Protein 5JCD (pdb70)

Secondary structure (DSSP, 8-state):
--EE--S-TT-EEEEEEEEE-SS-EEHHHHHHHH-SS-HHHHHHHTT--TT--TT-EE-TT-EEEEEEEEEE-SSEEEESS--EEEPPTT--HHHIIIIISTTSS-HHHHHHHTSS-SSS---TT-EEE---EE----BTTB--EEEEEEPPTT--HHHHHHHTT--HHHHHHHTT-S-GGGPPTT-EEEEEE--/--EE--S-TT-EEEEEEEEE-SS-EEHHHHHHHH-SS-HHHHHHHTT--TT--TT-EE-TT-EEEEEEEEEE-SSEEEESS--EEEPPTT--HHHIIIIISTTSS-HHHHHHHTT-S-TT---TT-EEE---EE----BTTB--EEEEEEPPTT--HHHHHHHHT--HHHHHHHTT-S-GGGPPTT-EEEEEE--/--EE--S-TT-EEEEEEEEEPSS-EEHHHHHHHH-SS-HHHHHHHTT--TT--TT-EE-TT-EEEEEEEEEE-SSEEEESS--EEEPPTT--HHHHHHHTSTTSS-TTHHHHTTSS-SSS---TT-EEE---EE----BTTB-EEEEEEEPP---HHHHHHTT--HHHHHHHTT--GGGPPTT-EEEEEEE-

Structure (mmCIF, N/CA/C/O backbone):
data_5JCD
#
_entry.id   5JCD
#
_cell.length_a   47.772
_cell.length_b   77.274
_cell.length_c   111.391
_cell.angle_alpha   90.00
_cell.angle_beta   99.02
_cell.angle_gamma   90.00
#
_symmetry.space_group_name_H-M   'P 1 21 1'
#
loop_
_entity.id
_entity.type
_entity.pdbx_description
1 polymer 'Chitin elicitor-binding protein'
2 non-polymer 2-acetamido-2-deoxy-beta-D-glucopyranose
3 water water
#
loop_
_atom_site.group_PDB
_atom_site.id
_atom_site.type_symbol
_atom_site.label_atom_id
_atom_site.label_alt_id
_atom_site.label_comp_id
_atom_site.label_asym_id
_atom_site.label_entity_id
_atom_site.label_seq_id
_atom_site.pdbx_PDB_ins_code
_atom_site.Cartn_x
_atom_site.Cartn_y
_atom_site.Cartn_z
_atom_site.occupancy
_atom_site.B_iso_or_equiv
_atom_site.auth_seq_id
_atom_site.auth_comp_id
_atom_site.auth_asym_id
_atom_site.auth_atom_id
_atom_site.pdbx_PDB_model_num
ATOM 1 N N . ALA A 1 1 ? 29.796 34.881 118.985 1.00 53.75 29 ALA A N 1
ATOM 2 C CA . ALA A 1 1 ? 28.376 34.613 119.251 1.00 65.08 29 ALA A CA 1
ATOM 3 C C . ALA A 1 1 ? 27.438 35.745 118.788 1.00 61.58 29 ALA A C 1
ATOM 4 O O . ALA A 1 1 ? 27.643 36.904 119.146 1.00 42.08 29 AL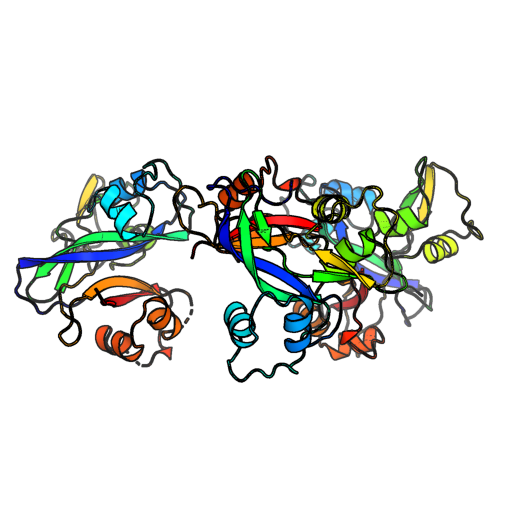A A O 1
ATOM 6 N N . ASN A 1 2 ? 26.451 35.405 117.949 1.00 65.44 30 ASN A N 1
ATOM 7 C CA . ASN A 1 2 ? 25.363 36.316 117.618 1.00 49.53 30 ASN A CA 1
ATOM 8 C C . ASN A 1 2 ? 25.848 37.724 117.159 1.00 40.82 30 ASN A C 1
ATOM 9 O O . ASN A 1 2 ? 26.820 37.817 116.401 1.00 38.24 30 ASN A O 1
ATOM 14 N N . PHE A 1 3 ? 25.209 38.809 117.606 1.00 40.44 31 PHE A N 1
ATOM 15 C CA . PHE A 1 3 ? 25.812 40.148 117.475 1.00 32.02 31 PHE A CA 1
ATOM 16 C C . PHE A 1 3 ? 26.283 40.587 118.832 1.00 38.85 31 PHE A C 1
ATOM 17 O O . PHE A 1 3 ? 25.640 40.351 119.841 1.00 38.79 31 PHE A O 1
ATOM 25 N N . THR A 1 4 ? 27.441 41.210 118.842 1.00 35.49 32 THR A N 1
ATOM 26 C CA . THR A 1 4 ? 28.034 41.708 120.057 1.00 36.82 32 THR A CA 1
ATOM 27 C C . THR A 1 4 ? 27.351 43.004 120.584 1.00 47.34 32 THR A C 1
ATOM 28 O O . THR A 1 4 ? 26.869 43.827 119.813 1.00 34.74 32 THR A O 1
ATOM 32 N N . CYS A 1 5 ? 27.320 43.174 121.903 1.00 44.07 33 CYS A N 1
ATOM 33 C CA . CYS A 1 5 ? 26.796 44.385 122.521 1.00 38.49 33 CYS A CA 1
ATOM 34 C C . CYS A 1 5 ? 27.534 44.622 123.829 1.00 41.32 33 CYS A C 1
ATOM 35 O O . CYS A 1 5 ? 27.602 43.725 124.670 1.00 45.44 33 CYS A O 1
ATOM 38 N N . ALA A 1 6 ? 28.054 45.835 124.010 1.00 38.67 34 ALA A N 1
ATOM 39 C CA . ALA A 1 6 ? 28.960 46.129 125.117 1.00 41.28 34 ALA A CA 1
ATOM 40 C C . ALA A 1 6 ? 28.417 47.111 126.171 1.00 46.45 34 ALA A C 1
ATOM 41 O O . ALA A 1 6 ? 29.139 47.474 127.100 1.00 40.79 34 ALA A O 1
ATOM 43 N N . VAL A 1 7 ? 27.158 47.519 126.033 1.00 34.11 35 VAL A N 1
ATOM 44 C CA . VAL A 1 7 ? 26.540 48.451 126.963 1.00 39.07 35 VAL A CA 1
ATOM 45 C C . VAL A 1 7 ? 26.011 47.734 128.188 1.00 46.30 35 VAL A C 1
ATOM 46 O O . VAL A 1 7 ? 26.084 46.507 128.269 1.00 41.93 35 VAL A O 1
ATOM 50 N N . ALA A 1 8 ? 25.457 48.489 129.134 1.00 44.63 36 ALA A N 1
ATOM 51 C CA . ALA A 1 8 ? 25.007 47.895 130.387 1.00 40.82 36 ALA A CA 1
ATOM 52 C C . ALA A 1 8 ? 23.956 46.825 130.158 1.00 44.44 36 ALA A C 1
ATOM 53 O O . ALA A 1 8 ? 22.987 47.018 129.408 1.00 42.78 36 ALA A O 1
ATOM 55 N N . SER A 1 9 ? 24.160 45.701 130.829 1.00 34.17 37 SER A N 1
ATOM 56 C CA . SER A 1 9 ? 23.233 44.590 130.776 1.00 39.17 37 SER A CA 1
ATOM 57 C C . SER A 1 9 ? 21.839 45.056 131.150 1.00 37.34 37 SER A C 1
ATOM 58 O O . SER A 1 9 ? 21.670 45.827 132.088 1.00 32.98 37 SER A O 1
ATOM 61 N N . GLY A 1 10 ? 20.845 44.590 130.403 1.00 39.43 38 GLY A N 1
ATOM 62 C CA . GLY A 1 10 ? 19.470 45.008 130.614 1.00 37.57 38 GLY A CA 1
ATOM 63 C C . GLY A 1 10 ? 19.080 46.154 129.704 1.00 41.27 38 GLY A C 1
ATOM 64 O O . GLY A 1 10 ? 17.916 46.529 129.648 1.00 49.58 38 GLY A O 1
ATOM 65 N N . THR A 1 11 ? 20.047 46.708 128.972 1.00 42.75 39 THR A N 1
ATOM 66 C CA . THR A 1 11 ? 19.751 47.784 128.024 1.00 41.83 39 THR A CA 1
ATOM 67 C C . THR A 1 11 ? 18.779 47.283 126.966 1.00 44.30 39 THR A C 1
ATOM 68 O O . THR A 1 11 ? 18.934 46.202 126.407 1.00 40.30 39 THR A O 1
ATOM 72 N N . THR A 1 12 ? 17.782 48.100 126.690 1.00 42.31 40 THR A N 1
ATOM 73 C CA . THR A 1 12 ? 16.815 47.787 125.683 1.00 42.31 40 THR A CA 1
ATOM 74 C C . THR A 1 12 ? 16.829 48.870 124.605 1.00 41.24 40 THR A C 1
ATOM 75 O O . THR A 1 12 ? 16.880 50.059 124.936 1.00 41.38 40 THR A O 1
ATOM 79 N N . CYS A 1 13 ? 16.770 48.447 123.335 1.00 29.83 41 CYS A N 1
ATOM 80 C CA . CYS A 1 13 ? 16.664 49.351 122.178 1.00 32.48 41 CYS A CA 1
ATOM 81 C C . CYS A 1 13 ? 15.866 48.684 121.045 1.00 37.35 41 CYS A C 1
ATOM 82 O O . CYS A 1 13 ? 15.444 47.538 121.163 1.00 38.82 41 CYS A O 1
ATOM 85 N N . LYS A 1 14 ? 15.636 49.426 119.968 1.00 33.35 42 LYS A N 1
ATOM 86 C CA . LYS A 1 14 ? 14.980 48.898 118.781 1.00 34.98 42 LYS A CA 1
ATOM 87 C C . LYS A 1 14 ? 15.986 48.381 117.711 1.00 35.38 42 LYS A C 1
ATOM 88 O O . LYS A 1 14 ? 16.902 49.097 117.322 1.00 27.04 42 LYS A O 1
ATOM 94 N N . SER A 1 15 ? 15.799 47.147 117.235 1.00 34.35 43 SER A N 1
ATOM 95 C CA . SER A 1 15 ? 16.632 46.566 116.172 1.00 23.43 43 SER A CA 1
ATOM 96 C C . SER A 1 15 ? 15.738 45.964 115.106 1.00 32.28 43 SER A C 1
ATOM 97 O O . SER A 1 15 ? 14.508 46.053 115.194 1.00 33.54 43 SER A O 1
ATOM 100 N N . ALA A 1 16 ? 16.354 45.336 114.107 1.00 32.23 44 ALA A N 1
ATOM 101 C CA . ALA A 1 16 ? 15.602 44.652 113.053 1.00 34.38 44 ALA A CA 1
ATOM 102 C C . ALA A 1 16 ? 16.378 43.512 112.393 1.00 30.28 44 ALA A C 1
ATOM 103 O O . ALA A 1 16 ? 17.605 43.490 112.438 1.00 34.36 44 ALA A O 1
ATOM 105 N N . ILE A 1 17 ? 15.655 42.585 111.768 1.00 27.54 45 ILE A N 1
ATOM 106 C CA . ILE A 1 17 ? 16.251 41.700 110.768 1.00 25.99 45 ILE A CA 1
ATOM 107 C C . ILE A 1 17 ? 15.629 42.023 109.425 1.00 24.74 45 ILE A C 1
ATOM 108 O O . ILE A 1 17 ? 14.455 42.370 109.348 1.00 35.88 45 ILE A O 1
ATOM 113 N N . LEU A 1 18 ? 16.403 41.895 108.356 1.00 24.35 46 LEU A N 1
ATOM 114 C CA . LEU A 1 18 ? 15.800 41.950 107.032 1.00 31.13 46 LEU A CA 1
ATOM 115 C C . LEU A 1 18 ? 15.391 40.508 106.715 1.00 35.21 46 LEU A C 1
ATOM 116 O O . LEU A 1 18 ? 16.232 39.649 106.427 1.00 34.59 46 LEU A O 1
ATOM 121 N N . TYR A 1 19 ? 14.100 40.225 106.819 1.00 36.84 47 TYR A N 1
ATOM 122 C CA . TYR A 1 19 ? 13.626 38.841 106.730 1.00 28.81 47 TYR A CA 1
ATOM 123 C C . TYR A 1 19 ? 13.317 38.437 105.306 1.00 30.78 47 TYR A C 1
ATOM 124 O O . TYR A 1 19 ? 12.610 39.149 104.597 1.00 33.59 47 TYR A O 1
ATOM 133 N N . THR A 1 20 ? 13.849 37.283 104.894 1.00 32.61 48 THR A N 1
ATOM 134 C CA . THR A 1 20 ? 13.522 36.714 103.592 1.00 26.14 48 THR A CA 1
ATOM 135 C C . THR A 1 20 ? 12.433 35.702 103.820 1.00 31.76 48 THR A C 1
ATOM 136 O O . THR A 1 20 ? 12.647 34.696 104.504 1.00 35.01 48 THR A O 1
ATOM 140 N N . SER A 1 21 ? 11.252 35.982 103.285 1.00 20.37 49 SER A N 1
ATOM 141 C CA . SER A 1 21 ? 10.092 35.116 103.537 1.00 23.96 49 SER A CA 1
ATOM 142 C C . SER A 1 21 ? 10.182 33.803 102.738 1.00 33.16 49 SER A C 1
ATOM 143 O O . SER A 1 21 ? 10.170 33.829 101.510 1.00 32.71 49 SER A O 1
ATOM 146 N N . PRO A 1 22 ? 10.256 32.653 103.434 1.00 32.35 50 PRO A N 1
ATOM 147 C CA . PRO A 1 22 ? 10.384 31.380 102.723 1.00 29.68 50 PRO A CA 1
ATOM 148 C C . PRO A 1 22 ? 9.189 31.144 101.799 1.00 40.50 50 PRO A C 1
ATOM 149 O O . PRO A 1 22 ? 9.359 30.591 100.711 1.00 51.09 50 PRO A O 1
ATOM 153 N N . ASN A 1 23 ? 8.011 31.613 102.193 1.00 35.90 51 ASN A N 1
ATOM 154 C CA . ASN A 1 23 ? 6.817 31.413 101.376 1.00 41.27 51 ASN A CA 1
ATOM 155 C C . ASN A 1 23 ? 6.056 32.694 101.162 1.00 42.04 51 ASN A C 1
ATOM 156 O O . ASN A 1 23 ? 6.397 33.723 101.738 1.00 48.06 51 ASN A O 1
ATOM 161 N N . ALA A 1 24 ? 5.022 32.614 100.327 1.00 39.70 52 ALA A N 1
ATOM 162 C CA . ALA A 1 24 ? 4.076 33.702 100.155 1.00 33.77 52 ALA A CA 1
ATOM 163 C C . ALA A 1 24 ? 3.320 33.790 101.451 1.00 41.12 52 ALA A C 1
ATOM 164 O O . ALA A 1 24 ? 2.916 32.771 102.017 1.00 45.73 52 ALA A O 1
ATOM 166 N N . THR A 1 25 ? 3.164 35.001 101.952 1.00 33.10 53 THR A N 1
ATOM 167 C CA . THR A 1 25 ? 2.471 35.184 103.217 1.00 34.61 53 THR A CA 1
ATOM 168 C C . THR A 1 25 ? 1.922 36.605 103.229 1.00 37.29 53 THR A C 1
ATOM 169 O O . THR A 1 25 ? 1.834 37.263 102.185 1.00 40.26 53 THR A O 1
ATOM 173 N N . THR A 1 26 ? 1.568 37.095 104.403 1.00 31.39 54 THR A N 1
ATOM 174 C CA . THR A 1 26 ? 1.064 38.455 104.501 1.00 28.23 54 THR A CA 1
ATOM 175 C C . THR A 1 26 ? 1.700 39.147 105.694 1.00 29.16 54 THR A C 1
ATOM 176 O O . THR A 1 26 ? 2.226 38.482 106.591 1.00 38.85 54 THR A O 1
ATOM 180 N N . TYR A 1 27 ? 1.594 40.473 105.743 1.00 42.15 55 TYR A N 1
ATOM 181 C CA . TYR A 1 27 ? 2.094 41.221 106.897 1.00 40.95 55 TYR A CA 1
ATOM 182 C C . TYR A 1 27 ? 1.450 40.741 108.191 1.00 42.78 55 TYR A C 1
ATOM 183 O O . TYR A 1 27 ? 2.144 40.595 109.196 1.00 45.66 55 TYR A O 1
ATOM 192 N N . GLY A 1 28 ? 0.150 40.443 108.155 1.00 45.73 56 GLY A N 1
ATOM 193 C CA . GLY A 1 28 ? -0.570 39.946 109.325 1.00 33.32 56 GLY A CA 1
ATOM 194 C C . GLY A 1 28 ? 0.021 38.672 109.896 1.00 40.26 56 GLY A C 1
ATOM 195 O O . GLY A 1 28 ? 0.152 38.529 111.113 1.00 46.80 56 GLY A O 1
ATOM 196 N N . ASN A 1 29 ? 0.374 37.731 109.020 1.00 42.81 57 ASN A N 1
ATOM 197 C CA . ASN A 1 29 ? 1.014 36.493 109.462 1.00 39.78 57 ASN A CA 1
ATOM 198 C C . ASN A 1 29 ? 2.399 36.682 110.073 1.00 41.74 57 ASN A C 1
ATOM 199 O O . ASN A 1 29 ? 2.782 35.991 111.026 1.00 45.61 57 ASN A O 1
ATOM 204 N N . LEU A 1 30 ? 3.158 37.598 109.489 1.00 35.59 58 LEU A N 1
ATOM 205 C CA . LEU A 1 30 ? 4.487 37.916 109.980 1.00 40.60 58 LEU A CA 1
ATOM 206 C C . LEU A 1 30 ? 4.355 38.504 111.378 1.00 38.20 58 LEU A C 1
ATOM 207 O O . LEU A 1 30 ? 5.072 38.111 112.297 1.00 46.71 58 LEU A O 1
ATOM 212 N N . VAL A 1 31 ? 3.406 39.421 111.537 1.00 36.75 59 VAL A N 1
ATOM 213 C CA . VAL A 1 31 ? 3.114 40.006 112.844 1.00 42.40 59 VAL A CA 1
ATOM 214 C C . VAL A 1 31 ? 2.842 38.906 113.852 1.00 52.41 59 VAL A C 1
ATOM 215 O O . VAL A 1 31 ? 3.292 38.979 114.994 1.00 52.48 59 VAL A O 1
ATOM 219 N N . ALA A 1 32 ? 2.099 37.894 113.409 1.00 53.17 60 ALA A N 1
ATOM 220 C CA . ALA A 1 32 ? 1.773 36.743 114.242 1.00 57.49 60 ALA A CA 1
ATOM 221 C C . ALA A 1 32 ? 2.956 35.804 114.527 1.00 58.12 60 ALA A C 1
ATOM 222 O O . ALA A 1 32 ? 3.204 35.456 115.681 1.00 67.70 60 ALA A O 1
ATOM 224 N N . ARG A 1 33 ? 3.690 35.401 113.494 1.00 46.22 61 ARG A N 1
ATOM 225 C CA . ARG A 1 33 ? 4.814 34.484 113.691 1.00 55.44 61 ARG A CA 1
ATOM 226 C C . ARG A 1 33 ? 5.871 35.136 114.581 1.00 53.86 61 ARG A C 1
ATOM 227 O O . ARG A 1 33 ? 6.487 34.495 115.429 1.00 59.07 61 ARG A O 1
ATOM 235 N N . PHE A 1 34 ? 6.062 36.429 114.391 1.00 44.23 62 PHE A N 1
ATOM 236 C CA . PHE A 1 34 ? 7.116 37.117 115.102 1.00 42.24 62 PHE A CA 1
ATOM 237 C C . PHE A 1 34 ? 6.646 37.680 116.433 1.00 45.83 62 PHE A C 1
ATOM 238 O O . PHE A 1 34 ? 7.268 37.411 117.465 1.00 44.48 62 PHE A O 1
ATOM 246 N N . ASN A 1 35 ? 5.518 38.391 116.407 1.00 42.15 63 ASN A N 1
ATOM 247 C CA . ASN A 1 35 ? 4.920 38.976 117.608 1.00 51.55 63 ASN A CA 1
ATOM 248 C C . ASN A 1 35 ? 5.911 39.876 118.355 1.00 47.27 63 ASN A C 1
ATOM 249 O O . ASN A 1 35 ? 5.941 39.908 119.581 1.00 57.65 63 ASN A O 1
ATOM 254 N N . THR A 1 36 ? 6.724 40.599 117.600 1.00 42.72 64 THR A N 1
ATOM 255 C CA . THR A 1 36 ? 7.772 41.428 118.181 1.00 46.05 64 THR A CA 1
ATOM 256 C C . THR A 1 36 ? 7.473 42.903 118.017 1.00 41.48 64 THR A C 1
ATOM 257 O O . THR A 1 36 ? 8.149 43.763 118.576 1.00 47.88 64 THR A O 1
ATOM 261 N N . THR A 1 37 ? 6.431 43.178 117.256 1.00 34.83 65 THR A N 1
ATOM 262 C CA . THR A 1 37 ? 6.083 44.526 116.868 1.00 42.60 65 THR A CA 1
ATOM 263 C C . THR A 1 37 ? 4.605 44.489 116.508 1.00 40.69 65 THR A C 1
ATOM 264 O O . THR A 1 37 ? 4.044 43.419 116.317 1.00 42.79 65 THR A O 1
ATOM 268 N N . THR A 1 38 ? 3.976 45.648 116.427 1.00 39.63 66 THR A N 1
ATOM 269 C CA . THR A 1 38 ? 2.591 45.721 116.008 1.00 45.61 66 THR A CA 1
ATOM 270 C C . THR A 1 38 ? 2.539 45.818 114.495 1.00 49.91 66 THR A C 1
ATOM 271 O O . THR A 1 38 ? 3.541 46.136 113.845 1.00 49.94 66 THR A O 1
ATOM 275 N N . LEU A 1 39 ? 1.359 45.560 113.939 1.00 54.99 67 LEU A N 1
ATOM 276 C CA . LEU A 1 39 ? 1.140 45.723 112.509 1.00 54.74 67 LEU A CA 1
ATOM 277 C C . LEU A 1 39 ? 1.520 47.097 111.955 1.00 54.58 67 LEU A C 1
ATOM 278 O O . LEU A 1 39 ? 2.251 47.160 110.975 1.00 62.59 67 LEU A O 1
ATOM 283 N N . PRO A 1 40 ? 1.042 48.203 112.570 1.00 56.76 68 PRO A N 1
ATOM 284 C CA . PRO A 1 40 ? 1.418 49.484 111.948 1.00 53.59 68 PRO A CA 1
ATOM 285 C C . PRO A 1 40 ? 2.926 49.768 111.966 1.00 52.57 68 PRO A C 1
ATOM 286 O O . PRO A 1 40 ? 3.446 50.405 111.053 1.00 48.51 68 PRO A O 1
ATOM 290 N N . ASP A 1 41 ? 3.630 49.296 112.985 1.00 53.69 69 ASP A N 1
ATOM 291 C CA . ASP A 1 41 ? 5.072 49.472 112.997 1.00 49.12 69 ASP A CA 1
ATOM 292 C C . ASP A 1 41 ? 5.739 48.613 111.913 1.00 41.13 69 ASP A C 1
ATOM 293 O O . ASP A 1 41 ? 6.706 49.042 111.297 1.00 29.70 69 ASP A O 1
ATOM 298 N N . LEU A 1 42 ? 5.214 47.413 111.674 1.00 36.51 70 LEU A N 1
ATOM 299 C CA . LEU A 1 42 ? 5.770 46.564 110.617 1.00 42.47 70 LEU A CA 1
ATOM 300 C C . LEU A 1 42 ? 5.612 47.252 109.262 1.00 45.69 70 LEU A C 1
ATOM 301 O O . LEU A 1 42 ? 6.552 47.302 108.477 1.00 52.51 70 LEU A O 1
ATOM 306 N N . LEU A 1 43 ? 4.427 47.806 109.013 1.00 49.44 71 LEU A N 1
ATOM 307 C CA . LEU A 1 43 ? 4.127 48.519 107.770 1.00 44.40 71 LEU A CA 1
ATOM 308 C C . LEU A 1 43 ? 5.023 49.731 107.551 1.00 42.75 71 LEU A C 1
ATOM 309 O O . LEU A 1 43 ? 5.537 49.958 106.444 1.00 39.90 71 LEU A O 1
ATOM 314 N N . GLY A 1 44 ? 5.211 50.513 108.608 1.00 41.11 72 GLY A N 1
ATOM 315 C CA . GLY A 1 44 ? 6.074 51.678 108.546 1.00 34.61 72 GLY A CA 1
ATOM 316 C C . GLY A 1 44 ? 7.536 51.326 108.300 1.00 40.87 72 GLY A C 1
ATOM 317 O O . GLY A 1 44 ? 8.252 52.036 107.594 1.00 40.90 72 GLY A O 1
ATOM 318 N N . ALA A 1 45 ? 8.001 50.260 108.943 1.00 42.38 73 ALA A N 1
ATOM 319 C CA . ALA A 1 45 ? 9.360 49.771 108.722 1.00 42.47 73 ALA A CA 1
ATOM 320 C C . ALA A 1 45 ? 9.591 49.361 107.265 1.00 35.42 73 ALA A C 1
ATOM 321 O O . ALA A 1 45 ? 10.717 49.329 106.792 1.00 38.69 73 ALA A O 1
ATOM 323 N N . ASN A 1 46 ? 8.520 49.018 106.564 1.00 39.64 74 ASN A N 1
ATOM 324 C CA . ASN A 1 46 ? 8.635 48.661 105.156 1.00 42.75 74 ASN A CA 1
ATOM 325 C C . ASN A 1 46 ? 8.046 49.696 104.205 1.00 51.93 74 ASN A C 1
ATOM 326 O O . ASN A 1 46 ? 7.769 49.406 103.044 1.00 44.79 74 ASN A O 1
ATOM 331 N N . GLY A 1 47 ? 7.878 50.914 104.716 1.00 54.03 75 GLY A N 1
ATOM 332 C CA . GLY A 1 47 ? 7.432 52.038 103.918 1.00 45.96 75 GLY A CA 1
ATOM 333 C C . GLY A 1 47 ? 6.056 51.944 103.293 1.00 39.20 75 GLY A C 1
ATOM 334 O O . GLY A 1 47 ? 5.871 52.391 102.170 1.00 45.02 75 GLY A O 1
ATOM 335 N N . LEU A 1 48 ? 5.109 51.333 103.999 1.00 28.59 76 LEU A N 1
ATOM 336 C CA . LEU A 1 48 ? 3.711 51.251 103.547 1.00 40.08 76 LEU A CA 1
ATOM 337 C C . LEU A 1 48 ? 2.764 52.177 104.374 1.00 62.49 76 LEU A C 1
ATOM 338 O O . LEU A 1 48 ? 2.942 52.340 105.579 1.00 52.84 76 LEU A O 1
ATOM 343 N N . PRO A 1 49 ? 1.725 52.743 103.730 1.00 66.92 77 PRO A N 1
ATOM 344 C CA . PRO A 1 49 ? 0.726 53.678 104.295 1.00 68.81 77 PRO A CA 1
ATOM 345 C C . PRO A 1 49 ? -0.140 53.108 105.424 1.00 72.45 77 PRO A C 1
ATOM 346 O O . PRO A 1 49 ? -0.217 51.889 105.577 1.00 73.56 77 PRO A O 1
ATOM 350 N N . ASP A 1 50 ? -0.758 53.991 106.210 1.00 72.19 78 ASP A N 1
ATOM 351 C CA . ASP A 1 50 ? -1.659 53.601 107.305 1.00 71.75 78 ASP A CA 1
ATOM 352 C C . ASP A 1 50 ? -2.813 52.689 106.900 1.00 77.48 78 ASP A C 1
ATOM 353 O O . ASP A 1 50 ? -3.147 51.745 107.621 1.00 87.55 78 ASP A O 1
ATOM 358 N N . GLY A 1 51 ? -3.402 52.935 105.737 1.00 70.84 79 GLY A N 1
ATOM 359 C CA . GLY A 1 51 ? -4.603 52.214 105.354 1.00 68.11 79 GLY A CA 1
ATOM 360 C C . GLY A 1 51 ? -4.365 50.825 104.801 1.00 72.46 79 GLY A C 1
ATOM 361 O O . GLY A 1 51 ? -5.302 50.165 104.345 1.00 74.32 79 GLY A O 1
ATOM 362 N N . THR A 1 52 ? -3.108 50.391 104.829 1.00 68.09 80 THR A N 1
ATOM 363 C CA . THR A 1 52 ? -2.722 49.078 104.327 1.00 61.97 80 THR A CA 1
ATOM 364 C C . THR A 1 52 ? -3.283 47.947 105.195 1.00 55.49 80 THR A C 1
ATOM 365 O O . THR A 1 52 ? -3.123 47.946 106.419 1.00 50.61 80 THR A O 1
ATOM 369 N N . LEU A 1 53 ? -3.951 46.991 104.557 1.00 53.90 81 LEU A N 1
ATOM 370 C CA . LEU A 1 53 ? -4.555 45.870 105.279 1.00 52.62 81 LEU A CA 1
ATOM 371 C C . LEU A 1 53 ? -3.520 44.853 105.703 1.00 48.38 81 LEU A C 1
ATOM 372 O O . LEU A 1 53 ? -2.451 44.762 105.109 1.00 51.79 81 LEU A O 1
ATOM 377 N N . SER A 1 54 ? -3.846 44.096 106.744 1.00 42.57 82 SER A N 1
ATOM 378 C CA . SER A 1 54 ? -2.936 43.112 107.290 1.00 41.49 82 SER A CA 1
ATOM 379 C C . SER A 1 54 ? -2.706 41.987 106.296 1.00 47.49 82 SER A C 1
ATOM 380 O O . SER A 1 54 ? -1.779 41.191 106.455 1.00 45.97 82 SER A O 1
ATOM 383 N N . SER A 1 55 ? -3.562 41.920 105.281 1.00 47.54 83 SER A N 1
ATOM 384 C CA . SER A 1 55 ? -3.492 40.860 104.277 1.00 48.20 83 SER A CA 1
ATOM 385 C C . SER A 1 55 ? -2.545 41.261 103.161 1.00 42.49 83 SER A C 1
ATOM 386 O O . SER A 1 55 ? -2.399 40.543 102.170 1.00 38.41 83 SER A O 1
ATOM 389 N N . ALA A 1 56 ? -1.906 42.416 103.320 1.00 41.33 84 ALA A N 1
ATOM 390 C CA . ALA A 1 56 ? -0.956 42.885 102.310 1.00 45.95 84 ALA A CA 1
ATOM 391 C C . ALA A 1 56 ? 0.103 41.801 102.049 1.00 44.57 84 ALA A C 1
ATOM 392 O O . ALA A 1 56 ? 0.735 41.292 102.979 1.00 44.25 84 ALA A O 1
ATOM 394 N N . PRO A 1 57 ? 0.301 41.465 100.773 1.00 35.56 85 PRO A N 1
ATOM 395 C CA . PRO A 1 57 ? 1.041 40.245 100.432 1.00 48.05 85 PRO A CA 1
ATOM 396 C C . PRO A 1 57 ? 2.558 40.410 100.520 1.00 49.70 85 PRO A C 1
ATOM 397 O O . PRO A 1 57 ? 3.110 41.454 100.189 1.00 43.64 85 PRO A O 1
ATOM 401 N N . VAL A 1 58 ? 3.219 39.365 100.994 1.00 50.97 86 VAL A N 1
ATOM 402 C CA . VAL A 1 58 ? 4.661 39.268 100.879 1.00 42.34 86 VAL A CA 1
ATOM 403 C C . VAL A 1 58 ? 4.939 38.043 100.038 1.00 37.63 86 VAL A C 1
ATOM 404 O O . VAL A 1 58 ? 4.575 36.923 100.406 1.00 39.79 86 VAL A O 1
ATOM 408 N N . ALA A 1 59 ? 5.592 38.253 98.907 1.00 36.88 87 ALA A N 1
ATOM 409 C CA . ALA A 1 59 ? 5.862 37.165 97.982 1.00 35.57 87 ALA A CA 1
ATOM 410 C C . ALA A 1 59 ? 6.932 36.257 98.556 1.00 42.32 87 ALA A C 1
ATOM 411 O O . ALA A 1 59 ? 7.752 36.678 99.378 1.00 42.02 87 ALA A O 1
ATOM 413 N N . ALA A 1 60 ? 6.907 35.007 98.123 1.00 40.12 88 ALA A N 1
ATOM 414 C CA . ALA A 1 60 ? 7.977 34.075 98.414 1.00 41.33 88 ALA A CA 1
ATOM 415 C C . ALA A 1 60 ? 9.319 34.664 97.984 1.00 33.81 88 ALA A C 1
ATOM 416 O O . ALA A 1 60 ? 9.412 35.263 96.915 1.00 24.10 88 ALA A O 1
ATOM 418 N N . ASN A 1 61 ? 10.326 34.489 98.844 1.00 27.83 89 ASN A N 1
ATOM 419 C CA . ASN A 1 61 ? 11.714 34.896 98.636 1.00 31.09 89 ASN A CA 1
ATOM 420 C C . ASN A 1 61 ? 11.978 36.395 98.756 1.00 42.65 89 ASN A C 1
ATOM 421 O O . ASN A 1 61 ? 13.134 36.809 98.744 1.00 43.54 89 ASN A O 1
ATOM 426 N N . SER A 1 62 ? 10.920 37.195 98.910 1.00 41.74 90 SER A N 1
ATOM 427 C CA . SER A 1 62 ? 11.064 38.649 99.022 1.00 36.67 90 SER A CA 1
ATOM 428 C C . SER A 1 62 ? 11.382 39.017 100.453 1.00 31.73 90 SER A C 1
ATOM 429 O O . SER A 1 62 ? 11.166 38.214 101.361 1.00 34.66 90 SER A O 1
ATOM 432 N N . THR A 1 63 ? 11.912 40.218 100.660 1.00 36.06 91 THR A N 1
ATOM 433 C CA . THR A 1 63 ? 12.379 40.603 101.993 1.00 38.21 91 THR A CA 1
ATOM 434 C C . THR A 1 63 ? 11.426 41.549 102.711 1.00 35.66 91 THR A C 1
ATOM 435 O O . THR A 1 63 ? 10.719 42.318 102.086 1.00 30.55 91 THR A O 1
ATOM 439 N N . VAL A 1 64 ? 11.415 41.458 104.035 1.00 32.87 92 VAL A N 1
ATOM 440 C CA . VAL A 1 64 ? 10.623 42.328 104.871 1.00 30.24 92 VAL A CA 1
ATOM 441 C C . VAL A 1 64 ? 11.443 42.709 106.068 1.00 28.66 92 VAL A C 1
ATOM 442 O O . VAL A 1 64 ? 12.008 41.856 106.745 1.00 30.31 92 VAL A O 1
ATOM 446 N N . LYS A 1 65 ? 11.465 43.998 106.361 1.00 24.65 93 LYS A N 1
ATOM 447 C CA . LYS A 1 65 ? 12.145 44.486 107.531 1.00 26.91 93 LYS A CA 1
ATOM 448 C C . LYS A 1 65 ? 11.298 44.204 108.757 1.00 28.94 93 LYS A C 1
ATOM 449 O O . LYS A 1 65 ? 10.181 44.676 108.860 1.00 36.73 93 LYS A O 1
ATOM 455 N N . ILE A 1 66 ? 11.841 43.474 109.710 1.00 29.69 94 ILE A N 1
ATOM 456 C CA . ILE A 1 66 ? 11.079 43.156 110.905 1.00 27.12 94 ILE A CA 1
ATOM 457 C C . ILE A 1 66 ? 11.770 43.727 112.138 1.00 29.43 94 ILE A C 1
ATOM 458 O O . ILE A 1 66 ? 12.856 43.303 112.477 1.00 38.47 94 ILE A O 1
ATOM 463 N N . PRO A 1 67 ? 11.151 44.745 112.764 1.00 28.63 95 PRO A N 1
ATOM 464 C CA . PRO A 1 67 ? 11.634 45.418 113.981 1.00 39.40 95 PRO A CA 1
ATOM 465 C C . PRO A 1 67 ? 11.319 44.634 115.235 1.00 40.75 95 PRO A C 1
ATOM 466 O O . PRO A 1 67 ? 10.341 43.888 115.261 1.00 38.10 95 PRO A O 1
ATOM 470 N N . PHE A 1 68 ? 12.166 44.756 116.246 1.00 33.04 96 PHE A N 1
ATOM 471 C CA . PHE A 1 68 ? 11.885 44.095 117.503 1.00 34.93 96 PHE A CA 1
ATOM 472 C C . PHE A 1 68 ? 12.656 44.737 118.637 1.00 33.11 96 PHE A C 1
ATOM 473 O O . PHE A 1 68 ? 13.552 45.534 118.411 1.00 31.36 96 PHE A O 1
ATOM 481 N N . ARG A 1 69 ? 12.312 44.362 119.861 1.00 34.25 97 ARG A N 1
ATOM 482 C CA . ARG A 1 69 ? 13.031 44.836 121.015 1.00 37.16 97 ARG A CA 1
ATOM 483 C C . ARG A 1 69 ? 14.267 44.010 121.258 1.00 37.91 97 ARG A C 1
ATOM 484 O O . ARG A 1 69 ? 14.201 42.805 121.387 1.00 40.26 97 ARG A O 1
ATOM 492 N N . CYS A 1 70 ? 15.411 44.676 121.266 1.00 39.56 98 CYS A N 1
ATOM 493 C CA . CYS A 1 70 ? 16.660 44.023 121.576 1.00 28.20 98 CYS A CA 1
ATOM 494 C C . CYS A 1 70 ? 17.015 44.181 123.052 1.00 35.71 98 CYS A C 1
ATOM 495 O O . CYS A 1 70 ? 16.836 45.240 123.642 1.00 35.24 98 CYS A O 1
ATOM 498 N N . ARG A 1 71 ? 17.497 43.107 123.654 1.00 38.37 99 ARG A N 1
ATOM 499 C CA . ARG A 1 71 ? 18.063 43.169 124.991 1.00 42.29 99 ARG A CA 1
ATOM 500 C C . ARG A 1 71 ? 19.515 42.740 124.986 1.00 38.27 99 ARG A C 1
ATOM 501 O O . ARG A 1 71 ? 19.869 41.730 124.367 1.00 42.61 99 ARG A O 1
ATOM 509 N N . CYS A 1 72 ? 20.354 43.520 125.664 1.00 36.89 100 CYS A N 1
ATOM 510 C CA . CYS A 1 72 ? 21.770 43.210 125.779 1.00 44.34 100 CYS A CA 1
ATOM 511 C C . CYS A 1 72 ? 22.008 42.475 127.091 1.00 45.81 100 CYS A C 1
ATOM 512 O O . CYS A 1 72 ? 21.430 42.831 128.112 1.00 41.93 100 CYS A O 1
ATOM 515 N N . ASN A 1 73 ? 22.790 41.404 127.059 1.00 47.74 101 ASN A N 1
ATOM 516 C CA . ASN A 1 73 ? 23.126 40.726 128.307 1.00 47.40 101 ASN A CA 1
ATOM 517 C C . ASN A 1 73 ? 24.532 40.938 128.851 1.00 48.20 101 ASN A C 1
ATOM 518 O O . ASN A 1 73 ? 24.943 40.227 129.757 1.00 52.29 101 ASN A O 1
ATOM 523 N N . GLY A 1 74 ? 25.278 41.875 128.286 1.00 50.94 102 GLY A N 1
ATOM 524 C CA . GLY A 1 74 ? 26.638 42.128 128.735 1.00 48.07 102 GLY A CA 1
ATOM 525 C C . GLY A 1 74 ? 27.665 41.648 127.730 1.00 50.65 102 GLY A C 1
ATOM 526 O O . GLY A 1 74 ? 28.790 42.155 127.684 1.00 45.88 102 GLY A O 1
ATOM 527 N N . ASP A 1 75 ? 27.257 40.680 126.910 1.00 39.86 103 ASP A N 1
ATOM 528 C CA . ASP A 1 75 ? 28.124 40.068 125.903 1.00 48.48 103 ASP A CA 1
ATOM 529 C C . ASP A 1 75 ? 27.490 40.228 124.537 1.00 42.90 103 ASP A C 1
ATOM 530 O O . ASP A 1 75 ? 28.158 40.496 123.539 1.00 34.37 103 ASP A O 1
ATOM 535 N N . VAL A 1 76 ? 26.177 40.085 124.513 1.00 34.13 104 VAL A N 1
ATOM 536 C CA . VAL A 1 76 ? 25.483 39.911 123.279 1.00 30.75 104 VAL A CA 1
ATOM 537 C C . VAL A 1 76 ? 24.136 40.631 123.333 1.00 41.71 104 VAL A C 1
ATOM 538 O O . VAL A 1 76 ? 23.631 40.979 124.415 1.00 38.44 104 VAL A O 1
ATOM 542 N N . GLY A 1 77 ? 23.601 40.934 122.159 1.00 40.82 105 GLY A N 1
ATOM 543 C CA . GLY A 1 77 ? 22.261 41.469 122.045 1.00 41.97 105 GLY A CA 1
ATOM 544 C C . GLY A 1 77 ? 21.352 40.411 121.439 1.00 40.55 105 GLY A C 1
ATOM 545 O O . GLY A 1 77 ? 21.694 39.817 120.433 1.00 37.12 105 GLY A O 1
ATOM 546 N N . GLN A 1 78 ? 20.193 40.178 122.038 1.00 27.70 106 GLN A N 1
ATOM 547 C CA . GLN A 1 78 ? 19.251 39.189 121.522 1.00 35.59 106 GLN A CA 1
ATOM 548 C C . GLN A 1 78 ? 17.858 39.775 121.507 1.00 33.93 106 GLN A C 1
ATOM 549 O O . GLN A 1 78 ? 17.539 40.614 122.340 1.00 34.31 106 GLN A O 1
ATOM 555 N N . SER A 1 79 ? 17.034 39.343 120.560 1.00 34.16 107 SER A N 1
ATOM 556 C CA . SER A 1 79 ? 15.635 39.751 120.544 1.00 30.20 107 SER A CA 1
ATOM 557 C C . SER A 1 79 ? 15.033 39.309 121.886 1.00 37.50 107 SER A C 1
ATOM 558 O O . SER A 1 79 ? 15.275 38.200 122.359 1.00 33.54 107 SER A O 1
ATOM 561 N N . ASP A 1 80 ? 14.294 40.200 122.524 1.00 45.58 108 ASP A N 1
ATOM 562 C CA . ASP A 1 80 ? 13.999 40.072 123.950 1.00 42.33 108 ASP A CA 1
ATOM 563 C C . ASP A 1 80 ? 12.887 39.064 124.288 1.00 43.31 108 ASP A C 1
ATOM 564 O O . ASP A 1 80 ? 11.711 39.423 124.384 1.00 44.96 108 ASP A O 1
ATOM 569 N N . ARG A 1 81 ? 13.282 37.811 124.489 1.00 49.98 109 ARG A N 1
ATOM 570 C CA . ARG A 1 81 ? 12.363 36.696 124.773 1.00 50.24 109 ARG A CA 1
ATOM 571 C C . ARG A 1 81 ? 11.291 36.494 123.705 1.00 45.60 109 ARG A C 1
ATOM 572 O O . ARG A 1 81 ? 10.332 35.772 123.924 1.00 59.34 109 ARG A O 1
ATOM 580 N N . LEU A 1 82 ? 11.483 37.129 122.551 1.00 43.25 110 LEU A N 1
ATOM 581 C CA . LEU A 1 82 ? 10.643 36.964 121.368 1.00 35.31 110 LEU A CA 1
ATOM 582 C C . LEU A 1 82 ? 11.574 36.902 120.180 1.00 38.31 110 LEU A C 1
ATOM 583 O O . LEU A 1 82 ? 12.708 37.387 120.266 1.00 37.54 110 LEU A O 1
ATOM 588 N N . PRO A 1 83 ? 11.130 36.288 119.072 1.00 36.17 111 PRO A N 1
ATOM 589 C CA . PRO A 1 83 ? 9.860 35.597 118.880 1.00 46.02 111 PRO A CA 1
ATOM 590 C C . PRO A 1 83 ? 9.847 34.204 119.516 1.00 39.66 111 PRO A C 1
ATOM 591 O O . PRO A 1 83 ? 10.896 33.671 119.871 1.00 39.58 111 PRO A O 1
ATOM 595 N N . ILE A 1 84 ? 8.654 33.636 119.655 1.00 44.58 112 ILE A N 1
ATOM 596 C CA . ILE A 1 84 ? 8.481 32.292 120.210 1.00 53.05 112 ILE A CA 1
ATOM 597 C C . ILE A 1 84 ? 8.167 31.300 119.102 1.00 53.56 112 ILE A C 1
ATOM 598 O O . ILE A 1 84 ? 7.286 31.548 118.276 1.00 53.45 112 ILE A O 1
ATOM 603 N N . TYR A 1 85 ? 8.890 30.183 119.070 1.00 52.10 113 TYR A N 1
ATOM 604 C CA . TYR A 1 85 ? 8.612 29.170 118.053 1.00 58.94 113 TYR A CA 1
ATOM 605 C C . TYR A 1 85 ? 8.136 27.848 118.656 1.00 66.32 113 TYR A C 1
ATOM 606 O O . TYR A 1 85 ? 8.789 27.269 119.536 1.00 67.24 113 TYR A O 1
ATOM 615 N N . VAL A 1 86 ? 6.997 27.371 118.164 1.00 65.72 114 VAL A N 1
ATOM 616 C CA . VAL A 1 86 ? 6.458 26.072 118.579 1.00 60.70 114 VAL A CA 1
ATOM 617 C C . VAL A 1 86 ? 6.927 24.919 117.678 1.00 52.60 114 VAL A C 1
ATOM 618 O O . VAL A 1 86 ? 6.627 24.871 116.486 1.00 54.64 114 VAL A O 1
ATOM 622 N N . VAL A 1 87 ? 7.675 23.996 118.267 1.00 52.07 115 VAL A N 1
ATOM 623 C CA . VAL A 1 87 ? 8.239 22.857 117.554 1.00 58.73 115 VAL A CA 1
ATOM 624 C C . VAL A 1 87 ? 7.171 22.003 116.873 1.00 70.57 115 VAL A C 1
ATOM 625 O O . VAL A 1 87 ? 6.127 21.714 117.456 1.00 69.72 115 VAL A O 1
ATOM 629 N N . GLN A 1 88 ? 7.421 21.651 115.619 1.00 72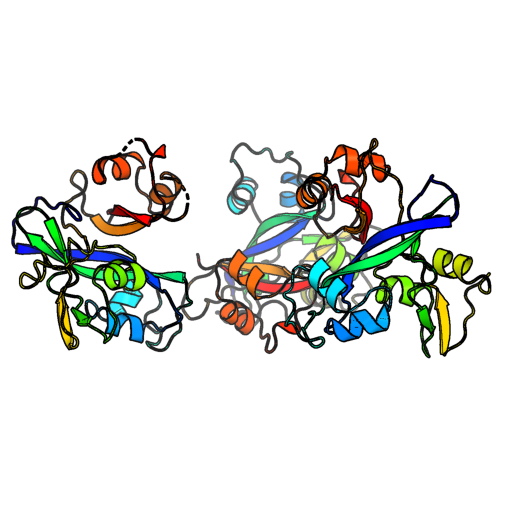.99 116 GLN A N 1
ATOM 630 C CA . GLN A 1 88 ? 6.486 20.850 114.849 1.00 77.85 116 GLN A CA 1
ATOM 631 C C . GLN A 1 88 ? 6.859 19.368 114.765 1.00 82.52 116 GLN A C 1
ATOM 632 O O . GLN A 1 88 ? 7.998 19.001 115.072 1.00 79.76 116 GLN A O 1
ATOM 638 N N . PRO A 1 89 ? 5.886 18.516 114.36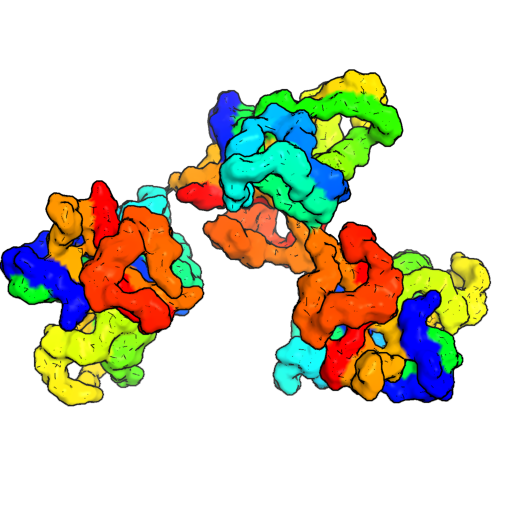1 1.00 82.02 117 PRO A N 1
ATOM 639 C CA . PRO A 1 89 ? 6.074 17.069 114.230 1.00 80.29 117 PRO A CA 1
ATOM 640 C C . PRO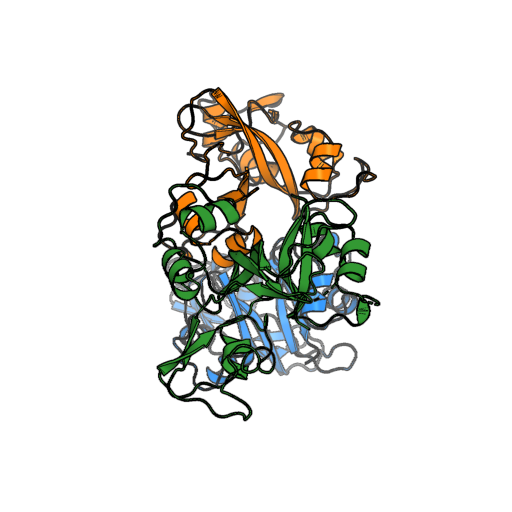 A 1 89 ? 7.449 16.636 113.746 1.00 75.91 117 PRO A C 1
ATOM 641 O O . PRO A 1 89 ? 8.091 15.846 114.444 1.00 83.81 117 PRO A O 1
ATOM 645 N N . GLN A 1 90 ? 7.897 17.152 112.608 1.00 61.64 118 GLN A N 1
ATOM 646 C CA . GLN A 1 90 ? 9.196 16.776 112.055 1.00 62.80 118 GLN A CA 1
ATOM 647 C C . GLN A 1 90 ? 10.168 17.953 111.936 1.00 70.31 118 GLN A C 1
ATOM 648 O O . GLN A 1 90 ? 10.795 18.144 110.901 1.00 67.05 118 GLN A O 1
ATOM 654 N N . ASP A 1 91 ? 10.270 18.746 112.998 1.00 70.17 119 ASP A N 1
ATOM 655 C CA . ASP A 1 91 ? 11.184 19.876 113.035 1.00 57.01 119 ASP A CA 1
ATOM 656 C C . ASP A 1 91 ? 12.490 19.456 113.664 1.00 65.44 119 ASP A C 1
ATOM 657 O O . ASP A 1 91 ? 12.522 18.550 114.496 1.00 73.01 119 ASP A O 1
ATOM 662 N N . GLY A 1 92 ? 13.570 20.101 113.233 1.00 68.06 120 GLY A N 1
ATOM 663 C CA . GLY A 1 92 ? 14.873 19.998 113.865 1.00 62.47 120 GLY A CA 1
ATOM 664 C C . GLY A 1 92 ? 15.388 21.409 114.067 1.00 66.44 120 GLY A C 1
ATOM 665 O O . GLY A 1 92 ? 15.100 22.292 113.256 1.00 63.93 120 GLY A O 1
ATOM 666 N N . LEU A 1 93 ? 16.168 21.610 115.124 1.00 60.89 121 LEU A N 1
ATOM 667 C CA . LEU A 1 93 ? 16.668 22.924 115.493 1.00 51.61 121 LEU A CA 1
ATOM 668 C C . LEU A 1 93 ? 17.358 23.571 114.301 1.00 57.78 121 LEU A C 1
ATOM 669 O O . LEU A 1 93 ? 17.151 24.744 114.014 1.00 57.94 121 LEU A O 1
ATOM 674 N N . ASP A 1 94 ? 18.160 22.781 113.601 1.00 54.82 122 ASP A N 1
ATOM 675 C CA . ASP A 1 94 ? 18.924 23.253 112.451 1.00 52.10 122 ASP A CA 1
ATOM 676 C C . ASP A 1 94 ? 18.020 23.634 111.287 1.00 52.99 122 ASP A C 1
ATOM 677 O O . ASP A 1 94 ? 18.305 24.582 110.568 1.00 55.34 122 ASP A O 1
ATOM 682 N N . ALA A 1 95 ? 16.957 22.869 111.070 1.00 48.67 123 ALA A N 1
ATOM 683 C CA . ALA A 1 95 ? 16.004 23.207 110.021 1.00 48.65 123 ALA A CA 1
ATOM 684 C C . ALA A 1 95 ? 15.181 24.452 110.396 1.00 51.67 123 ALA A C 1
ATOM 685 O O . ALA A 1 95 ? 14.832 25.256 109.542 1.00 52.88 123 ALA A O 1
ATOM 687 N N . ILE A 1 96 ? 14.867 24.606 111.674 1.00 45.08 124 ILE A N 1
ATOM 688 C CA . ILE A 1 96 ? 14.158 25.785 112.142 1.00 42.46 124 ILE A CA 1
ATOM 689 C C . ILE A 1 96 ? 15.033 27.028 111.968 1.00 43.76 124 ILE A C 1
ATOM 690 O O . ILE A 1 96 ? 14.613 28.016 111.382 1.00 44.17 124 ILE A O 1
ATOM 695 N N . ALA A 1 97 ? 16.262 26.935 112.454 1.00 36.33 125 ALA A N 1
ATOM 696 C CA . ALA A 1 97 ? 17.248 27.970 112.319 1.00 30.95 125 ALA A CA 1
ATOM 697 C C . ALA A 1 97 ? 17.432 28.401 110.857 1.00 50.12 125 ALA A C 1
ATOM 698 O O . ALA A 1 97 ? 17.367 29.596 110.534 1.00 52.28 125 ALA A O 1
ATOM 700 N N . ARG A 1 98 ? 17.626 27.428 109.971 1.00 48.64 126 ARG A N 1
ATOM 701 C CA . ARG A 1 98 ? 17.960 27.720 108.578 1.00 40.80 126 ARG A CA 1
ATOM 702 C C . ARG A 1 98 ? 16.778 27.980 107.652 1.00 41.49 126 ARG A C 1
ATOM 703 O O . ARG A 1 98 ? 16.854 28.829 106.773 1.00 46.87 126 ARG A O 1
ATOM 711 N N . ASN A 1 99 ? 15.715 27.204 107.817 1.00 43.96 127 ASN A N 1
ATOM 712 C CA . ASN A 1 99 ? 14.566 27.242 106.922 1.00 36.27 127 ASN A CA 1
ATOM 713 C C . ASN A 1 99 ? 13.443 28.148 107.397 1.00 33.83 127 ASN A C 1
ATOM 714 O O . ASN A 1 99 ? 12.557 28.498 106.616 1.00 45.33 127 ASN A O 1
ATOM 719 N N . VAL A 1 100 ? 13.431 28.473 108.687 1.00 29.54 128 VAL A N 1
ATOM 720 C CA . VAL A 1 100 ? 12.446 29.435 109.189 1.00 43.41 128 VAL A CA 1
ATOM 721 C C . VAL A 1 100 ? 13.042 30.834 109.471 1.00 42.35 128 VAL A C 1
ATOM 722 O O . VAL A 1 100 ? 12.446 31.856 109.133 1.00 39.60 128 VAL A O 1
ATOM 726 N N . PHE A 1 101 ? 14.230 30.868 110.064 1.00 37.83 129 PHE A N 1
ATOM 727 C CA . PHE A 1 101 ? 14.827 32.123 110.489 1.00 27.39 129 PHE A CA 1
ATOM 728 C C . PHE A 1 101 ? 16.106 32.507 109.737 1.00 38.64 129 PHE A C 1
ATOM 729 O O . PHE A 1 101 ? 17.015 33.157 110.299 1.00 33.70 129 PHE A O 1
ATOM 737 N N . ASN A 1 102 ? 16.177 32.084 108.472 1.00 33.53 130 ASN A N 1
ATOM 738 C CA . ASN A 1 102 ? 17.179 32.598 107.558 1.00 34.59 130 ASN A CA 1
ATOM 739 C C . ASN A 1 102 ? 18.601 32.305 108.028 1.00 29.60 130 ASN A C 1
ATOM 740 O O . ASN A 1 102 ? 19.544 32.947 107.582 1.00 30.18 130 ASN A O 1
ATOM 745 N N . ALA A 1 103 ? 18.754 31.339 108.924 1.00 37.52 131 ALA A N 1
ATOM 746 C CA . ALA A 1 103 ? 20.035 31.115 109.602 1.00 40.77 131 ALA A CA 1
ATOM 747 C C . ALA A 1 103 ? 20.578 32.376 110.299 1.00 43.09 131 ALA A C 1
ATOM 748 O O . ALA A 1 103 ? 21.792 32.515 110.465 1.00 41.34 131 ALA A O 1
ATOM 750 N N . PHE A 1 104 ? 19.689 33.273 110.733 1.00 32.58 132 PHE A N 1
ATOM 751 C CA . PHE A 1 104 ? 20.126 34.399 111.564 1.00 28.67 132 PHE A CA 1
ATOM 752 C C . PHE A 1 104 ? 20.646 33.904 112.899 1.00 34.27 132 PHE A C 1
ATOM 753 O O . PHE A 1 104 ? 21.392 34.603 113.575 1.00 36.12 132 PHE A O 1
ATOM 761 N N . VAL A 1 105 ? 20.215 32.710 113.296 1.00 36.21 133 VAL A N 1
ATOM 762 C CA . VAL A 1 105 ? 20.790 32.037 114.455 1.00 34.80 133 VAL A CA 1
ATOM 763 C C . VAL A 1 105 ? 21.260 30.637 114.068 1.00 48.63 133 VAL A C 1
ATOM 764 O O . VAL A 1 105 ? 20.759 30.058 113.100 1.00 54.28 133 VAL A O 1
ATOM 768 N N . THR A 1 106 ? 22.194 30.074 114.831 1.00 51.29 134 THR A N 1
ATOM 769 C CA . THR A 1 106 ? 22.540 28.655 114.661 1.00 48.73 134 THR A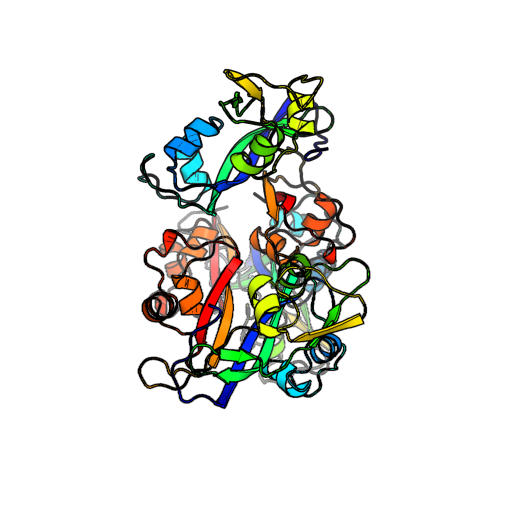 CA 1
ATOM 770 C C . THR A 1 106 ? 21.750 27.808 115.631 1.00 42.61 134 THR A C 1
ATOM 771 O O . THR A 1 106 ? 21.181 28.325 116.599 1.00 42.94 134 THR A O 1
ATOM 775 N N . TYR A 1 107 ? 21.723 26.501 115.391 1.00 43.29 135 TYR A N 1
ATOM 776 C CA . TYR A 1 107 ? 20.968 25.602 116.276 1.00 38.85 135 TYR A CA 1
ATOM 777 C C . TYR A 1 107 ? 21.596 25.573 117.659 1.00 33.96 135 TYR A C 1
ATOM 778 O O . TYR A 1 107 ? 20.900 25.391 118.666 1.00 48.34 135 TYR A O 1
ATOM 787 N N . GLN A 1 108 ? 22.910 25.792 117.703 1.00 36.93 136 GLN A N 1
ATOM 788 C CA . GLN A 1 108 ? 23.636 25.937 118.962 1.00 44.39 136 GLN A CA 1
ATOM 789 C C . GLN A 1 108 ? 23.102 27.118 119.772 1.00 61.50 136 GLN A C 1
ATOM 790 O O . GLN A 1 108 ? 22.861 26.995 120.975 1.00 76.72 136 GLN A O 1
ATOM 796 N N . GLU A 1 109 ? 22.907 28.261 119.112 1.00 54.95 137 GLU A N 1
ATOM 797 C CA . GLU A 1 109 ? 22.361 29.436 119.789 1.00 51.45 137 GLU A CA 1
ATOM 798 C C . GLU A 1 109 ? 20.947 29.187 120.239 1.00 38.52 137 GLU A C 1
ATOM 799 O O . GLU A 1 109 ? 20.553 29.630 121.306 1.00 49.99 137 GLU A O 1
ATOM 805 N N . ILE A 1 110 ? 20.161 28.508 119.412 1.00 33.73 138 ILE A N 1
ATOM 806 C CA . ILE A 1 110 ? 18.823 28.151 119.862 1.00 46.11 138 ILE A CA 1
ATOM 807 C C . ILE A 1 110 ? 18.925 27.184 121.039 1.00 54.93 138 ILE A C 1
ATOM 808 O O . ILE A 1 110 ? 18.086 27.189 121.935 1.00 53.83 138 ILE A O 1
ATOM 813 N N . ALA A 1 111 ? 19.975 26.369 121.039 1.00 59.23 139 ALA A N 1
ATOM 814 C CA . ALA A 1 111 ? 20.182 25.422 122.121 1.00 61.06 139 ALA A CA 1
ATOM 815 C C . ALA A 1 111 ? 20.511 26.137 123.436 1.00 54.93 139 ALA A C 1
ATOM 816 O O . ALA A 1 111 ? 19.825 25.945 124.449 1.00 44.96 139 ALA A O 1
ATOM 818 N N . ALA A 1 112 ? 21.538 26.983 123.409 1.00 48.41 140 ALA A N 1
ATOM 819 C CA . ALA A 1 112 ? 21.957 27.693 124.617 1.00 55.31 140 ALA A CA 1
ATOM 820 C C . ALA A 1 112 ? 20.848 28.569 125.197 1.00 60.62 140 ALA A C 1
ATOM 821 O O . ALA A 1 112 ? 20.644 28.591 126.410 1.00 65.79 140 ALA A O 1
ATOM 823 N N . ALA A 1 113 ? 20.101 29.238 124.322 1.00 55.90 141 ALA A N 1
ATOM 824 C CA . ALA A 1 113 ? 19.045 30.158 124.732 1.00 52.14 141 ALA A CA 1
ATOM 825 C C . ALA A 1 113 ? 17.860 29.498 125.443 1.00 57.27 141 ALA A C 1
ATOM 826 O O . ALA A 1 113 ? 17.193 30.130 126.262 1.00 55.17 141 ALA A O 1
ATOM 828 N N . ASN A 1 114 ? 17.577 28.241 125.134 1.00 66.44 142 ASN A N 1
ATOM 829 C CA . ASN A 1 114 ? 16.419 27.601 125.747 1.00 58.87 142 ASN A CA 1
ATOM 830 C C . ASN A 1 114 ? 16.802 26.627 126.850 1.00 63.16 142 ASN A C 1
ATOM 831 O O . ASN A 1 114 ? 15.972 25.854 127.327 1.00 61.41 142 ASN A O 1
ATOM 836 N N . ASN A 1 115 ? 18.073 26.687 127.242 1.00 74.08 143 ASN A N 1
ATOM 837 C CA . ASN A 1 115 ? 18.641 25.962 128.390 1.00 84.21 143 ASN A CA 1
ATOM 838 C C . ASN A 1 115 ? 18.455 24.456 128.444 1.00 87.59 143 ASN A C 1
ATOM 839 O O . ASN A 1 115 ? 19.366 23.734 128.839 1.00 88.56 143 ASN A O 1
ATOM 844 N N . ILE A 1 116 ? 17.284 23.987 128.037 1.00 95.07 144 ILE A N 1
ATOM 845 C CA . ILE A 1 116 ? 16.977 22.564 128.051 1.00 105.98 144 ILE A CA 1
ATOM 846 C C . ILE A 1 116 ? 17.829 21.761 127.050 1.00 107.75 144 ILE A C 1
ATOM 847 O O . ILE A 1 116 ? 18.208 20.617 127.337 1.00 105.11 144 ILE A O 1
ATOM 852 N N . PRO A 1 117 ? 18.132 22.338 125.869 1.00 102.98 145 PRO A N 1
ATOM 853 C CA . PRO A 1 117 ? 18.997 21.496 125.037 1.00 100.53 145 PRO A CA 1
ATOM 854 C C . PRO A 1 117 ? 20.480 21.564 125.402 1.00 103.12 145 PRO A C 1
ATOM 855 O O . PRO A 1 117 ? 21.077 22.638 125.460 1.00 107.50 145 PRO A O 1
ATOM 859 N N . ASP A 1 118 ? 21.049 20.393 125.665 1.00 102.12 146 ASP A N 1
ATOM 860 C CA . ASP A 1 118 ? 22.487 20.216 125.777 1.00 97.78 146 ASP A CA 1
ATOM 861 C C . ASP A 1 118 ? 22.872 19.334 124.599 1.00 100.60 146 ASP A C 1
ATOM 862 O O . ASP A 1 118 ? 23.960 19.478 124.046 1.00 102.73 146 ASP A O 1
ATOM 867 N N . PRO A 1 119 ? 21.993 18.378 124.239 1.00 104.66 147 PRO A N 1
ATOM 868 C CA . PRO A 1 119 ? 22.082 17.860 122.875 1.00 103.04 147 PRO A CA 1
ATOM 869 C C . PRO A 1 119 ? 20.781 18.216 122.160 1.00 99.16 147 PRO A C 1
ATOM 870 O O . PRO A 1 119 ? 19.884 18.779 122.784 1.00 93.77 147 PRO A O 1
ATOM 874 N N . ASN A 1 120 ? 20.664 17.894 120.880 1.00 99.06 148 ASN A N 1
ATOM 875 C CA . ASN A 1 120 ? 19.436 18.210 120.166 1.00 94.86 148 ASN A CA 1
ATOM 876 C C . ASN A 1 120 ? 18.376 17.104 120.223 1.00 90.39 148 ASN A C 1
ATOM 877 O O . ASN A 1 120 ? 18.276 16.215 119.362 1.00 69.64 148 ASN A O 1
ATOM 882 N N . LYS A 1 121 ? 17.638 17.157 121.324 1.00 93.47 149 LYS A N 1
ATOM 883 C CA . LYS A 1 121 ? 16.539 16.261 121.593 1.00 97.55 149 LYS A CA 1
ATOM 884 C C . LYS A 1 121 ? 15.383 17.186 121.969 1.00 83.77 149 LYS A C 1
ATOM 885 O O . LYS A 1 121 ? 15.456 17.881 122.982 1.00 84.71 149 LYS A O 1
ATOM 891 N N . ILE A 1 122 ? 14.303 17.178 121.190 1.00 69.53 150 ILE A N 1
ATOM 892 C CA . ILE A 1 122 ? 13.224 18.143 121.413 1.00 66.68 150 ILE A CA 1
ATOM 893 C C . ILE A 1 122 ? 11.839 17.563 121.180 1.00 80.41 150 ILE A C 1
ATOM 894 O O . ILE A 1 122 ? 11.687 16.549 120.501 1.00 83.47 150 ILE A O 1
ATOM 899 N N . ASN A 1 123 ? 10.828 18.195 121.765 1.00 81.79 151 ASN A N 1
ATOM 900 C CA . ASN A 1 123 ? 9.467 17.688 121.651 1.00 81.06 151 ASN A CA 1
ATOM 901 C C . ASN A 1 123 ? 8.508 18.615 120.921 1.00 73.09 151 ASN A C 1
ATOM 902 O O . ASN A 1 123 ? 8.563 19.824 121.072 1.00 83.79 151 ASN A O 1
ATOM 907 N N . VAL A 1 124 ? 7.629 18.028 120.127 1.00 68.88 152 VAL A N 1
ATOM 908 C CA . VAL A 1 124 ? 6.611 18.765 119.386 1.00 70.38 152 VAL A CA 1
ATOM 909 C C . VAL A 1 124 ? 5.721 19.635 120.284 1.00 76.19 152 VAL A C 1
ATOM 910 O O . VAL A 1 124 ? 5.396 19.245 121.410 1.00 75.04 152 VAL A O 1
ATOM 914 N N . SER A 1 125 ? 5.384 20.828 119.788 1.00 73.46 153 SER A N 1
ATOM 915 C CA . SER A 1 125 ? 4.488 21.785 120.459 1.00 69.40 153 SER A CA 1
ATOM 916 C C . SER A 1 125 ? 5.137 22.506 121.640 1.00 62.52 153 SER A C 1
ATOM 917 O O . SER A 1 125 ? 4.525 23.375 122.281 1.00 67.21 153 SER A O 1
ATOM 920 N N . GLN A 1 126 ? 6.385 22.142 121.907 1.00 52.30 154 GLN A N 1
ATOM 921 C CA . GLN A 1 126 ? 7.237 22.871 122.832 1.00 57.29 154 GLN A CA 1
ATOM 922 C C . GLN A 1 126 ? 7.501 24.292 122.290 1.00 64.67 154 GLN A C 1
ATOM 923 O O . GLN A 1 126 ? 7.593 24.492 121.075 1.00 58.05 154 GLN A O 1
ATOM 929 N N . THR A 1 127 ? 7.587 25.277 123.183 1.00 63.33 155 THR A N 1
ATOM 930 C CA . THR A 1 127 ? 7.893 26.639 122.764 1.00 66.88 155 THR A CA 1
ATOM 931 C C . THR A 1 127 ? 9.383 26.939 122.900 1.00 64.85 155 THR A C 1
ATOM 932 O O . THR A 1 127 ? 9.999 26.671 123.936 1.00 61.15 155 THR A O 1
ATOM 936 N N . LEU A 1 128 ? 9.952 27.502 121.840 1.00 57.78 156 LEU A N 1
ATOM 937 C CA . LEU A 1 128 ? 11.364 27.865 121.817 1.00 57.41 156 LEU A CA 1
ATOM 938 C C . LEU A 1 128 ? 11.505 29.384 121.673 1.00 54.06 156 LEU A C 1
ATOM 939 O O . LEU A 1 128 ? 10.805 30.012 120.867 1.00 50.03 156 LEU A O 1
ATOM 944 N N . TRP A 1 129 ? 12.386 29.977 122.472 1.00 57.29 157 TRP A N 1
ATOM 945 C CA . TRP A 1 129 ? 12.756 31.379 122.287 1.00 52.23 157 TRP A CA 1
ATOM 946 C C . TRP A 1 129 ? 13.819 31.454 121.205 1.00 49.21 157 TRP A C 1
ATOM 947 O O . TRP A 1 129 ? 14.890 30.875 121.355 1.00 48.20 157 TRP A O 1
ATOM 958 N N . ILE A 1 130 ? 13.545 32.192 120.136 1.00 45.45 158 ILE A N 1
ATOM 959 C CA . ILE A 1 130 ? 14.530 32.382 119.079 1.00 43.12 158 ILE A CA 1
ATOM 960 C C . ILE A 1 130 ? 15.289 33.706 119.310 1.00 45.70 158 ILE A C 1
ATOM 961 O O . ILE A 1 130 ? 14.722 34.785 119.171 1.00 38.75 158 ILE A O 1
ATOM 966 N N . PRO A 1 131 ? 16.580 33.627 119.657 1.00 39.98 159 PRO A N 1
ATOM 967 C CA . PRO A 1 131 ? 17.355 34.841 119.936 1.00 37.84 159 PRO A CA 1
ATOM 968 C C . PRO A 1 131 ? 17.909 35.521 118.678 1.00 32.83 159 PRO A C 1
ATOM 969 O O . PRO A 1 131 ? 19.101 35.418 118.416 1.00 32.79 159 PRO A O 1
ATOM 973 N N . LEU A 1 132 ? 17.070 36.220 117.924 1.00 35.16 160 LEU A N 1
ATOM 974 C CA . LEU A 1 132 ? 17.556 37.004 116.778 1.00 34.73 160 LEU A CA 1
ATOM 975 C C . LEU A 1 132 ? 18.688 37.952 117.181 1.00 36.30 160 LEU A C 1
ATOM 976 O O . LEU A 1 132 ? 18.643 38.603 118.243 1.00 38.67 160 LEU A O 1
ATOM 981 N N . PRO A 1 133 ? 19.721 38.023 116.342 1.00 32.49 161 PRO A N 1
ATOM 982 C CA . PRO A 1 133 ? 20.898 38.818 116.690 1.00 28.69 161 PRO A CA 1
ATOM 983 C C . PRO A 1 133 ? 20.660 40.334 116.591 1.00 37.88 161 PRO A C 1
ATOM 984 O O . PRO A 1 133 ? 20.030 40.843 115.656 1.00 30.38 161 PRO A O 1
ATOM 988 N N . CYS A 1 134 ? 21.188 41.051 117.570 1.00 33.23 162 CYS A N 1
ATOM 989 C CA . CYS A 1 134 ? 21.004 42.484 117.632 1.00 28.89 162 CYS A CA 1
ATOM 990 C C . CYS A 1 134 ? 22.048 43.085 118.542 1.00 33.06 162 CYS A C 1
ATOM 991 O O . CYS A 1 134 ? 22.868 42.378 119.116 1.00 29.48 162 CYS A O 1
ATOM 994 N N . SER A 1 135 ? 22.008 44.406 118.653 1.00 29.75 163 SER A N 1
ATOM 995 C CA . SER A 1 135 ? 22.881 45.128 119.556 1.00 37.23 163 SER A CA 1
ATOM 996 C C . SER A 1 135 ? 22.277 46.484 119.815 1.00 37.56 163 SER A C 1
ATOM 997 O O . SER A 1 135 ? 21.433 46.963 119.039 1.00 33.50 163 SER A O 1
ATOM 1000 N N . CYS A 1 136 ? 22.728 47.119 120.885 1.00 34.35 164 CYS A N 1
ATOM 1001 C CA . CYS A 1 136 ? 22.352 48.500 121.111 1.00 42.02 164 CYS A CA 1
ATOM 1002 C C . CYS A 1 136 ? 23.613 49.383 121.131 1.00 40.38 164 CYS A C 1
ATOM 1003 O O . CYS A 1 136 ? 23.547 50.532 121.560 1.00 37.33 164 CYS A O 1
ATOM 1006 N N . ASP A 1 137 ? 24.759 48.844 120.697 1.00 32.34 165 ASP A N 1
ATOM 1007 C CA . ASP A 1 137 ? 26.013 49.612 120.669 1.00 29.56 165 ASP A CA 1
ATOM 1008 C C . ASP A 1 137 ? 25.807 50.790 119.754 1.00 36.58 165 ASP A C 1
ATOM 1009 O O . ASP A 1 137 ? 25.107 50.676 118.753 1.00 37.08 165 ASP A O 1
ATOM 1014 N N . LYS A 1 138 ? 26.414 51.918 120.108 1.00 40.75 166 LYS A N 1
ATOM 1015 C CA . LYS A 1 138 ? 26.512 53.060 119.212 1.00 45.74 166 LYS A CA 1
ATOM 1016 C C . LYS A 1 138 ? 27.589 52.801 118.146 1.00 44.03 166 LYS A C 1
ATOM 1017 O O . LYS A 1 138 ? 28.427 51.900 118.284 1.00 34.63 166 LYS A O 1
ATOM 1023 N N . GLU A 1 139 ? 27.538 53.561 117.063 1.00 41.11 167 GLU A N 1
ATOM 1024 C CA . GLU A 1 139 ? 28.573 53.478 116.043 1.00 46.16 167 GLU A CA 1
ATOM 1025 C C . GLU A 1 139 ? 29.413 54.762 116.055 1.00 54.13 167 GLU A C 1
ATOM 1026 O O . GLU A 1 139 ? 28.969 55.821 115.583 1.00 48.16 167 GLU A O 1
ATOM 1032 N N . GLU A 1 140 ? 30.619 54.651 116.608 1.00 53.80 168 GLU A N 1
ATOM 1033 C CA . GLU A 1 140 ? 31.507 55.793 116.794 1.00 56.13 168 GLU A CA 1
ATOM 1034 C C . GLU A 1 140 ? 30.788 56.963 117.481 1.00 59.43 168 GLU A C 1
ATOM 1035 O O . GLU A 1 140 ? 30.826 58.104 117.000 1.00 58.80 168 GLU A O 1
ATOM 1041 N N . GLY A 1 141 ? 30.115 56.666 118.594 1.00 49.81 169 GLY A N 1
ATOM 1042 C CA . GLY A 1 141 ? 29.456 57.688 119.392 1.00 37.19 169 GLY A CA 1
ATOM 1043 C C . GLY A 1 141 ? 28.057 58.096 118.944 1.00 54.98 169 GLY A C 1
ATOM 1044 O O . GLY A 1 141 ? 27.365 58.848 119.647 1.00 49.35 169 GLY A O 1
ATOM 1045 N N . SER A 1 142 ? 27.619 57.599 117.789 1.00 54.39 170 SER A N 1
ATOM 1046 C CA . SER A 1 142 ? 26.298 57.962 117.277 1.00 50.49 170 SER A CA 1
ATOM 1047 C C . SER A 1 142 ? 25.278 56.850 117.508 1.00 53.68 170 SER A C 1
ATOM 1048 O O . SER A 1 142 ? 25.628 55.671 117.589 1.00 39.03 170 SER A O 1
ATOM 1051 N N . ASN A 1 143 ? 24.011 57.237 117.612 1.00 53.55 171 ASN A N 1
ATOM 1052 C CA . ASN A 1 143 ? 22.945 56.265 117.761 1.00 48.57 171 ASN A CA 1
ATOM 1053 C C . ASN A 1 143 ? 22.559 55.626 116.436 1.00 45.48 171 ASN A C 1
ATOM 1054 O O . ASN A 1 143 ? 22.406 56.302 115.417 1.00 42.86 171 ASN A O 1
ATOM 1059 N N . VAL A 1 144 ? 22.440 54.303 116.458 1.00 35.52 172 VAL A N 1
ATOM 1060 C CA . VAL A 1 144 ? 22.111 53.553 115.250 1.00 35.93 172 VAL A CA 1
ATOM 1061 C C . VAL A 1 144 ? 21.031 52.517 115.534 1.00 35.13 172 VAL A C 1
ATOM 1062 O O . VAL A 1 144 ? 20.833 52.094 116.667 1.00 36.08 172 VAL A O 1
ATOM 1066 N N . MET A 1 145 ? 20.348 52.100 114.481 1.00 34.72 173 MET A N 1
ATOM 1067 C CA . MET A 1 145 ? 19.511 50.929 114.542 1.00 26.30 173 MET A CA 1
ATOM 1068 C C . MET A 1 145 ? 20.254 49.759 113.904 1.00 31.57 173 MET A C 1
ATOM 1069 O O . MET A 1 145 ? 20.613 49.820 112.728 1.00 28.42 173 MET A O 1
ATOM 1074 N N . HIS A 1 146 ? 20.518 48.718 114.682 1.00 27.23 174 HIS A N 1
ATOM 1075 C CA . HIS A 1 146 ? 21.186 47.538 114.130 1.00 31.01 174 HIS A CA 1
ATOM 1076 C C . HIS A 1 146 ? 20.270 46.624 113.314 1.00 32.96 174 HIS A C 1
ATOM 1077 O O . HIS A 1 146 ? 19.236 46.163 113.782 1.00 38.84 174 HIS A O 1
ATOM 1084 N N . LEU A 1 147 ? 20.692 46.357 112.089 1.00 36.39 175 LEU A N 1
ATOM 1085 C CA . LEU A 1 147 ? 19.950 45.533 111.152 1.00 29.04 175 LEU A CA 1
ATOM 1086 C C . LEU A 1 147 ? 20.752 44.292 110.814 1.00 31.37 175 LEU A C 1
ATOM 1087 O O . LEU A 1 147 ? 21.913 44.386 110.402 1.00 27.21 175 LEU A O 1
ATOM 1092 N N . ALA A 1 148 ? 20.133 43.135 111.025 1.00 27.43 176 ALA A N 1
ATOM 1093 C CA . ALA A 1 148 ? 20.716 41.855 110.651 1.00 21.12 176 ALA A CA 1
ATOM 1094 C C . ALA A 1 148 ? 20.440 41.632 109.193 1.00 22.66 176 ALA A C 1
ATOM 1095 O O . ALA A 1 148 ? 19.276 41.655 108.772 1.00 30.27 176 ALA A O 1
ATOM 1097 N N . TYR A 1 149 ? 21.511 41.426 108.426 1.00 22.37 177 TYR A N 1
ATOM 1098 C CA . TYR A 1 149 ? 21.433 41.353 106.970 1.00 22.04 177 TYR A CA 1
ATOM 1099 C C . TYR A 1 149 ? 22.102 40.086 106.432 1.00 32.64 177 TYR A C 1
ATOM 1100 O O . TYR A 1 149 ? 23.270 39.812 106.754 1.00 28.39 177 TYR A O 1
ATOM 1109 N N . SER A 1 150 ? 21.359 39.304 105.642 1.00 21.95 178 SER A N 1
ATOM 1110 C CA . SER A 1 150 ? 21.907 38.116 105.011 1.00 23.51 178 SER A CA 1
ATOM 1111 C C . SER A 1 150 ? 22.427 38.436 103.609 1.00 30.61 178 SER A C 1
ATOM 1112 O O . SER A 1 150 ? 21.650 38.772 102.729 1.00 28.04 178 SER A O 1
ATOM 1115 N N . VAL A 1 151 ? 23.734 38.294 103.407 1.00 27.80 179 VAL A N 1
ATOM 1116 C CA . VAL A 1 151 ? 24.362 38.643 102.142 1.00 26.23 179 VAL A CA 1
ATOM 1117 C C . VAL A 1 151 ? 23.798 37.822 100.970 1.00 30.98 179 VAL A C 1
ATOM 1118 O O . VAL A 1 151 ? 23.703 36.579 101.013 1.00 32.46 179 VAL A O 1
ATOM 1122 N N . GLY A 1 152 ? 23.405 38.537 99.931 1.00 27.14 180 GLY A N 1
ATOM 1123 C CA . GLY A 1 152 ? 22.909 37.941 98.712 1.00 29.27 180 GLY A CA 1
ATOM 1124 C C . GLY A 1 152 ? 24.026 37.496 97.789 1.00 38.42 180 GLY A C 1
ATOM 1125 O O . GLY A 1 152 ? 25.162 37.939 97.924 1.00 42.91 180 GLY A O 1
ATOM 1126 N N . LYS A 1 153 ? 23.709 36.598 96.866 1.00 44.66 181 LYS A N 1
ATOM 1127 C CA . LYS A 1 153 ? 24.693 36.110 95.909 1.00 43.56 181 LYS A CA 1
ATOM 1128 C C . LYS A 1 153 ? 25.154 37.207 94.957 1.00 41.03 181 LYS A C 1
ATOM 1129 O O . LYS A 1 153 ? 24.343 37.901 94.349 1.00 37.22 181 LYS A O 1
ATOM 1135 N N . GLY A 1 154 ? 26.472 37.328 94.819 1.00 35.13 182 GLY A N 1
ATOM 1136 C CA . GLY A 1 154 ? 27.069 38.306 93.936 1.00 32.52 182 GLY A CA 1
ATOM 1137 C C . GLY A 1 154 ? 27.218 39.660 94.604 1.00 38.78 182 GLY A C 1
ATOM 1138 O O . GLY A 1 154 ? 27.753 40.565 94.009 1.00 40.89 182 GLY A O 1
ATOM 1139 N N . GLU A 1 155 ? 26.784 39.792 95.854 1.00 34.41 183 GLU A N 1
ATOM 1140 C CA . GLU A 1 155 ? 26.912 41.060 96.557 1.00 35.58 183 GLU A CA 1
ATOM 1141 C C . GLU A 1 155 ? 28.326 41.354 97.089 1.00 41.55 183 GLU A C 1
ATOM 1142 O O . GLU A 1 155 ? 29.126 40.450 97.342 1.00 48.36 183 GLU A O 1
ATOM 1148 N N . ASN A 1 156 ? 28.623 42.638 97.240 1.00 35.22 184 ASN A N 1
ATOM 1149 C CA . ASN A 1 156 ? 29.884 43.079 97.810 1.00 34.77 184 ASN A CA 1
ATOM 1150 C C . ASN A 1 156 ? 29.651 44.068 98.967 1.00 33.49 184 ASN A C 1
ATOM 1151 O O . ASN A 1 156 ? 28.577 44.650 99.093 1.00 36.65 184 ASN A O 1
ATOM 1156 N N . THR A 1 157 ? 30.655 44.255 99.807 1.00 30.61 185 THR A N 1
ATOM 1157 C CA . THR A 1 157 ? 30.496 45.073 101.001 1.00 38.20 185 THR A CA 1
ATOM 1158 C C . THR A 1 157 ? 30.332 46.546 100.653 1.00 42.07 185 THR A C 1
ATOM 1159 O O . THR A 1 157 ? 29.721 47.308 101.403 1.00 47.21 185 THR A O 1
ATOM 1163 N N . SER A 1 158 ? 30.871 46.938 99.504 1.00 43.43 186 SER A N 1
ATOM 1164 C CA . SER A 1 158 ? 30.761 48.305 99.040 1.00 33.61 186 SER A CA 1
ATOM 1165 C C . SER A 1 158 ? 29.317 48.655 98.758 1.00 35.33 186 SER A C 1
ATOM 1166 O O . SER A 1 158 ? 28.787 49.626 99.296 1.00 47.45 186 SER A O 1
ATOM 1169 N N . ALA A 1 159 ? 28.674 47.860 97.915 1.00 39.90 187 ALA A N 1
ATOM 1170 C CA . ALA A 1 159 ? 27.294 48.147 97.544 1.00 35.00 187 ALA A CA 1
ATOM 1171 C C . ALA A 1 159 ? 26.341 47.970 98.724 1.00 39.30 187 ALA A C 1
ATOM 1172 O O . ALA A 1 159 ? 25.350 48.682 98.833 1.00 47.47 187 ALA A O 1
ATOM 1174 N N . ILE A 1 160 ? 26.640 47.017 99.604 1.00 33.57 188 ILE A N 1
ATOM 1175 C CA . ILE A 1 160 ? 25.798 46.803 100.768 1.00 33.40 188 ILE A CA 1
ATOM 1176 C C . ILE A 1 160 ? 25.884 48.013 101.701 1.00 31.83 188 ILE A C 1
ATOM 1177 O O . ILE A 1 160 ? 24.874 48.530 102.141 1.00 35.98 188 ILE A O 1
ATOM 1182 N N . ALA A 1 161 ? 27.098 48.455 101.997 1.00 36.20 189 ALA A N 1
ATOM 1183 C CA . ALA A 1 161 ? 27.293 49.620 102.841 1.00 40.23 189 ALA A CA 1
ATOM 1184 C C . ALA A 1 161 ? 26.586 50.832 102.261 1.00 47.02 189 ALA A C 1
ATOM 1185 O O . ALA A 1 161 ? 25.872 51.529 102.975 1.00 50.80 189 ALA A O 1
ATOM 1187 N N . ALA A 1 162 ? 26.755 51.053 100.960 1.00 44.71 190 ALA A N 1
ATOM 1188 C CA . ALA A 1 162 ? 26.185 52.239 100.324 1.00 43.98 190 ALA A CA 1
ATOM 1189 C C . ALA A 1 162 ? 24.680 52.203 100.374 1.00 43.57 190 ALA A C 1
ATOM 1190 O O . ALA A 1 162 ? 24.052 53.206 100.694 1.00 52.53 190 ALA A O 1
ATOM 1192 N N . LYS A 1 163 ? 24.098 51.052 100.064 1.00 35.33 191 LYS A N 1
ATOM 1193 C CA . LYS A 1 163 ? 22.647 50.931 100.121 1.00 32.52 191 LYS A CA 1
ATOM 1194 C C . LYS A 1 163 ? 22.101 51.305 101.524 1.00 34.95 191 LYS A C 1
ATOM 1195 O O . LYS A 1 163 ? 20.980 51.780 101.650 1.00 39.80 191 LYS A O 1
ATOM 1201 N N . TYR A 1 164 ? 22.884 51.094 102.576 1.00 38.81 192 TYR A N 1
ATOM 1202 C CA . TYR A 1 164 ? 22.389 51.402 103.914 1.00 45.92 192 TYR A CA 1
ATOM 1203 C C . TYR A 1 164 ? 22.961 52.690 104.483 1.00 42.45 192 TYR A C 1
ATOM 1204 O O . TYR A 1 164 ? 22.894 52.922 105.695 1.00 38.56 192 TYR A O 1
ATOM 1213 N N . GLY A 1 165 ? 23.536 53.508 103.602 1.00 42.29 193 GLY A N 1
ATOM 1214 C CA . GLY A 1 165 ? 24.003 54.842 103.971 1.00 44.11 193 GLY A CA 1
ATOM 1215 C C . GLY A 1 165 ? 25.054 54.730 105.047 1.00 48.43 193 GLY A C 1
ATOM 1216 O O . GLY A 1 165 ? 25.081 55.467 106.030 1.00 56.66 193 GLY A O 1
ATOM 1217 N N . VAL A 1 166 ? 25.919 53.758 104.851 1.00 39.90 194 VAL A N 1
ATOM 1218 C CA . VAL A 1 166 ? 26.964 53.483 105.788 1.00 43.94 194 VAL A CA 1
ATOM 1219 C C . VAL A 1 166 ? 28.284 53.424 105.041 1.00 45.46 194 VAL A C 1
ATOM 1220 O O . VAL A 1 166 ? 28.325 53.151 103.844 1.00 53.08 194 VAL A O 1
ATOM 1224 N N . THR A 1 167 ? 29.352 53.775 105.733 1.00 48.51 195 THR A N 1
ATOM 1225 C CA . THR A 1 167 ? 30.687 53.649 105.181 1.00 53.28 195 THR A CA 1
ATOM 1226 C C . THR A 1 167 ? 31.111 52.179 105.096 1.00 47.13 195 THR A C 1
ATOM 1227 O O . THR A 1 167 ? 30.830 51.386 106.002 1.00 45.45 195 THR A O 1
ATOM 1231 N N . GLU A 1 168 ? 31.797 51.822 104.014 1.00 39.11 196 GLU A N 1
ATOM 1232 C CA . GLU A 1 168 ? 32.259 50.454 103.848 1.00 39.68 196 GLU A CA 1
ATOM 1233 C C . GLU A 1 168 ? 33.170 49.985 104.994 1.00 44.50 196 GLU A C 1
ATOM 1234 O O . GLU A 1 168 ? 32.999 48.872 105.499 1.00 44.41 196 GLU A O 1
ATOM 1240 N N . SER A 1 169 ? 34.089 50.834 105.453 1.00 41.95 197 SER A N 1
ATOM 1241 C CA . SER A 1 169 ? 34.984 50.437 106.552 1.00 46.60 197 SER A CA 1
ATOM 1242 C C . SER A 1 169 ? 34.228 50.249 107.859 1.00 41.86 197 SER A C 1
ATOM 1243 O O . SER A 1 169 ? 34.585 49.386 108.678 1.00 40.64 197 SER A O 1
ATOM 1246 N N . THR A 1 170 ? 33.226 51.094 108.082 1.00 35.13 198 THR A N 1
ATOM 1247 C CA . THR A 1 170 ? 32.305 50.889 109.199 1.00 44.69 198 THR A CA 1
ATOM 1248 C C . THR A 1 170 ? 31.677 49.486 109.114 1.00 45.45 198 THR A C 1
ATOM 1249 O O . THR A 1 170 ? 31.636 48.737 110.092 1.00 40.16 198 THR A O 1
ATOM 1253 N N . LEU A 1 171 ? 31.197 49.129 107.930 1.00 45.64 199 LEU A N 1
ATOM 1254 C CA . LEU A 1 171 ? 30.588 47.821 107.756 1.00 40.84 199 LEU A CA 1
ATOM 1255 C C . LEU A 1 171 ? 31.642 46.758 108.047 1.00 37.18 199 LEU A C 1
ATOM 1256 O O . LEU A 1 171 ? 31.374 45.805 108.765 1.00 34.71 199 LEU A O 1
ATOM 1261 N N . LEU A 1 172 ? 32.854 46.970 107.534 1.00 43.83 200 LEU A N 1
ATOM 1262 C CA . LEU A 1 172 ? 33.963 46.018 107.676 1.00 37.86 200 LEU A CA 1
ATOM 1263 C C . LEU A 1 172 ? 34.511 45.878 109.088 1.00 43.29 200 LEU A C 1
ATOM 1264 O O . LEU A 1 172 ? 34.773 44.765 109.538 1.00 45.79 200 LEU A O 1
ATOM 1269 N N . THR A 1 173 ? 34.658 46.985 109.811 1.00 43.44 201 THR A N 1
ATOM 1270 C CA . THR A 1 173 ? 35.182 46.884 111.177 1.00 41.80 201 THR A CA 1
ATOM 1271 C C . THR A 1 173 ? 34.127 46.328 112.124 1.00 35.01 201 THR A C 1
ATOM 1272 O O . THR A 1 173 ? 34.423 45.548 113.020 1.00 37.95 201 THR A O 1
ATOM 1276 N N . ARG A 1 174 ? 32.896 46.786 111.955 1.00 33.14 202 ARG A N 1
ATOM 1277 C CA . ARG A 1 174 ? 31.799 46.305 112.773 1.00 37.56 202 ARG A CA 1
ATOM 1278 C C . ARG A 1 174 ? 31.667 44.790 112.619 1.00 39.50 202 ARG A C 1
ATOM 1279 O O . ARG A 1 174 ? 31.374 44.078 113.570 1.00 39.48 202 ARG A O 1
ATOM 1287 N N . ASN A 1 175 ? 31.888 44.277 111.416 1.00 38.56 203 ASN A N 1
ATOM 1288 C CA . ASN A 1 175 ? 31.719 42.848 111.256 1.00 34.54 203 ASN A CA 1
ATOM 1289 C C . ASN A 1 175 ? 32.995 42.022 111.244 1.00 36.71 203 ASN A C 1
ATOM 1290 O O . ASN A 1 175 ? 32.956 40.844 110.920 1.00 40.87 203 ASN A O 1
ATOM 1295 N N . LYS A 1 176 ? 34.110 42.652 111.619 1.00 51.65 204 LYS A N 1
ATOM 1296 C CA . LYS A 1 176 ? 35.432 42.027 111.641 1.00 45.34 204 LYS A CA 1
ATOM 1297 C C . LYS A 1 176 ? 35.728 41.247 110.361 1.00 39.83 204 LYS A C 1
ATOM 1298 O O . LYS A 1 176 ? 36.031 40.066 110.396 1.00 39.52 204 LYS A O 1
ATOM 1304 N N . ILE A 1 177 ? 35.625 41.923 109.232 1.00 35.70 205 ILE A N 1
ATOM 1305 C CA . ILE A 1 177 ? 35.878 41.309 107.944 1.00 48.03 205 ILE A CA 1
ATOM 1306 C C . ILE A 1 177 ? 37.227 41.784 107.436 1.00 52.98 205 ILE A C 1
ATOM 1307 O O . ILE A 1 177 ? 37.377 42.943 107.041 1.00 48.61 205 ILE A O 1
ATOM 1312 N N . ASP A 1 178 ? 38.198 40.872 107.451 1.00 54.61 206 ASP A N 1
ATOM 1313 C CA . ASP A 1 178 ? 39.562 41.168 107.028 1.00 52.97 206 ASP A CA 1
ATOM 1314 C C . ASP A 1 178 ? 39.606 41.328 105.523 1.00 57.90 206 ASP A C 1
ATOM 1315 O O . ASP A 1 178 ? 40.265 42.230 105.005 1.00 64.98 206 ASP A O 1
ATOM 1320 N N . ASP A 1 179 ? 38.927 40.427 104.820 1.00 50.98 207 ASP A N 1
ATOM 1321 C CA . ASP A 1 179 ? 38.945 40.444 103.365 1.00 42.01 207 ASP A CA 1
ATOM 1322 C C . ASP A 1 179 ? 37.533 40.439 102.765 1.00 41.14 207 ASP A C 1
ATOM 1323 O O . ASP A 1 179 ? 36.851 39.408 102.764 1.00 40.25 207 ASP A O 1
ATOM 1328 N N . PRO A 1 180 ? 37.102 41.593 102.245 1.00 47.87 208 PRO A N 1
ATOM 1329 C CA . PRO A 1 180 ? 35.808 41.812 101.586 1.00 44.89 208 PRO A CA 1
ATOM 1330 C C . PRO A 1 180 ? 35.551 40.784 100.499 1.00 44.93 208 PRO A C 1
ATOM 1331 O O . PRO A 1 180 ? 34.406 40.354 100.347 1.00 49.56 208 PRO A O 1
ATOM 1335 N N . THR A 1 181 ? 36.585 40.415 99.742 1.00 46.52 209 THR A N 1
ATOM 1336 C CA . THR A 1 181 ? 36.405 39.511 98.599 1.00 46.27 209 THR A CA 1
ATOM 1337 C C . THR A 1 181 ? 35.961 38.133 99.038 1.00 37.15 209 THR A C 1
ATOM 1338 O O . THR A 1 181 ? 35.464 37.348 98.242 1.00 55.19 209 THR A O 1
ATOM 1342 N N . LYS A 1 182 ? 36.141 37.843 100.315 1.00 40.79 210 LYS A N 1
ATOM 1343 C CA . LYS A 1 182 ? 35.788 36.537 100.867 1.00 36.43 210 LYS A CA 1
ATOM 1344 C C . LYS A 1 182 ? 34.340 36.489 101.333 1.00 38.83 210 LYS A C 1
ATOM 1345 O O . LYS A 1 182 ? 33.926 35.514 101.950 1.00 41.37 210 LYS A O 1
ATOM 1351 N N . LEU A 1 183 ? 33.581 37.554 101.069 1.00 43.22 211 LEU A N 1
ATOM 1352 C CA . LEU A 1 183 ? 32.181 37.644 101.506 1.00 34.66 211 LEU A CA 1
ATOM 1353 C C . LEU A 1 183 ? 31.395 36.434 100.995 1.00 28.80 211 LEU A C 1
ATOM 1354 O O . LEU A 1 183 ? 31.382 36.159 99.811 1.00 33.50 211 LEU A O 1
ATOM 1359 N N . GLN A 1 184 ? 30.746 35.701 101.886 1.00 33.59 212 GLN A N 1
ATOM 1360 C CA . GLN A 1 184 ? 29.920 34.581 101.451 1.00 34.41 212 GLN A CA 1
ATOM 1361 C C . GLN A 1 184 ? 28.432 34.869 101.382 1.00 35.83 212 GLN A C 1
ATOM 1362 O O . GLN A 1 184 ? 27.886 35.645 102.172 1.00 48.38 212 GLN A O 1
ATOM 1368 N N . MET A 1 185 ? 27.785 34.229 100.420 1.00 30.89 213 MET A N 1
ATOM 1369 C CA . MET A 1 185 ? 26.341 34.235 100.352 1.00 35.36 213 MET A CA 1
ATOM 1370 C C . MET A 1 185 ? 25.796 33.661 101.665 1.00 40.05 213 MET A C 1
ATOM 1371 O O . MET A 1 185 ? 26.284 32.652 102.164 1.00 32.12 213 MET A O 1
ATOM 1376 N N . GLY A 1 186 ? 24.820 34.347 102.257 1.00 31.37 214 GLY A N 1
ATOM 1377 C CA . GLY A 1 186 ? 24.195 33.858 103.469 1.00 20.02 214 GLY A CA 1
ATOM 1378 C C . GLY A 1 186 ? 24.954 34.219 104.733 1.00 32.73 214 GLY A C 1
ATOM 1379 O O . GLY A 1 186 ? 24.467 33.980 105.828 1.00 40.33 214 GLY A O 1
ATOM 1380 N N . GLN A 1 187 ? 26.118 34.836 104.585 1.00 21.92 215 GLN A N 1
ATOM 1381 C CA . GLN A 1 187 ? 26.797 35.437 105.731 1.00 35.47 215 GLN A CA 1
ATOM 1382 C C . GLN A 1 187 ? 25.906 36.530 106.351 1.00 32.16 215 GLN A C 1
ATOM 1383 O O . GLN A 1 187 ? 25.353 37.374 105.654 1.00 32.85 215 GLN A O 1
ATOM 1389 N N . ILE A 1 188 ? 25.791 36.499 107.664 1.00 36.16 216 ILE A N 1
ATOM 1390 C CA . ILE A 1 188 ? 24.971 37.433 108.397 1.00 38.40 216 ILE A CA 1
ATOM 1391 C C . ILE A 1 188 ? 25.774 38.647 108.848 1.00 38.21 216 ILE A C 1
ATOM 1392 O O . ILE A 1 188 ? 26.694 38.523 109.643 1.00 37.78 216 ILE A O 1
ATOM 1397 N N . LEU A 1 189 ? 25.394 39.820 108.363 1.00 33.49 217 LEU A N 1
ATOM 1398 C CA . LEU A 1 189 ? 26.070 41.053 108.724 1.00 29.61 217 LEU A CA 1
ATOM 1399 C C . LEU A 1 189 ? 25.240 41.904 109.713 1.00 29.15 217 LEU A C 1
ATOM 1400 O O . LEU A 1 189 ? 24.021 42.008 109.599 1.00 31.83 217 LEU A O 1
ATOM 1405 N N . ASP A 1 190 ? 25.939 42.533 110.649 1.00 31.59 218 ASP A N 1
ATOM 1406 C CA . ASP A 1 190 ? 25.389 43.521 111.570 1.00 30.52 218 ASP A CA 1
ATOM 1407 C C . ASP A 1 190 ? 25.589 44.887 110.924 1.00 33.78 218 ASP A C 1
ATOM 1408 O O . ASP A 1 190 ? 26.698 45.395 110.887 1.00 30.71 218 ASP A O 1
ATOM 1413 N N . VAL A 1 191 ? 24.510 45.456 110.396 1.00 32.93 219 VAL A N 1
ATOM 1414 C CA . VAL A 1 191 ? 24.562 46.746 109.714 1.00 32.38 219 VAL A CA 1
ATOM 1415 C C . VAL A 1 191 ? 24.081 47.900 110.604 1.00 33.95 219 VAL A C 1
ATOM 1416 O O . VAL A 1 191 ? 22.901 47.969 110.957 1.00 32.31 219 VAL A O 1
ATOM 1420 N N . PRO A 1 192 ? 24.995 48.788 111.010 1.00 35.11 220 PRO A N 1
ATOM 1421 C CA . PRO A 1 192 ? 24.547 49.879 111.886 1.00 38.71 220 PRO A CA 1
ATOM 1422 C C . PRO A 1 192 ? 23.911 51.054 111.120 1.00 39.54 220 PRO A C 1
ATOM 1423 O O . PRO A 1 192 ? 24.609 51.961 110.681 1.00 34.62 220 PRO A O 1
ATOM 1427 N N . LEU A 1 193 ? 22.591 51.025 110.971 1.00 40.36 221 LEU A N 1
ATOM 1428 C CA . LEU A 1 193 ? 21.868 52.082 110.270 1.00 33.87 221 LEU A CA 1
ATOM 1429 C C . LEU A 1 193 ? 21.960 53.394 111.033 1.00 41.75 221 LEU A C 1
ATOM 1430 O O . LEU A 1 193 ? 21.550 53.470 112.208 1.00 37.74 221 LEU A O 1
ATOM 1435 N N . PRO A 1 194 ? 22.491 54.430 110.356 1.00 42.76 222 PRO A N 1
ATOM 1436 C CA . PRO A 1 194 ? 22.758 55.779 110.868 1.00 49.08 222 PRO A CA 1
ATOM 1437 C C . PRO A 1 194 ? 21.505 56.344 111.504 1.00 58.26 222 PRO A C 1
ATOM 1438 O O . PRO A 1 194 ? 21.590 57.085 112.487 1.00 70.68 222 PRO A O 1
ATOM 1442 N N . VAL A 1 195 ? 20.363 55.990 110.920 1.00 54.86 223 VAL A N 1
ATOM 1443 C CA . VAL A 1 195 ? 19.049 56.355 111.437 1.00 71.18 223 VAL A CA 1
ATOM 1444 C C . VAL A 1 195 ? 18.942 56.283 112.972 1.00 72.84 223 VAL A C 1
ATOM 1445 O O . VAL A 1 195 ? 19.239 57.249 113.686 1.00 68.29 223 VAL A O 1
ATOM 1447 N N . ALA B 1 1 ? 13.230 18.704 77.910 1.00 57.99 29 ALA B N 1
ATOM 1448 C CA . ALA B 1 1 ? 14.668 18.549 77.689 1.00 65.62 29 ALA B CA 1
ATOM 1449 C C . ALA B 1 1 ? 15.374 19.856 77.246 1.00 71.77 29 ALA B C 1
ATOM 1450 O O . ALA B 1 1 ? 14.997 20.450 76.240 1.00 55.66 29 ALA B O 1
ATOM 1452 N N . ASN B 1 2 ? 16.389 20.295 78.002 1.00 84.75 30 ASN B N 1
ATOM 1453 C CA . ASN B 1 2 ? 17.256 21.412 77.599 1.00 94.67 30 ASN B CA 1
ATOM 1454 C C . ASN B 1 2 ? 16.502 22.709 77.187 1.00 41.81 30 ASN B C 1
ATOM 1455 O O . ASN B 1 2 ? 15.641 23.176 77.920 1.00 47.61 30 ASN B O 1
ATOM 1460 N N . PHE B 1 3 ? 16.858 23.316 76.058 1.00 43.18 31 PHE B N 1
ATOM 1461 C CA . PHE B 1 3 ? 16.000 24.274 75.360 1.00 37.21 31 PHE B CA 1
ATOM 1462 C C . PHE B 1 3 ? 15.525 23.583 74.095 1.00 43.79 31 PHE B C 1
ATOM 1463 O O . PHE B 1 3 ? 16.329 22.991 73.396 1.00 45.80 31 PHE B O 1
ATOM 1471 N N . THR B 1 4 ? 14.242 23.674 73.772 1.00 44.68 32 THR B N 1
ATOM 1472 C CA . THR B 1 4 ? 13.759 23.047 72.549 1.00 45.17 32 THR B CA 1
ATOM 1473 C C . THR B 1 4 ? 14.208 23.856 71.349 1.00 47.97 32 THR B C 1
ATOM 1474 O O . THR B 1 4 ? 14.510 25.040 71.466 1.00 44.38 32 THR B O 1
ATOM 1478 N N . CYS B 1 5 ? 14.285 23.205 70.196 1.00 41.33 33 CYS B N 1
ATOM 1479 C CA . CYS B 1 5 ? 14.661 23.895 68.984 1.00 38.52 33 CYS B CA 1
ATOM 1480 C C . CYS B 1 5 ? 13.875 23.229 67.891 1.00 40.06 33 CYS B C 1
ATOM 1481 O O . CYS B 1 5 ? 13.844 22.012 67.807 1.00 49.97 33 CYS B O 1
ATOM 1484 N N . ALA B 1 6 ? 13.194 24.028 67.084 1.00 37.55 34 ALA B N 1
ATOM 1485 C CA . ALA B 1 6 ? 12.247 23.487 66.124 1.00 38.58 34 ALA B CA 1
ATOM 1486 C C . ALA B 1 6 ? 12.677 23.728 64.677 1.00 42.01 34 ALA B C 1
ATOM 1487 O O . ALA B 1 6 ? 11.900 23.553 63.744 1.00 47.06 34 ALA B O 1
ATOM 1489 N N . VAL B 1 7 ? 13.909 24.165 64.479 1.00 35.90 35 VAL B N 1
ATOM 1490 C CA . VAL B 1 7 ? 14.399 24.304 63.126 1.00 32.11 35 VAL B CA 1
ATOM 1491 C C . VAL B 1 7 ? 14.878 22.955 62.582 1.00 36.41 35 VAL B C 1
ATOM 1492 O O . VAL B 1 7 ? 14.818 21.924 63.263 1.00 34.45 35 VAL B O 1
ATOM 1496 N N . ALA B 1 8 ? 15.324 22.957 61.333 1.00 39.58 36 ALA B N 1
ATOM 1497 C CA . ALA B 1 8 ? 15.787 21.726 60.707 1.00 48.54 36 ALA B CA 1
ATOM 1498 C C . ALA B 1 8 ? 16.999 21.186 61.457 1.00 52.62 36 ALA B C 1
ATOM 1499 O O . ALA B 1 8 ? 17.898 21.953 61.839 1.00 45.57 36 ALA B O 1
ATOM 1501 N N . SER B 1 9 ? 17.000 19.874 61.680 1.00 49.55 37 SER B N 1
ATOM 1502 C CA . SER B 1 9 ? 18.128 19.185 62.287 1.00 50.87 37 SER B CA 1
ATOM 1503 C C . SER B 1 9 ? 19.423 19.527 61.539 1.00 47.94 37 SER B C 1
ATOM 1504 O O . SER B 1 9 ? 19.438 19.563 60.313 1.00 54.89 37 SER B O 1
ATOM 1507 N N . GLY B 1 10 ? 20.497 19.787 62.279 1.00 43.51 38 GLY B N 1
ATOM 1508 C CA . GLY B 1 10 ? 21.778 20.144 61.692 1.00 43.16 38 GLY B CA 1
ATOM 1509 C C . GLY B 1 10 ? 22.030 21.638 61.594 1.00 46.96 38 GLY B C 1
ATOM 1510 O O . GLY B 1 10 ? 23.127 22.090 61.215 1.00 39.91 38 GLY B O 1
ATOM 1511 N N . THR B 1 11 ? 21.007 22.422 61.912 1.00 39.97 39 THR B N 1
ATOM 1512 C CA . THR B 1 11 ? 21.169 23.860 61.914 1.00 34.38 39 THR B CA 1
ATOM 1513 C C . THR B 1 11 ? 22.108 24.296 63.021 1.00 36.49 39 THR B C 1
ATOM 1514 O O . THR B 1 11 ? 21.972 23.840 64.166 1.00 37.32 39 THR B O 1
ATOM 1518 N N . THR B 1 12 ? 23.044 25.191 62.704 1.00 30.01 40 THR B N 1
ATOM 1519 C CA . THR B 1 12 ? 23.819 25.812 63.767 1.00 40.24 40 THR B CA 1
ATOM 1520 C C . THR B 1 12 ? 23.642 27.350 63.810 1.00 34.64 40 THR B C 1
ATOM 1521 O O . THR B 1 12 ? 23.459 28.005 62.787 1.00 40.65 40 THR B O 1
ATOM 1525 N N . CYS B 1 13 ? 23.667 27.923 65.001 1.00 29.02 41 CYS B N 1
ATOM 1526 C CA . CYS B 1 13 ? 23.658 29.383 65.116 1.00 41.26 41 CYS B CA 1
ATOM 1527 C C . CYS B 1 13 ? 24.453 29.791 66.344 1.00 45.36 41 CYS B C 1
ATOM 1528 O O . CYS B 1 13 ? 24.913 28.936 67.103 1.00 46.03 41 CYS B O 1
ATOM 1531 N N . LYS B 1 14 ? 24.596 31.096 66.553 1.00 43.69 42 LYS B N 1
ATOM 1532 C CA . LYS B 1 14 ? 25.272 31.600 67.739 1.00 42.37 42 LYS B CA 1
ATOM 1533 C C . LYS B 1 14 ? 24.311 31.714 68.919 1.00 38.95 42 LYS B C 1
ATOM 1534 O O . LYS B 1 14 ? 23.235 32.283 68.789 1.00 38.72 42 LYS B O 1
ATOM 1540 N N . SER B 1 15 ? 24.709 31.164 70.065 1.00 31.26 43 SER B N 1
ATOM 1541 C CA . SER B 1 15 ? 23.959 31.308 71.313 1.00 28.13 43 SER B CA 1
ATOM 1542 C C . SER B 1 15 ? 24.920 31.727 72.422 1.00 33.25 43 SER B C 1
ATOM 1543 O O . SER B 1 15 ? 26.128 31.892 72.188 1.00 33.77 43 SER B O 1
ATOM 1546 N N . ALA B 1 16 ? 24.396 31.869 73.640 1.00 33.87 44 ALA B N 1
ATOM 1547 C CA . ALA B 1 16 ? 25.240 32.188 74.794 1.00 30.83 44 ALA B CA 1
ATOM 1548 C C . ALA B 1 16 ? 24.645 31.691 76.099 1.00 29.81 44 ALA B C 1
ATOM 1549 O O . ALA B 1 16 ? 23.432 31.481 76.205 1.00 29.82 44 ALA B O 1
ATOM 1551 N N . ILE B 1 17 ? 25.504 31.521 77.097 1.00 26.40 45 ILE B N 1
ATOM 1552 C CA . ILE B 1 17 ? 25.056 31.314 78.462 1.00 28.68 45 ILE B CA 1
ATOM 1553 C C . ILE B 1 17 ? 25.550 32.510 79.234 1.00 34.66 45 ILE B C 1
ATOM 1554 O O . ILE B 1 17 ? 26.600 33.047 78.909 1.00 30.48 45 ILE B O 1
ATOM 1559 N N . LEU B 1 18 ? 24.798 32.931 80.246 1.00 32.29 46 LEU B N 1
ATOM 1560 C CA . LEU B 1 18 ? 25.302 33.931 81.158 1.00 33.61 46 LEU B CA 1
ATOM 1561 C C . LEU B 1 18 ? 25.968 33.169 82.272 1.00 30.61 46 LEU B C 1
ATOM 1562 O O . LEU B 1 18 ? 25.310 32.628 83.140 1.00 31.91 46 LEU B O 1
ATOM 1567 N N . TYR B 1 19 ? 27.286 33.130 82.237 1.00 33.14 47 TYR B N 1
ATOM 1568 C CA . TYR B 1 19 ? 28.030 32.271 83.127 1.00 36.67 47 TYR B CA 1
ATOM 1569 C C . TYR B 1 19 ? 28.420 32.928 84.426 1.00 32.15 47 TYR B C 1
ATOM 1570 O O . TYR B 1 19 ? 28.968 34.016 84.427 1.00 35.51 47 TYR B O 1
ATOM 1579 N N . THR B 1 20 ? 28.183 32.235 85.531 1.00 28.82 48 THR B N 1
ATOM 1580 C CA . THR B 1 20 ? 28.629 32.717 86.830 1.00 26.32 48 THR B CA 1
ATOM 1581 C C . THR B 1 20 ? 29.916 32.031 87.292 1.00 31.43 48 THR B C 1
ATOM 1582 O O . THR B 1 20 ? 29.935 30.824 87.558 1.00 41.12 48 THR B O 1
ATOM 1586 N N . SER B 1 21 ? 30.986 32.805 87.428 1.00 32.93 49 SER B N 1
ATOM 1587 C CA . SER B 1 21 ? 32.273 32.214 87.769 1.00 30.73 49 SER B CA 1
ATOM 1588 C C . SER B 1 21 ? 32.342 31.700 89.210 1.00 26.61 49 SER B C 1
ATOM 1589 O O . SER B 1 21 ? 32.253 32.469 90.152 1.00 29.16 49 SER B O 1
ATOM 1592 N N . PRO B 1 22 ? 32.537 30.388 89.379 1.00 33.73 50 PRO B N 1
ATOM 1593 C CA . PRO B 1 22 ? 32.607 29.828 90.736 1.00 27.82 50 PRO B CA 1
ATOM 1594 C C . PRO B 1 22 ? 33.774 30.415 91.538 1.00 35.85 50 PRO B C 1
ATOM 1595 O O . PRO B 1 22 ? 33.664 30.547 92.745 1.00 44.56 50 PRO B O 1
ATOM 1599 N N . ASN B 1 23 ? 34.871 30.762 90.870 1.00 40.10 51 ASN B N 1
ATOM 1600 C CA . ASN B 1 23 ? 36.091 31.228 91.534 1.00 42.16 51 ASN B CA 1
ATOM 1601 C C . ASN B 1 23 ? 36.636 32.498 90.897 1.00 44.04 51 ASN B C 1
ATOM 1602 O O . ASN B 1 23 ? 36.159 32.914 89.849 1.00 44.75 51 ASN B O 1
ATOM 1607 N N . ALA B 1 24 ? 37.654 33.093 91.516 1.00 47.97 52 ALA B N 1
ATOM 1608 C CA . ALA B 1 24 ? 38.386 34.180 90.874 1.00 44.59 52 ALA B CA 1
ATOM 1609 C C . ALA B 1 24 ? 39.181 33.534 89.766 1.00 47.17 52 ALA B C 1
ATOM 1610 O O . ALA B 1 24 ? 39.842 32.531 89.987 1.00 43.98 52 ALA B O 1
ATOM 1612 N N . THR B 1 25 ? 39.156 34.130 88.586 1.00 38.23 53 THR B N 1
ATOM 1613 C CA . THR B 1 25 ? 39.817 33.523 87.456 1.00 41.83 53 THR B CA 1
ATOM 1614 C C . THR B 1 25 ? 40.201 34.645 86.509 1.00 44.08 53 THR B C 1
ATOM 1615 O O . THR B 1 25 ? 40.280 35.797 86.929 1.00 50.38 53 THR B O 1
ATOM 1619 N N . THR B 1 26 ? 40.460 34.318 85.247 1.00 36.27 54 THR B N 1
ATOM 1620 C CA . THR B 1 26 ? 40.742 35.331 84.244 1.00 33.58 54 THR B CA 1
ATOM 1621 C C . THR B 1 26 ? 39.955 34.999 82.977 1.00 37.21 54 THR B C 1
ATOM 1622 O O . THR B 1 26 ? 39.447 33.888 82.818 1.00 41.52 54 THR B O 1
ATOM 1626 N N . TYR B 1 27 ? 39.863 35.965 82.073 1.00 32.85 55 TYR B N 1
ATOM 1627 C CA . TYR B 1 27 ? 39.221 35.753 80.782 1.00 38.62 55 TYR B CA 1
ATOM 1628 C C . TYR B 1 27 ? 39.873 34.599 80.005 1.00 43.55 55 TYR B C 1
ATOM 1629 O O . TYR B 1 27 ? 39.194 33.786 79.371 1.00 40.72 55 TYR B O 1
ATOM 1638 N N . GLY B 1 28 ? 41.198 34.542 80.064 1.00 40.87 56 GLY B N 1
ATOM 1639 C CA . GLY B 1 28 ? 41.952 33.498 79.407 1.00 29.20 56 GLY B CA 1
ATOM 1640 C C . GLY B 1 28 ? 41.565 32.119 79.889 1.00 34.36 56 GLY B C 1
ATOM 1641 O O . GLY B 1 28 ? 41.392 31.202 79.085 1.00 44.41 56 GLY B O 1
ATOM 1642 N N . ASN B 1 29 ? 41.424 31.960 81.202 1.00 35.18 57 ASN B N 1
ATOM 1643 C CA . ASN B 1 29 ? 41.009 30.670 81.755 1.00 42.40 57 ASN B CA 1
ATOM 1644 C C . ASN B 1 29 ? 39.597 30.293 81.288 1.00 43.89 57 ASN B C 1
ATOM 1645 O O . ASN B 1 29 ? 39.312 29.138 80.996 1.00 42.97 57 ASN B O 1
ATOM 1650 N N . LEU B 1 30 ? 38.725 31.290 81.206 1.00 41.29 58 LEU B N 1
ATOM 1651 C CA . LEU B 1 30 ? 37.369 31.082 80.738 1.00 36.16 58 LEU B CA 1
ATOM 1652 C C . LEU B 1 30 ? 37.366 30.607 79.294 1.00 37.80 58 LEU B C 1
ATOM 1653 O O . LEU B 1 30 ? 36.648 29.672 78.936 1.00 44.01 58 LEU B O 1
ATOM 1658 N N . VAL B 1 31 ? 38.150 31.280 78.462 1.00 38.30 59 VAL B N 1
ATOM 1659 C CA . VAL B 1 31 ? 38.334 30.876 77.073 1.00 46.71 59 VAL B CA 1
ATOM 1660 C C . VAL B 1 31 ? 38.802 29.433 76.951 1.00 49.13 59 VAL B C 1
ATOM 1661 O O . VAL B 1 31 ? 38.236 28.665 76.180 1.00 55.79 59 VAL B O 1
ATOM 1665 N N . ALA B 1 32 ? 39.784 29.050 77.764 1.00 41.48 60 ALA B N 1
ATOM 1666 C CA . ALA B 1 32 ? 40.330 27.699 77.710 1.00 37.71 60 ALA B CA 1
ATOM 1667 C C . ALA B 1 32 ? 39.315 26.667 78.164 1.00 37.98 60 ALA B C 1
ATOM 1668 O O . ALA B 1 32 ? 39.134 25.638 77.512 1.00 45.78 60 ALA B O 1
ATOM 1670 N N . ARG B 1 33 ? 38.650 26.942 79.280 1.00 26.29 61 ARG B N 1
ATOM 1671 C CA . ARG B 1 33 ? 37.650 26.009 79.805 1.00 35.31 61 ARG B CA 1
ATOM 1672 C C . ARG B 1 33 ? 36.490 25.797 78.847 1.00 40.09 61 ARG B C 1
ATOM 1673 O O . ARG B 1 33 ? 35.970 24.695 78.715 1.00 41.86 61 ARG B O 1
ATOM 1681 N N . PHE B 1 34 ? 36.068 26.861 78.183 1.00 41.23 62 PHE B N 1
ATOM 1682 C CA . PHE B 1 34 ? 34.918 26.740 77.314 1.00 39.03 62 PHE B CA 1
ATOM 1683 C C . PHE B 1 34 ? 35.357 26.397 75.888 1.00 42.72 62 PHE B C 1
ATOM 1684 O O . PHE B 1 34 ? 34.783 25.512 75.251 1.00 33.72 62 PHE B O 1
ATOM 1692 N N . ASN B 1 35 ? 36.383 27.094 75.407 1.00 33.22 63 ASN B N 1
ATOM 1693 C CA . ASN B 1 35 ? 36.960 26.815 74.095 1.00 39.97 63 ASN B CA 1
ATOM 1694 C C . ASN B 1 35 ? 35.922 26.855 73.002 1.00 33.65 63 ASN B C 1
ATOM 1695 O O . ASN B 1 35 ? 36.023 26.118 72.036 1.00 35.90 63 ASN B O 1
ATOM 1700 N N . THR B 1 36 ? 34.930 27.728 73.170 1.00 29.57 64 THR B N 1
ATOM 1701 C CA . THR B 1 36 ? 33.814 27.879 72.229 1.00 37.88 64 THR B CA 1
ATOM 1702 C C . THR B 1 36 ? 33.890 29.230 71.506 1.00 40.62 64 THR B C 1
ATOM 1703 O O . THR B 1 36 ? 33.069 29.513 70.645 1.00 40.07 64 THR B O 1
ATOM 1707 N N . THR B 1 37 ? 34.854 30.064 71.891 1.00 42.37 65 THR B N 1
ATOM 1708 C CA . THR B 1 37 ? 34.938 31.452 71.443 1.00 40.68 65 THR B CA 1
ATOM 1709 C C . THR B 1 37 ? 36.367 31.978 71.534 1.00 42.21 65 THR B C 1
ATOM 1710 O O . THR B 1 37 ? 37.184 31.437 72.270 1.00 52.25 65 THR B O 1
ATOM 1714 N N . THR B 1 38 ? 36.673 33.047 70.808 1.00 37.32 66 THR B N 1
ATOM 1715 C CA . THR B 1 38 ? 38.009 33.625 70.887 1.00 29.68 66 THR B CA 1
ATOM 1716 C C . THR B 1 38 ? 38.029 34.663 71.993 1.00 37.32 66 THR B C 1
ATOM 1717 O O . THR B 1 38 ? 36.983 35.134 72.414 1.00 35.50 66 THR B O 1
ATOM 1721 N N . LEU B 1 39 ? 39.211 35.031 72.464 1.00 36.11 67 LEU B N 1
ATOM 1722 C CA . LEU B 1 39 ? 39.277 36.094 73.457 1.00 41.80 67 LEU B CA 1
ATOM 1723 C C . LEU B 1 39 ? 38.638 37.415 72.984 1.00 49.49 67 LEU B C 1
ATOM 1724 O O . LEU B 1 39 ? 37.826 37.988 73.708 1.00 56.68 67 LEU B O 1
ATOM 1729 N N . PRO B 1 40 ? 38.998 37.905 71.776 1.00 51.81 68 PRO B N 1
ATOM 1730 C CA . PRO B 1 40 ? 38.356 39.175 71.398 1.00 48.76 68 PRO B CA 1
ATOM 1731 C C . PRO B 1 40 ? 36.840 39.076 71.280 1.00 47.62 68 PRO B C 1
ATOM 1732 O O . PRO B 1 40 ? 36.156 40.047 71.594 1.00 49.43 68 PRO B O 1
ATOM 1736 N N . ASP B 1 41 ? 36.322 37.922 70.870 1.00 43.29 69 ASP B N 1
ATOM 1737 C CA . ASP B 1 41 ? 34.877 37.759 70.780 1.00 34.47 69 ASP B CA 1
ATOM 1738 C C . ASP B 1 41 ? 34.219 37.685 72.163 1.00 44.23 69 ASP B C 1
ATOM 1739 O O . ASP B 1 41 ? 33.116 38.197 72.358 1.00 39.71 69 ASP B O 1
ATOM 1744 N N . LEU B 1 42 ? 34.891 37.043 73.118 1.00 45.01 70 LEU B N 1
ATOM 1745 C CA . LEU B 1 42 ? 34.406 37.024 74.496 1.00 41.51 70 LEU B CA 1
ATOM 1746 C C . LEU B 1 42 ? 34.362 38.457 75.040 1.00 43.90 70 LEU B C 1
ATOM 1747 O O . LEU B 1 42 ? 33.369 38.867 75.605 1.00 45.58 70 LEU B O 1
ATOM 1752 N N . LEU B 1 43 ? 35.434 39.218 74.826 1.00 46.94 71 LEU B N 1
ATOM 1753 C CA . LEU B 1 43 ? 35.491 40.620 75.258 1.00 46.87 71 LEU B CA 1
ATOM 1754 C C . LEU B 1 43 ? 34.364 41.444 74.670 1.00 39.63 71 LEU B C 1
ATOM 1755 O O . LEU B 1 43 ? 33.755 42.254 75.369 1.00 44.19 71 LEU B O 1
ATOM 1760 N N . GLY B 1 44 ? 34.096 41.238 73.385 1.00 36.07 72 GLY B N 1
ATOM 1761 C CA . GLY B 1 44 ? 33.035 41.959 72.719 1.00 44.00 72 GLY B CA 1
ATOM 1762 C C . GLY B 1 44 ? 31.659 41.654 73.271 1.00 45.17 72 GLY B C 1
ATOM 1763 O O . GLY B 1 44 ? 30.864 42.556 73.531 1.00 48.08 72 GLY B O 1
ATOM 1764 N N . ALA B 1 45 ? 31.388 40.378 73.490 1.00 47.25 73 ALA B N 1
ATOM 1765 C CA . ALA B 1 45 ? 30.091 39.963 74.015 1.00 41.98 73 ALA B CA 1
ATOM 1766 C C . ALA B 1 45 ? 29.816 40.572 75.382 1.00 40.45 73 ALA B C 1
ATOM 1767 O O . ALA B 1 45 ? 28.672 40.703 75.773 1.00 46.50 73 ALA B O 1
ATOM 1769 N N . ASN B 1 46 ? 30.869 40.933 76.106 1.00 43.31 74 ASN B N 1
ATOM 1770 C CA . ASN B 1 46 ? 30.711 41.518 77.432 1.00 51.70 74 ASN B CA 1
ATOM 1771 C C . ASN B 1 46 ? 31.015 43.013 77.500 1.00 58.73 74 ASN B C 1
ATOM 1772 O O . ASN B 1 46 ? 31.236 43.545 78.584 1.00 59.12 74 ASN B O 1
ATOM 1777 N N . GLY B 1 47 ? 31.049 43.671 76.341 1.00 55.43 75 GLY B N 1
ATOM 1778 C CA . GLY B 1 47 ? 31.195 45.112 76.264 1.00 52.93 75 GLY B CA 1
ATOM 1779 C C . GLY B 1 47 ? 32.459 45.622 76.922 1.00 57.64 75 GLY B C 1
ATOM 1780 O O . GLY B 1 47 ? 32.471 46.712 77.489 1.00 52.37 75 GLY B O 1
ATOM 1781 N N . LEU B 1 48 ? 33.530 44.841 76.822 1.00 57.15 76 LEU B N 1
ATOM 1782 C CA . LEU B 1 48 ? 34.781 45.165 77.491 1.00 47.72 76 LEU B CA 1
ATOM 1783 C C . LEU B 1 48 ? 35.791 45.760 76.535 1.00 48.53 76 LEU B C 1
ATOM 1784 O O . LEU B 1 48 ? 35.768 45.452 75.349 1.00 51.82 76 LEU B O 1
ATOM 1789 N N . PRO B 1 49 ? 36.678 46.626 77.051 1.00 50.05 77 PRO B N 1
ATOM 1790 C CA . PRO B 1 49 ? 37.619 47.248 76.125 1.00 52.27 77 PRO B CA 1
ATOM 1791 C C . PRO B 1 49 ? 38.505 46.206 75.478 1.00 65.35 77 PRO B C 1
ATOM 1792 O O . PRO B 1 49 ? 38.926 45.235 76.107 1.00 72.21 77 PRO B O 1
ATOM 1796 N N . ASP B 1 50 ? 38.799 46.450 74.213 1.00 57.32 78 ASP B N 1
ATOM 1797 C CA . ASP B 1 50 ? 39.615 45.569 73.396 1.00 53.21 78 ASP B CA 1
ATOM 1798 C C . ASP B 1 50 ? 41.002 45.328 73.991 1.00 56.54 78 ASP B C 1
ATOM 1799 O O . ASP B 1 50 ? 41.601 44.274 73.776 1.00 58.62 78 ASP B O 1
ATOM 1804 N N . GLY B 1 51 ? 41.515 46.311 74.724 1.00 59.78 79 GLY B N 1
ATOM 1805 C CA . GLY B 1 51 ? 42.839 46.210 75.320 1.00 51.75 79 GLY B CA 1
ATOM 1806 C C . GLY B 1 51 ? 42.852 45.372 76.596 1.00 48.33 79 GLY B C 1
ATOM 1807 O O . GLY B 1 51 ? 43.853 45.300 77.303 1.00 49.15 79 GLY B O 1
ATOM 1808 N N . THR B 1 52 ? 41.722 44.757 76.917 1.00 55.41 80 THR B N 1
ATOM 1809 C CA . THR B 1 52 ? 41.649 43.903 78.089 1.00 51.68 80 THR B CA 1
ATOM 1810 C C . THR B 1 52 ? 42.524 42.692 77.840 1.00 48.31 80 THR B C 1
ATOM 1811 O O . THR B 1 52 ? 42.413 42.047 76.800 1.00 54.77 80 THR B O 1
ATOM 1815 N N . LEU B 1 53 ? 43.430 42.420 78.768 1.00 42.47 81 LEU B N 1
ATOM 1816 C CA . LEU B 1 53 ? 44.348 41.298 78.630 1.00 49.15 81 LEU B CA 1
ATOM 1817 C C . LEU B 1 53 ? 43.661 40.010 79.032 1.00 50.40 81 LEU B C 1
ATOM 1818 O O . LEU B 1 53 ? 42.738 40.024 79.847 1.00 41.79 81 LEU B O 1
ATOM 1823 N N . SER B 1 54 ? 44.127 38.894 78.482 1.00 51.34 82 SER B N 1
ATOM 1824 C CA . SER B 1 54 ? 43.558 37.599 78.829 1.00 51.10 82 SER B CA 1
ATOM 1825 C C . SER B 1 54 ? 43.845 37.260 80.311 1.00 48.82 82 SER B C 1
ATOM 1826 O O . SER B 1 54 ? 43.200 36.385 80.887 1.00 44.20 82 SER B O 1
ATOM 1829 N N . SER B 1 55 ? 44.799 37.965 80.921 1.00 43.25 83 SER B N 1
ATOM 1830 C CA . SER B 1 55 ? 45.152 37.725 82.319 1.00 46.63 83 SER B CA 1
ATOM 1831 C C . SER B 1 55 ? 44.339 38.591 83.283 1.00 47.90 83 SER B C 1
ATOM 1832 O O . SER B 1 55 ? 44.457 38.459 84.510 1.00 42.10 83 SER B O 1
ATOM 1835 N N . ALA B 1 56 ? 43.502 39.461 82.719 1.00 47.57 84 ALA B N 1
ATOM 1836 C CA . ALA B 1 56 ? 42.616 40.314 83.506 1.00 47.34 84 ALA B CA 1
ATOM 1837 C C . ALA B 1 56 ? 41.647 39.486 84.334 1.00 54.78 84 ALA B C 1
ATOM 1838 O O . ALA B 1 56 ? 41.044 38.544 83.819 1.00 52.03 84 ALA B O 1
ATOM 1840 N N . PRO B 1 57 ? 41.471 39.854 85.615 1.00 57.48 85 PRO B N 1
ATOM 1841 C CA . PRO B 1 57 ? 40.698 39.033 86.551 1.00 51.69 85 PRO B CA 1
ATOM 1842 C C . PRO B 1 57 ? 39.186 39.159 86.370 1.00 52.55 85 PRO B C 1
ATOM 1843 O O . PRO B 1 57 ? 38.658 40.233 86.071 1.00 56.99 85 PRO B O 1
ATOM 1847 N N . VAL B 1 58 ? 38.495 38.044 86.547 1.00 48.78 86 VAL B N 1
ATOM 1848 C CA . VAL B 1 58 ? 37.062 38.076 86.741 1.00 43.58 86 VAL B CA 1
ATOM 1849 C C . VAL B 1 58 ? 36.850 37.493 88.132 1.00 45.00 86 VAL B C 1
ATOM 1850 O O . VAL B 1 58 ? 37.409 36.450 88.491 1.00 52.98 86 VAL B O 1
ATOM 1854 N N . ALA B 1 59 ? 36.126 38.236 88.953 1.00 34.51 87 ALA B N 1
ATOM 1855 C CA . ALA B 1 59 ? 35.931 37.842 90.327 1.00 37.65 87 ALA B CA 1
ATOM 1856 C C . ALA B 1 59 ? 34.971 36.656 90.468 1.00 41.36 87 ALA B C 1
ATOM 1857 O O . ALA B 1 59 ? 34.108 36.414 89.620 1.00 33.37 87 ALA B O 1
ATOM 1859 N N . ALA B 1 60 ? 35.146 35.910 91.549 1.00 43.70 88 ALA B N 1
ATOM 1860 C CA . ALA B 1 60 ? 34.169 34.913 91.953 1.00 39.24 88 ALA B CA 1
ATOM 1861 C C . ALA B 1 60 ? 32.792 35.569 92.066 1.00 40.37 88 ALA B C 1
ATOM 1862 O O . ALA B 1 60 ? 32.666 36.697 92.560 1.00 35.55 88 ALA B O 1
ATOM 1864 N N . ASN B 1 61 ? 31.782 34.847 91.594 1.00 37.69 89 ASN B N 1
ATOM 1865 C CA . ASN B 1 61 ? 30.390 35.270 91.619 1.00 36.29 89 ASN B CA 1
ATOM 1866 C C . ASN B 1 61 ? 29.999 36.318 90.607 1.00 36.86 89 ASN B C 1
ATOM 1867 O O . ASN B 1 61 ? 28.824 36.665 90.511 1.00 42.31 89 ASN B O 1
ATOM 1872 N N . SER B 1 62 ? 30.959 36.818 89.839 1.00 37.88 90 SER B N 1
ATOM 1873 C CA . SER B 1 62 ? 30.619 37.786 88.797 1.00 36.75 90 SER B CA 1
ATOM 1874 C C . SER B 1 62 ? 30.169 36.994 87.578 1.00 40.59 90 SER B C 1
ATOM 1875 O O . SER B 1 62 ? 30.509 35.825 87.444 1.00 34.88 90 SER B O 1
ATOM 1878 N N . THR B 1 63 ? 29.399 37.620 86.701 1.00 40.03 91 THR B N 1
ATOM 1879 C CA . THR B 1 63 ? 28.849 36.925 85.553 1.00 32.91 91 THR B CA 1
ATOM 1880 C C . THR B 1 63 ? 29.557 37.340 84.262 1.00 43.59 91 THR B C 1
ATOM 1881 O O . THR B 1 63 ? 30.030 38.464 84.136 1.00 36.51 91 THR B O 1
ATOM 1885 N N . VAL B 1 64 ? 29.638 36.424 83.303 1.00 39.01 92 VAL B N 1
ATOM 1886 C CA . VAL B 1 64 ? 30.219 36.732 82.010 1.00 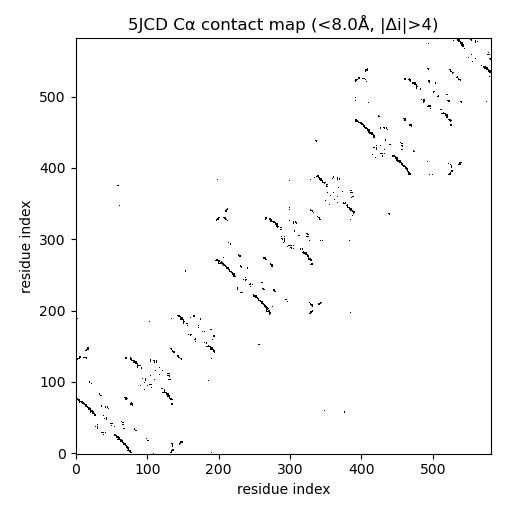26.22 92 VAL B CA 1
ATOM 1887 C C . VAL B 1 64 ? 29.394 36.022 80.951 1.00 35.14 92 VAL B C 1
ATOM 1888 O O . VAL B 1 64 ? 29.010 34.860 81.121 1.00 42.12 92 VAL B O 1
ATOM 1892 N N . LYS B 1 65 ? 29.082 36.743 79.883 1.00 33.65 93 LYS B N 1
ATOM 1893 C CA . LYS B 1 65 ? 28.374 36.186 78.744 1.00 31.33 93 LYS B CA 1
ATOM 1894 C C . LYS B 1 65 ? 29.348 35.327 77.952 1.00 33.05 93 LYS B C 1
ATOM 1895 O O . LYS B 1 65 ? 30.425 35.788 77.587 1.00 27.45 93 LYS B O 1
ATOM 1901 N N . ILE B 1 66 ? 29.005 34.068 77.719 1.00 32.61 94 ILE B N 1
ATOM 1902 C CA . ILE B 1 66 ? 29.883 33.189 76.953 1.00 24.39 94 ILE B CA 1
ATOM 1903 C C . ILE B 1 66 ? 29.170 32.689 75.720 1.00 28.78 94 ILE B C 1
ATOM 1904 O O . ILE B 1 66 ? 28.248 31.875 75.809 1.00 30.95 94 ILE B O 1
ATOM 1909 N N . PRO B 1 67 ? 29.585 33.208 74.553 1.00 35.14 95 PRO B N 1
ATOM 1910 C CA . PRO B 1 67 ? 29.012 32.827 73.253 1.00 34.25 95 PRO B CA 1
ATOM 1911 C C . PRO B 1 67 ? 29.583 31.514 72.778 1.00 39.90 95 PRO B C 1
ATOM 1912 O O . PRO B 1 67 ? 30.757 31.245 73.031 1.00 41.36 95 PRO B O 1
ATOM 1916 N N . PHE B 1 68 ? 28.772 30.735 72.073 1.00 35.69 96 PHE B N 1
ATOM 1917 C CA . PHE B 1 68 ? 29.201 29.465 71.508 1.00 37.89 96 PHE B CA 1
ATOM 1918 C C . PHE B 1 68 ? 28.309 29.158 70.327 1.00 34.69 96 PHE B C 1
ATOM 1919 O O . PHE B 1 68 ? 27.258 29.764 70.192 1.00 30.62 96 PHE B O 1
ATOM 1927 N N . ARG B 1 69 ? 28.716 28.190 69.505 1.00 40.01 97 ARG B N 1
ATOM 1928 C CA . ARG B 1 69 ? 27.910 27.696 68.393 1.00 36.60 97 ARG B CA 1
ATOM 1929 C C . ARG B 1 69 ? 26.895 26.691 68.904 1.00 40.53 97 ARG B C 1
ATOM 1930 O O . ARG B 1 69 ? 27.261 25.733 69.561 1.00 32.20 97 ARG B O 1
ATOM 1938 N N . CYS B 1 70 ? 25.618 26.955 68.649 1.00 38.71 98 CYS B N 1
ATOM 1939 C CA . CYS B 1 70 ? 24.558 26.018 68.981 1.00 32.29 98 CYS B CA 1
ATOM 1940 C C . CYS B 1 70 ? 24.197 25.129 67.804 1.00 38.13 98 CYS B C 1
ATOM 1941 O O . CYS B 1 70 ? 24.034 25.608 66.692 1.00 38.25 98 CYS B O 1
ATOM 1944 N N . ARG B 1 71 ? 24.027 23.837 68.055 1.00 38.63 99 ARG B N 1
ATOM 1945 C CA . ARG B 1 71 ? 23.534 22.944 67.015 1.00 37.12 99 ARG B CA 1
ATOM 1946 C C . ARG B 1 71 ? 22.206 22.346 67.411 1.00 33.43 99 ARG B C 1
ATOM 1947 O O . ARG B 1 71 ? 22.034 21.864 68.524 1.00 36.78 99 ARG B O 1
ATOM 1955 N N . CYS B 1 72 ? 21.255 22.406 66.499 1.00 30.27 100 CYS B N 1
ATOM 1956 C CA . CYS B 1 72 ? 19.930 21.883 66.779 1.00 37.75 100 CYS B CA 1
ATOM 1957 C C . CYS B 1 72 ? 19.781 20.517 66.180 1.00 40.06 100 CYS B C 1
ATOM 1958 O O . CYS B 1 72 ? 20.156 20.288 65.041 1.00 44.77 100 CYS B O 1
ATOM 1961 N N . ASN B 1 73 ? 19.243 19.593 66.948 1.00 45.04 101 ASN B N 1
ATOM 1962 C CA . ASN B 1 73 ? 18.863 18.338 66.363 1.00 54.54 101 ASN B CA 1
ATOM 1963 C C . ASN B 1 73 ? 17.388 18.537 66.083 1.00 62.01 101 ASN B C 1
ATOM 1964 O O . ASN B 1 73 ? 16.905 19.666 66.187 1.00 77.03 101 ASN B O 1
ATOM 1969 N N . GLY B 1 74 ? 16.662 17.512 65.691 1.00 55.79 102 GLY B N 1
ATOM 1970 C CA . GLY B 1 74 ? 15.265 17.752 65.379 1.00 54.14 102 GLY B CA 1
ATOM 1971 C C . GLY B 1 74 ? 14.449 18.381 66.502 1.00 50.83 102 GLY B C 1
ATOM 1972 O O . GLY B 1 74 ? 13.397 18.965 66.250 1.00 50.43 102 GLY B O 1
ATOM 1973 N N . ASP B 1 75 ? 14.958 18.291 67.732 1.00 44.26 103 ASP B N 1
ATOM 1974 C CA . ASP B 1 75 ? 14.146 18.510 68.921 1.00 53.15 103 ASP B CA 1
ATOM 1975 C C . ASP B 1 75 ? 14.649 19.596 69.867 1.00 55.68 103 ASP B C 1
ATOM 1976 O O . ASP B 1 75 ? 13.865 20.310 70.478 1.00 59.17 103 ASP B O 1
ATOM 1981 N N . VAL B 1 76 ? 15.964 19.676 70.009 1.00 49.95 104 VAL B N 1
ATOM 1982 C CA . VAL B 1 76 ? 16.572 20.418 71.089 1.00 45.82 104 VAL B CA 1
ATOM 1983 C C . VAL B 1 76 ? 17.870 21.088 70.593 1.00 43.11 104 VAL B C 1
ATOM 1984 O O . VAL B 1 76 ? 18.478 20.635 69.623 1.00 39.52 104 VAL B O 1
ATOM 1988 N N . GLY B 1 77 ? 18.298 22.167 71.235 1.00 33.28 105 GLY B N 1
ATOM 1989 C CA . GLY B 1 77 ? 19.545 22.800 70.842 1.00 24.43 105 GLY B CA 1
ATOM 1990 C C . GLY B 1 77 ? 20.638 22.585 71.856 1.00 36.45 105 GLY B C 1
ATOM 1991 O O . GLY B 1 77 ? 20.394 22.780 73.049 1.00 36.58 105 GLY B O 1
ATOM 1992 N N . GLN B 1 78 ? 21.832 22.197 71.400 1.00 31.72 106 GLN B N 1
ATOM 1993 C CA . GLN B 1 78 ? 22.958 21.918 72.303 1.00 35.10 106 GLN B CA 1
ATOM 1994 C C . GLN B 1 78 ? 24.217 22.589 71.795 1.00 32.53 106 GLN B C 1
ATOM 1995 O O . GLN B 1 78 ? 24.398 22.718 70.587 1.00 30.07 106 GLN B O 1
ATOM 2001 N N . SER B 1 79 ? 25.094 23.034 72.696 1.00 34.63 107 SER B N 1
ATOM 2002 C CA . SER B 1 79 ? 26.366 23.600 72.234 1.00 36.41 107 SER B CA 1
ATOM 2003 C C . SER B 1 79 ? 27.081 22.525 71.408 1.00 39.44 107 SER B C 1
ATOM 2004 O O . SER B 1 79 ? 27.173 21.366 71.820 1.00 33.09 107 SER B O 1
ATOM 2007 N N . ASP B 1 80 ? 27.571 22.915 70.237 1.00 35.22 108 ASP B N 1
ATOM 2008 C CA . ASP B 1 80 ? 27.945 21.962 69.194 1.00 32.71 108 ASP B CA 1
ATOM 2009 C C . ASP B 1 80 ? 29.258 21.223 69.477 1.00 37.66 108 ASP B C 1
ATOM 2010 O O . ASP B 1 80 ? 30.321 21.694 69.107 1.00 36.07 108 ASP B O 1
ATOM 2015 N N . ARG B 1 81 ? 29.162 20.079 70.145 1.00 36.56 109 ARG B N 1
ATOM 2016 C CA . ARG B 1 81 ? 30.308 19.233 70.489 1.00 40.11 109 ARG B CA 1
ATOM 2017 C C . ARG B 1 81 ? 31.392 19.935 71.288 1.00 45.99 109 ARG B C 1
ATOM 2018 O O . ARG B 1 81 ? 32.510 19.449 71.410 1.00 51.88 109 ARG B O 1
ATOM 2026 N N . LEU B 1 82 ? 31.042 21.091 71.825 1.00 44.05 110 LEU B N 1
ATOM 2027 C CA . LEU B 1 82 ? 31.892 21.805 72.751 1.00 36.33 110 LEU B CA 1
ATOM 2028 C C . LEU B 1 82 ? 30.961 22.349 73.823 1.00 30.61 110 LEU B C 1
ATOM 2029 O O . LEU B 1 82 ? 29.754 22.433 73.615 1.00 29.33 110 LEU B O 1
ATOM 2034 N N . PRO B 1 83 ? 31.495 22.654 75.005 1.00 28.09 111 PRO B N 1
ATOM 2035 C CA . PRO B 1 83 ? 32.873 22.432 75.436 1.00 32.30 111 PRO B CA 1
ATOM 2036 C C . PRO B 1 83 ? 33.109 20.973 75.815 1.00 42.28 111 PRO B C 1
ATOM 2037 O O . PRO B 1 83 ? 32.173 20.178 75.976 1.00 31.75 111 PRO B O 1
ATOM 2041 N N . ILE B 1 84 ? 34.384 20.629 75.909 1.00 43.17 112 ILE B N 1
ATOM 2042 C CA . ILE B 1 84 ? 34.796 19.331 76.368 1.00 35.14 112 ILE B CA 1
ATOM 2043 C C . ILE B 1 84 ? 35.359 19.476 77.748 1.00 31.89 112 ILE B C 1
ATOM 2044 O O . ILE B 1 84 ? 36.256 20.276 77.970 1.00 37.94 112 ILE B O 1
ATOM 2049 N N . TYR B 1 85 ? 34.874 18.646 78.662 1.00 29.22 113 TYR B N 1
ATOM 2050 C CA . TYR B 1 85 ? 35.380 18.642 80.022 1.00 34.15 113 TYR B CA 1
ATOM 2051 C C . TYR B 1 85 ? 36.130 17.318 80.326 1.00 37.52 113 TYR B C 1
ATOM 2052 O O . TYR B 1 85 ? 35.644 16.229 80.041 1.00 37.55 113 TYR B O 1
ATOM 2061 N N . VAL B 1 86 ? 37.351 17.431 80.838 1.00 35.95 114 VAL B N 1
ATOM 2062 C CA . VAL B 1 86 ? 38.121 16.259 81.251 1.00 39.04 114 VAL B CA 1
ATOM 2063 C C . VAL B 1 86 ? 37.909 15.906 82.734 1.00 40.84 114 VAL B C 1
ATOM 2064 O O . VAL B 1 86 ? 38.223 16.707 83.623 1.00 31.27 114 VAL B O 1
ATOM 2068 N N . VAL B 1 87 ? 37.371 14.715 82.993 1.00 37.41 115 VAL B N 1
ATOM 2069 C CA . VAL B 1 87 ? 37.034 14.327 84.359 1.00 35.01 115 VAL B CA 1
ATOM 2070 C C . VAL B 1 87 ? 38.277 14.346 85.231 1.00 36.06 115 VAL B C 1
ATOM 2071 O O . VAL B 1 87 ? 39.284 13.743 84.883 1.00 44.81 115 VAL B O 1
ATOM 2075 N N . GLN B 1 88 ? 38.200 15.061 86.349 1.00 27.39 116 GLN B N 1
ATOM 2076 C CA . GLN B 1 88 ? 39.307 15.192 87.305 1.00 44.49 116 GLN B CA 1
ATOM 2077 C C . GLN B 1 88 ? 39.188 14.260 88.519 1.00 43.77 116 GLN B C 1
ATOM 2078 O O . GLN B 1 88 ? 38.102 13.775 88.811 1.00 44.47 116 GLN B O 1
ATOM 2084 N N . PRO B 1 89 ? 40.314 13.995 89.215 1.00 38.18 117 PRO B N 1
ATOM 2085 C CA . PRO B 1 89 ? 40.241 13.304 90.504 1.00 39.02 117 PRO B CA 1
ATOM 2086 C C . PRO B 1 89 ? 39.225 14.000 91.403 1.00 38.40 117 PRO B C 1
ATOM 2087 O O . PRO B 1 89 ? 39.090 15.222 91.332 1.00 42.81 117 PRO B O 1
ATOM 2091 N N . GLN B 1 90 ? 38.538 13.234 92.240 1.00 37.16 118 GLN B N 1
ATOM 2092 C CA . GLN B 1 90 ? 37.517 13.752 93.149 1.00 31.97 118 GLN B CA 1
ATOM 2093 C C . GLN B 1 90 ? 36.244 14.209 92.441 1.00 32.62 118 GLN B C 1
ATOM 2094 O O . GLN B 1 90 ? 35.370 14.768 93.081 1.00 43.98 118 GLN B O 1
ATOM 2100 N N . ASP B 1 91 ? 36.109 13.962 91.143 1.00 35.03 119 ASP B N 1
ATOM 2101 C CA . ASP B 1 91 ? 34.931 14.479 90.450 1.00 44.48 119 ASP B CA 1
ATOM 2102 C C . ASP B 1 91 ? 33.772 13.493 90.440 1.00 44.12 119 ASP B C 1
ATOM 2103 O O . ASP B 1 91 ? 33.959 12.281 90.446 1.00 41.39 119 ASP B O 1
ATOM 2108 N N . GLY B 1 92 ? 32.571 14.050 90.419 1.00 33.78 120 GLY B N 1
ATOM 2109 C CA . GLY B 1 92 ? 31.350 13.314 90.171 1.00 25.55 120 GLY B CA 1
ATOM 2110 C C . GLY B 1 92 ? 30.553 14.058 89.112 1.00 38.28 120 GLY B C 1
ATOM 2111 O O . GLY B 1 92 ? 30.658 15.272 88.975 1.00 45.36 120 GLY B O 1
ATOM 2112 N N . LEU B 1 93 ? 29.771 13.329 88.342 1.00 32.17 121 LEU B N 1
ATOM 2113 C CA . LEU B 1 93 ? 29.005 13.930 87.259 1.00 45.19 121 LEU B CA 1
ATOM 2114 C C . LEU B 1 93 ? 28.110 15.084 87.721 1.00 46.85 121 LEU B C 1
ATOM 2115 O O . LEU B 1 93 ? 28.034 16.133 87.080 1.00 48.90 121 LEU B O 1
ATOM 2120 N N . ASP B 1 94 ? 27.436 14.880 88.842 1.00 42.78 122 ASP B N 1
ATOM 2121 C CA . ASP B 1 94 ? 26.517 15.871 89.373 1.00 38.33 122 ASP B CA 1
ATOM 2122 C C . ASP B 1 94 ? 27.225 17.128 89.794 1.00 36.43 122 ASP B C 1
ATOM 2123 O O . ASP B 1 94 ? 26.763 18.245 89.536 1.00 46.96 122 ASP B O 1
ATOM 2128 N N . ALA B 1 95 ? 28.367 16.943 90.432 1.00 32.51 123 ALA B N 1
ATOM 2129 C CA . ALA B 1 95 ? 29.156 18.064 90.905 1.00 30.12 123 ALA B CA 1
ATOM 2130 C C . ALA B 1 95 ? 29.755 18.866 89.715 1.00 31.92 123 ALA B C 1
ATOM 2131 O O . ALA B 1 95 ? 29.943 20.061 89.805 1.00 37.14 123 ALA B O 1
ATOM 2133 N N . ILE B 1 96 ? 30.051 18.186 88.611 1.00 32.79 124 ILE B N 1
ATOM 2134 C CA . ILE B 1 96 ? 30.525 18.831 87.396 1.00 34.50 124 ILE B CA 1
ATOM 2135 C C . ILE B 1 96 ? 29.433 19.716 86.788 1.00 33.42 124 ILE B C 1
ATOM 2136 O O . ILE B 1 96 ? 29.686 20.846 86.408 1.00 33.48 124 ILE B O 1
ATOM 2141 N N . ALA B 1 97 ? 28.235 19.164 86.658 1.00 28.90 125 ALA B N 1
ATOM 2142 C CA . ALA B 1 97 ? 27.075 19.891 86.161 1.00 32.37 125 ALA B CA 1
ATOM 2143 C C . ALA B 1 97 ? 26.796 21.162 86.961 1.00 33.40 125 ALA B C 1
ATOM 2144 O O . ALA B 1 97 ? 26.634 22.242 86.392 1.00 41.72 125 ALA B O 1
ATOM 2146 N N . ARG B 1 98 ? 26.757 21.020 88.282 1.00 25.94 126 ARG B N 1
ATOM 2147 C CA . ARG B 1 98 ? 26.353 22.103 89.191 1.00 27.37 126 ARG B CA 1
ATOM 2148 C C . ARG B 1 98 ? 27.498 23.030 89.574 1.00 37.85 126 ARG B C 1
ATOM 2149 O O . ARG B 1 98 ? 27.315 24.225 89.627 1.00 35.52 126 ARG B O 1
ATOM 2157 N N . ASN B 1 99 ? 28.675 22.481 89.864 1.00 37.32 127 ASN B N 1
ATOM 2158 C CA . ASN B 1 99 ? 29.752 23.317 90.376 1.00 31.47 127 ASN B CA 1
ATOM 2159 C C . ASN B 1 99 ? 30.691 23.882 89.314 1.00 36.46 127 ASN B C 1
ATOM 2160 O O . ASN B 1 99 ? 31.401 24.863 89.573 1.00 33.86 127 ASN B O 1
ATOM 2165 N N . VAL B 1 100 ? 30.724 23.253 88.141 1.00 35.15 128 VAL B N 1
ATOM 2166 C CA . VAL B 1 100 ? 31.523 23.790 87.040 1.00 40.31 128 VAL B CA 1
ATOM 2167 C C . VAL B 1 100 ? 30.648 24.528 86.033 1.00 30.81 128 VAL B C 1
ATOM 2168 O O . VAL B 1 100 ? 30.998 25.594 85.555 1.00 43.48 128 VAL B O 1
ATOM 2172 N N . PHE B 1 101 ? 29.493 23.969 85.738 1.00 26.64 129 PHE B N 1
ATOM 2173 C CA . PHE B 1 101 ? 28.662 24.525 84.694 1.00 28.33 129 PHE B CA 1
ATOM 2174 C C . PHE B 1 101 ? 27.323 25.125 85.169 1.00 25.75 129 PHE B C 1
ATOM 2175 O O . PHE B 1 101 ? 26.337 25.079 84.430 1.00 31.49 129 PHE B O 1
ATOM 2183 N N . ASN B 1 102 ? 27.280 25.643 86.401 1.00 28.11 130 ASN B N 1
ATOM 2184 C CA . ASN B 1 102 ? 26.142 26.459 86.871 1.00 32.06 130 ASN B CA 1
ATOM 2185 C C . ASN B 1 102 ? 24.799 25.747 86.796 1.00 29.86 130 ASN B C 1
ATOM 2186 O O . ASN B 1 102 ? 23.778 26.409 86.725 1.00 37.49 130 ASN B O 1
ATOM 2191 N N . ALA B 1 103 ? 24.797 24.416 86.766 1.00 36.41 131 ALA B N 1
ATOM 2192 C CA . ALA B 1 103 ? 23.581 23.625 86.532 1.00 27.51 131 ALA B CA 1
ATOM 2193 C C . ALA B 1 103 ? 22.846 24.012 85.244 1.00 35.53 131 ALA B C 1
ATOM 2194 O O . ALA B 1 103 ? 21.627 23.902 85.162 1.00 39.40 131 ALA B O 1
ATOM 2196 N N . PHE B 1 104 ? 23.589 24.461 84.234 1.00 36.96 132 PHE B N 1
ATOM 2197 C CA . PHE B 1 104 ? 23.000 24.666 82.909 1.00 34.95 132 PHE B CA 1
ATOM 2198 C C . PHE B 1 104 ? 22.606 23.336 82.297 1.00 37.22 132 PHE B C 1
ATOM 2199 O O . PHE B 1 104 ? 21.722 23.262 81.448 1.00 32.42 132 PHE B O 1
ATOM 2207 N N . VAL B 1 105 ? 23.273 22.281 82.742 1.00 32.06 133 VAL B N 1
ATOM 2208 C CA . VAL B 1 105 ? 22.856 20.932 82.393 1.00 37.63 133 VAL B CA 1
ATOM 2209 C C . VAL B 1 105 ? 22.693 20.117 83.664 1.00 43.00 133 VAL B C 1
ATOM 2210 O O . VAL B 1 105 ? 23.226 20.470 84.709 1.00 49.10 133 VAL B O 1
ATOM 2214 N N . THR B 1 106 ? 21.923 19.046 83.569 1.00 42.42 134 THR B N 1
ATOM 2215 C CA . THR B 1 106 ? 21.842 18.057 84.633 1.00 44.40 134 THR B CA 1
ATOM 2216 C C . THR B 1 106 ? 22.817 16.923 84.337 1.00 43.52 134 THR B C 1
ATOM 2217 O O . THR B 1 106 ? 23.372 16.821 83.225 1.00 35.95 134 THR B O 1
ATOM 2221 N N . TYR B 1 107 ? 23.035 16.069 85.326 1.00 43.97 135 TYR B N 1
ATOM 2222 C CA . TYR B 1 107 ? 23.907 14.917 85.115 1.00 37.10 135 TYR B CA 1
ATOM 2223 C C . TYR B 1 107 ? 23.289 13.897 84.153 1.00 42.72 135 TYR B C 1
ATOM 2224 O O . TYR B 1 107 ? 24.009 13.231 83.391 1.00 44.57 135 TYR B O 1
ATOM 2233 N N . GLN B 1 108 ? 21.958 13.794 84.156 1.00 40.36 136 GLN B N 1
ATOM 2234 C CA . GLN B 1 108 ? 21.285 12.938 83.176 1.00 36.03 136 GLN B CA 1
ATOM 2235 C C . GLN B 1 108 ? 21.561 13.449 81.773 1.00 32.88 136 GLN B C 1
ATOM 2236 O O . GLN B 1 108 ? 21.777 12.670 80.854 1.00 51.11 136 GLN B O 1
ATOM 2242 N N . GLU B 1 109 ? 21.554 14.765 81.596 1.00 42.43 137 GLU B N 1
ATOM 2243 C CA . GLU B 1 109 ? 21.870 15.309 80.282 1.00 42.80 137 GLU B CA 1
ATOM 2244 C C . GLU B 1 109 ? 23.302 15.060 79.841 1.00 31.79 137 GLU B C 1
ATOM 2245 O O . GLU B 1 109 ? 23.523 14.670 78.698 1.00 34.88 137 GLU B O 1
ATOM 2251 N N . ILE B 1 110 ? 24.263 15.223 80.749 1.00 26.21 138 ILE B N 1
ATOM 2252 C CA . ILE B 1 110 ? 25.644 14.895 80.429 1.00 30.91 138 ILE B CA 1
ATOM 2253 C C . ILE B 1 110 ? 25.763 13.410 80.038 1.00 38.40 138 ILE B C 1
ATOM 2254 O O . ILE B 1 110 ? 26.324 13.088 78.991 1.00 37.86 138 ILE B O 1
ATOM 2259 N N . ALA B 1 111 ? 25.196 12.531 80.869 1.00 42.76 139 ALA B N 1
ATOM 2260 C CA . ALA B 1 111 ? 25.214 11.087 80.650 1.00 41.87 139 ALA B CA 1
ATOM 2261 C C . ALA B 1 111 ? 24.666 10.686 79.296 1.00 45.87 139 ALA B C 1
ATOM 2262 O O . ALA B 1 111 ? 25.322 9.964 78.552 1.00 49.87 139 ALA B O 1
ATOM 2264 N N . ALA B 1 112 ? 23.454 11.142 78.988 1.00 44.45 140 ALA B N 1
ATOM 2265 C CA . ALA B 1 112 ? 22.811 10.814 77.714 1.00 43.17 140 ALA B CA 1
ATOM 2266 C C . ALA B 1 112 ? 23.628 11.320 76.536 1.00 50.95 140 ALA B C 1
ATOM 2267 O O . ALA B 1 112 ? 23.753 10.647 75.511 1.00 63.63 140 ALA B O 1
ATOM 2269 N N . ALA B 1 113 ? 24.185 12.511 76.683 1.00 48.89 141 ALA B N 1
ATOM 2270 C CA . ALA B 1 113 ? 24.983 13.088 75.615 1.00 57.31 141 ALA B CA 1
ATOM 2271 C C . ALA B 1 113 ? 26.263 12.298 75.415 1.00 52.17 141 ALA B C 1
ATOM 2272 O O . ALA B 1 113 ? 26.802 12.253 74.319 1.00 55.52 141 ALA B O 1
ATOM 2274 N N . ASN B 1 114 ? 26.763 11.692 76.484 1.00 51.53 142 ASN B N 1
ATOM 2275 C CA . ASN B 1 114 ? 28.022 10.959 76.393 1.00 53.13 142 ASN B CA 1
ATOM 2276 C C . ASN B 1 114 ? 27.864 9.447 76.447 1.00 53.45 142 ASN B C 1
ATOM 2277 O O . ASN B 1 114 ? 28.845 8.727 76.650 1.00 49.32 142 ASN B O 1
ATOM 2282 N N . ASN B 1 115 ? 26.634 8.972 76.264 1.00 48.50 143 ASN B N 1
ATOM 2283 C CA . ASN B 1 115 ? 26.377 7.535 76.225 1.00 50.84 143 ASN B CA 1
ATOM 2284 C C . ASN B 1 115 ? 26.853 6.828 77.498 1.00 49.45 143 ASN B C 1
ATOM 2285 O O . ASN B 1 115 ? 27.319 5.703 77.451 1.00 51.15 143 ASN B O 1
ATOM 2290 N N . ILE B 1 116 ? 26.860 7.549 78.611 1.00 49.71 144 ILE B N 1
ATOM 2291 C CA . ILE B 1 116 ? 27.171 6.959 79.898 1.00 49.94 144 ILE B CA 1
ATOM 2292 C C . ILE B 1 116 ? 25.960 6.147 80.315 1.00 58.22 144 ILE B C 1
ATOM 2293 O O . ILE B 1 116 ? 24.871 6.703 80.455 1.00 62.60 144 ILE B O 1
ATOM 2298 N N . PRO B 1 117 ? 26.136 4.840 80.539 1.00 60.16 145 PRO B N 1
ATOM 2299 C CA . PRO B 1 117 ? 24.992 4.020 80.966 1.00 56.44 145 PRO B CA 1
ATOM 2300 C C . PRO B 1 117 ? 24.629 4.191 82.444 1.00 53.64 145 PRO B C 1
ATOM 2301 O O . PRO B 1 117 ? 23.445 4.199 82.768 1.00 59.67 145 PRO B O 1
ATOM 2305 N N . ASP B 1 118 ? 25.625 4.322 83.316 1.00 45.70 146 ASP B N 1
ATOM 2306 C CA . ASP B 1 118 ? 25.400 4.627 84.728 1.00 50.31 146 ASP B CA 1
ATOM 2307 C C . ASP B 1 118 ? 26.031 5.974 85.131 1.00 54.73 146 ASP B C 1
ATOM 2308 O O . ASP B 1 118 ? 27.236 6.048 85.348 1.00 56.88 146 ASP B O 1
ATOM 2313 N N . PRO B 1 119 ? 25.211 7.019 85.326 1.00 60.82 147 PRO B N 1
ATOM 2314 C CA . PRO B 1 119 ? 25.763 8.327 85.736 1.00 59.24 147 PRO B CA 1
ATOM 2315 C C . PRO B 1 119 ? 26.627 8.329 86.989 1.00 53.90 147 PRO B C 1
ATOM 2316 O O . PRO B 1 119 ? 27.348 9.305 87.206 1.00 50.71 147 PRO B O 1
ATOM 2320 N N . ASN B 1 120 ? 26.615 7.238 87.745 1.00 47.79 148 ASN B N 1
ATOM 2321 C CA . ASN B 1 120 ? 27.371 7.149 88.983 1.00 49.97 148 ASN B CA 1
ATOM 2322 C C . ASN B 1 120 ? 28.813 6.726 88.734 1.00 50.63 148 ASN B C 1
ATOM 2323 O O . ASN B 1 120 ? 29.650 6.787 89.623 1.00 57.21 148 ASN B O 1
ATOM 2328 N N . LYS B 1 121 ? 29.098 6.308 87.509 1.00 41.87 149 LYS B N 1
ATOM 2329 C CA . LYS B 1 121 ? 30.435 5.846 87.177 1.00 49.73 149 LYS B CA 1
ATOM 2330 C C . LYS B 1 121 ? 31.050 6.602 86.027 1.00 44.98 149 LYS B C 1
ATOM 2331 O O . LYS B 1 121 ? 30.559 6.536 84.909 1.00 47.30 149 LYS B O 1
ATOM 2337 N N . ILE B 1 122 ? 32.169 7.259 86.318 1.00 40.90 150 ILE B N 1
ATOM 2338 C CA . ILE B 1 122 ? 32.998 7.957 85.348 1.00 41.10 150 ILE B CA 1
ATOM 2339 C C . ILE B 1 122 ? 34.444 7.798 85.792 1.00 44.97 150 ILE B C 1
ATOM 2340 O O . ILE B 1 122 ? 34.707 7.595 86.970 1.00 47.07 150 ILE B O 1
ATOM 2345 N N . ASN B 1 123 ? 35.368 7.931 84.849 1.00 41.83 151 ASN B N 1
ATOM 2346 C CA . ASN B 1 123 ? 36.788 7.715 85.082 1.00 39.99 151 ASN B CA 1
ATOM 2347 C C . ASN B 1 123 ? 37.649 8.983 84.994 1.00 40.94 151 ASN B C 1
ATOM 2348 O O . ASN B 1 123 ? 37.402 9.846 84.162 1.00 44.52 151 ASN B O 1
ATOM 2353 N N . VAL B 1 124 ? 38.676 9.076 85.830 1.00 36.38 152 VAL B N 1
ATOM 2354 C CA . VAL B 1 124 ? 39.637 10.165 85.697 1.00 41.26 152 VAL B CA 1
ATOM 2355 C C . VAL B 1 124 ? 40.164 10.168 84.265 1.00 44.71 152 VAL B C 1
ATOM 2356 O O . VAL B 1 124 ? 40.448 9.099 83.719 1.00 42.81 152 VAL B O 1
ATOM 2360 N N . SER B 1 125 ? 40.266 11.360 83.667 1.00 43.16 153 SER B N 1
ATOM 2361 C CA . SER B 1 125 ? 40.738 11.554 82.277 1.00 40.83 153 SER B CA 1
ATOM 2362 C C . SER B 1 125 ? 39.730 11.181 81.199 1.00 42.54 153 SER B C 1
ATOM 2363 O O . SER B 1 125 ? 40.028 11.274 80.016 1.00 45.34 153 SER B O 1
ATOM 2366 N N . GLN B 1 126 ? 38.548 10.732 81.596 1.00 37.77 154 GLN B N 1
ATOM 2367 C CA . GLN B 1 126 ? 37.472 10.558 80.632 1.00 28.14 154 GLN B CA 1
ATOM 2368 C C . GLN B 1 126 ? 37.048 11.947 80.125 1.00 39.03 154 GLN B C 1
ATOM 2369 O O . GLN B 1 126 ? 36.997 12.903 80.909 1.00 43.35 154 GLN B O 1
ATOM 2375 N N . THR B 1 127 ? 36.768 12.073 78.827 1.00 36.74 155 THR B N 1
ATOM 2376 C CA . THR B 1 127 ? 36.347 13.361 78.259 1.00 45.55 155 THR B CA 1
ATOM 2377 C C . THR B 1 127 ? 34.840 13.431 78.060 1.00 40.84 155 THR B C 1
ATOM 2378 O O . THR B 1 127 ? 34.241 12.518 77.510 1.00 46.46 155 THR B O 1
ATOM 2382 N N . LEU B 1 128 ? 34.245 14.536 78.492 1.00 38.70 156 LEU B N 1
ATOM 2383 C CA . LEU B 1 128 ? 32.808 14.725 78.406 1.00 38.30 156 LEU B CA 1
ATOM 2384 C C . LEU B 1 128 ? 32.451 15.908 77.528 1.00 35.97 156 LEU B C 1
ATOM 2385 O O . LEU B 1 128 ? 33.027 16.976 77.664 1.00 41.68 156 LEU B O 1
ATOM 2390 N N . TRP B 1 129 ? 31.499 15.701 76.628 1.00 38.10 157 TRP B N 1
ATOM 2391 C CA . TRP B 1 129 ? 30.863 16.781 75.896 1.00 35.59 157 TRP B CA 1
ATOM 2392 C C . TRP B 1 129 ? 29.803 17.359 76.828 1.00 32.88 157 TRP B C 1
ATOM 2393 O O . TRP B 1 129 ? 28.925 16.644 77.292 1.00 46.55 157 TRP B O 1
ATOM 2404 N N . ILE B 1 130 ? 29.905 18.641 77.138 1.00 28.89 158 ILE B N 1
ATOM 2405 C CA . ILE B 1 130 ? 28.885 19.301 77.948 1.00 26.19 158 ILE B CA 1
ATOM 2406 C C . ILE B 1 130 ? 27.888 19.979 77.013 1.00 30.05 158 ILE B C 1
ATOM 2407 O O . ILE B 1 130 ? 28.238 20.933 76.336 1.00 35.02 158 ILE B O 1
ATOM 2412 N N . PRO B 1 131 ? 26.655 19.460 76.930 1.00 27.47 159 PRO B N 1
ATOM 2413 C CA . PRO B 1 131 ? 25.684 20.060 76.002 1.00 26.39 159 PRO B CA 1
ATOM 2414 C C . PRO B 1 131 ? 24.917 21.248 76.606 1.00 31.77 159 PRO B C 1
ATOM 2415 O O . PRO B 1 131 ? 23.756 21.088 76.980 1.00 30.68 159 PRO B O 1
ATOM 2419 N N . LEU B 1 132 ? 25.564 22.407 76.706 1.00 38.24 160 LEU B N 1
ATOM 2420 C CA . LEU B 1 132 ? 24.908 23.642 77.152 1.00 35.66 160 LEU B CA 1
ATOM 2421 C C . LEU B 1 132 ? 23.649 23.876 76.324 1.00 33.98 160 LEU B C 1
ATOM 2422 O O . LEU B 1 132 ? 23.663 23.711 75.103 1.00 36.51 160 LEU B O 1
ATOM 2427 N N . PRO B 1 133 ? 22.554 24.266 76.986 1.00 29.53 161 PRO B N 1
ATOM 2428 C CA . PRO B 1 133 ? 21.274 24.436 76.292 1.00 27.01 161 PRO B CA 1
ATOM 2429 C C . PRO B 1 133 ? 21.242 25.704 75.410 1.00 36.46 161 PRO B C 1
ATOM 2430 O O . PRO B 1 133 ? 21.742 26.762 75.799 1.00 30.97 161 PRO B O 1
ATOM 2434 N N . CYS B 1 134 ? 20.630 25.599 74.240 1.00 28.22 162 CYS B N 1
ATOM 2435 C CA . CYS B 1 134 ? 20.606 26.708 73.315 1.00 23.03 162 CYS B CA 1
ATOM 2436 C C . CYS B 1 134 ? 19.481 26.469 72.335 1.00 33.30 162 CYS B C 1
ATOM 2437 O O . CYS B 1 134 ? 18.787 25.462 72.427 1.00 34.22 162 CYS B O 1
ATOM 2440 N N . SER B 1 135 ? 19.275 27.408 71.422 1.00 36.70 163 SER B N 1
ATOM 2441 C CA . SER B 1 135 ? 18.264 27.234 70.388 1.00 45.87 163 SER B CA 1
ATOM 2442 C C . SER B 1 135 ? 18.586 28.156 69.211 1.00 50.03 163 SER B C 1
ATOM 2443 O O . SER B 1 135 ? 19.362 29.112 69.352 1.00 45.66 163 SER B O 1
ATOM 2446 N N . CYS B 1 136 ? 18.014 27.846 68.051 1.00 41.98 164 CYS B N 1
ATOM 2447 C CA . CYS B 1 136 ? 18.092 28.731 66.897 1.00 41.51 164 CYS B CA 1
ATOM 2448 C C . CYS B 1 136 ? 16.701 29.165 66.443 1.00 43.68 164 CYS B C 1
ATOM 2449 O O . CYS B 1 136 ? 16.558 29.775 65.381 1.00 40.70 164 CYS B O 1
ATOM 2452 N N . ASP B 1 137 ? 15.683 28.854 67.251 1.00 41.33 165 ASP B N 1
ATOM 2453 C CA . ASP B 1 137 ? 14.313 29.269 66.953 1.00 41.60 165 ASP B CA 1
ATOM 2454 C C . ASP B 1 137 ? 14.211 30.781 66.895 1.00 40.96 165 ASP B C 1
ATOM 2455 O O . ASP B 1 137 ? 14.822 31.486 67.692 1.00 37.11 165 ASP B O 1
ATOM 2460 N N . LYS B 1 138 ? 13.392 31.280 65.981 1.00 51.05 166 LYS B N 1
ATOM 2461 C CA . LYS B 1 138 ? 12.992 32.680 66.023 1.00 49.18 166 LYS B CA 1
ATOM 2462 C C . LYS B 1 138 ? 11.991 32.812 67.159 1.00 44.88 166 LYS B C 1
ATOM 2463 O O . LYS B 1 138 ? 11.461 31.814 67.654 1.00 47.72 166 LYS B O 1
ATOM 2469 N N . GLU B 1 139 ? 11.762 34.040 67.592 1.00 46.64 167 GLU B N 1
ATOM 2470 C CA . GLU B 1 139 ? 10.728 34.336 68.570 1.00 43.83 167 GLU B CA 1
ATOM 2471 C C . GLU B 1 139 ? 9.581 35.047 67.880 1.00 53.18 167 GLU B C 1
ATOM 2472 O O . GLU B 1 139 ? 9.683 36.232 67.569 1.00 53.24 167 GLU B O 1
ATOM 2478 N N . GLU B 1 140 ? 8.510 34.297 67.615 1.00 56.55 168 GLU B N 1
ATOM 2479 C CA . GLU B 1 140 ? 7.316 34.810 66.935 1.00 56.70 168 GLU B CA 1
ATOM 2480 C C . GLU B 1 140 ? 7.674 35.602 65.668 1.00 58.84 168 GLU B C 1
ATOM 2481 O O . GLU B 1 140 ? 7.225 36.739 65.486 1.00 53.24 168 GLU B O 1
ATOM 2487 N N . GLY B 1 141 ? 8.496 35.003 64.806 1.00 52.55 169 GLY B N 1
ATOM 2488 C CA . GLY B 1 141 ? 8.856 35.613 63.539 1.00 45.49 169 GLY B CA 1
ATOM 2489 C C . GLY B 1 141 ? 10.057 36.547 63.529 1.00 48.75 169 GLY B C 1
ATOM 2490 O O . GLY B 1 141 ? 10.465 37.019 62.472 1.00 55.49 169 GLY B O 1
ATOM 2491 N N . SER B 1 142 ? 10.617 36.841 64.694 1.00 43.92 170 SER B N 1
ATOM 2492 C CA . SER B 1 142 ? 11.776 37.726 64.764 1.00 47.02 170 SER B CA 1
ATOM 2493 C C . SER B 1 142 ? 13.077 36.968 65.064 1.00 46.38 170 SER B C 1
ATOM 2494 O O . SER B 1 142 ? 13.078 35.919 65.697 1.00 52.46 170 SER B O 1
ATOM 2497 N N . ASN B 1 143 ? 14.186 37.517 64.607 1.00 35.92 171 ASN B N 1
ATOM 2498 C CA . ASN B 1 143 ? 15.486 36.937 64.876 1.00 32.99 171 ASN B CA 1
ATOM 2499 C C . ASN B 1 143 ? 15.975 37.325 66.258 1.00 43.17 171 ASN B C 1
ATOM 2500 O O . ASN B 1 143 ? 15.945 38.495 66.623 1.00 54.63 171 ASN B O 1
ATOM 2505 N N . VAL B 1 144 ? 16.430 36.334 67.015 1.00 47.09 172 VAL B N 1
ATOM 2506 C CA . VAL B 1 144 ? 16.909 36.529 68.376 1.00 42.10 172 VAL B CA 1
ATOM 2507 C C . VAL B 1 144 ? 18.186 35.753 68.637 1.00 47.44 172 VAL B C 1
ATOM 2508 O O . VAL B 1 144 ? 18.501 34.807 67.929 1.00 44.21 172 VAL B O 1
ATOM 2512 N N . MET B 1 145 ? 18.941 36.166 69.642 1.00 48.49 173 MET B N 1
ATOM 2513 C CA . MET B 1 145 ? 19.981 35.301 70.157 1.00 44.03 173 MET B CA 1
ATOM 2514 C C . MET B 1 145 ? 19.559 34.748 71.507 1.00 44.98 173 MET B C 1
ATOM 2515 O O . MET B 1 145 ? 19.305 35.490 72.457 1.00 41.99 173 MET B O 1
ATOM 2520 N N . HIS B 1 146 ? 19.480 33.430 71.579 1.00 38.96 174 HIS B N 1
ATOM 2521 C CA . HIS B 1 146 ? 19.071 32.767 72.791 1.00 34.19 174 HIS B CA 1
ATOM 2522 C C . HIS B 1 146 ? 20.177 32.828 73.839 1.00 35.42 174 HIS B C 1
ATOM 2523 O O . HIS B 1 146 ? 21.318 32.484 73.564 1.00 38.66 174 HIS B O 1
ATOM 2530 N N . LEU B 1 147 ? 19.819 33.301 75.030 1.00 31.70 175 LEU B N 1
ATOM 2531 C CA . LEU B 1 147 ? 20.726 33.382 76.166 1.00 32.91 175 LEU B CA 1
ATOM 2532 C C . LEU B 1 147 ? 20.195 32.494 77.282 1.00 35.02 175 LEU B C 1
ATOM 2533 O O . LEU B 1 147 ? 19.026 32.594 77.652 1.00 34.04 175 LEU B O 1
ATOM 2538 N N . ALA B 1 148 ? 21.033 31.587 77.780 1.00 38.86 176 ALA B N 1
ATOM 2539 C CA . ALA B 1 148 ? 20.647 30.738 78.904 1.00 30.75 176 ALA B CA 1
ATOM 2540 C C . ALA B 1 148 ? 20.910 31.460 80.218 1.00 34.00 176 ALA B C 1
ATOM 2541 O O . ALA B 1 148 ? 22.045 31.843 80.510 1.00 33.58 176 ALA B O 1
ATOM 2543 N N . TYR B 1 149 ? 19.860 31.620 81.018 1.00 37.18 177 TYR B N 1
ATOM 2544 C CA . TYR B 1 149 ? 19.935 32.431 82.221 1.00 25.32 177 TYR B CA 1
ATOM 2545 C C . TYR B 1 149 ? 19.510 31.652 83.449 1.00 25.98 177 TYR B C 1
ATOM 2546 O O . TYR B 1 149 ? 18.393 31.158 83.529 1.00 27.94 177 TYR B O 1
ATOM 2555 N N . SER B 1 150 ? 20.394 31.597 84.431 1.00 31.29 178 SER B N 1
ATOM 2556 C CA . SER B 1 150 ? 20.079 30.966 85.705 1.00 35.10 178 SER B CA 1
ATOM 2557 C C . SER B 1 150 ? 19.442 31.966 86.676 1.00 40.94 178 SER B C 1
ATOM 2558 O O . SER B 1 150 ? 20.051 32.974 87.035 1.00 35.42 178 SER B O 1
ATOM 2561 N N . VAL B 1 151 ? 18.214 31.675 87.085 1.00 37.47 179 VAL B N 1
ATOM 2562 C CA . VAL B 1 151 ? 17.459 32.547 87.972 1.00 35.93 179 VAL B CA 1
ATOM 2563 C C . VAL B 1 151 ? 18.090 32.709 89.345 1.00 26.65 179 VAL B C 1
ATOM 2564 O O . VAL B 1 151 ? 18.262 31.740 90.082 1.00 30.01 179 VAL B O 1
ATOM 2568 N N . GLY B 1 152 ? 18.343 33.948 89.741 1.00 32.30 180 GLY B N 1
ATOM 2569 C CA . GLY B 1 152 ? 18.890 34.187 91.065 1.00 21.71 180 GLY B CA 1
ATOM 2570 C C . GLY B 1 152 ? 17.789 34.078 92.109 1.00 35.10 180 GLY B C 1
ATOM 2571 O O . GLY B 1 152 ? 16.605 34.232 91.805 1.00 43.97 180 GLY B O 1
ATOM 2572 N N . LYS B 1 153 ? 18.175 33.803 93.344 1.00 34.53 181 LYS B N 1
ATOM 2573 C CA . LYS B 1 153 ? 17.204 33.705 94.411 1.00 48.57 181 LYS B CA 1
ATOM 2574 C C . LYS B 1 153 ? 16.547 35.079 94.549 1.00 40.27 181 LYS B C 1
ATOM 2575 O O . LYS B 1 153 ? 17.204 36.097 94.463 1.00 39.61 181 LYS B O 1
ATOM 2581 N N . GLY B 1 154 ? 15.229 35.097 94.657 1.00 42.50 182 GLY B N 1
ATOM 2582 C CA . GLY B 1 154 ? 14.510 36.333 94.864 1.00 36.63 182 GLY B CA 1
ATOM 2583 C C . GLY B 1 154 ? 14.197 37.109 93.610 1.00 42.36 182 GLY B C 1
ATOM 2584 O O . GLY B 1 154 ? 13.563 38.149 93.674 1.00 45.13 182 GLY B O 1
ATOM 2585 N N . GLU B 1 155 ? 14.624 36.601 92.462 1.00 40.97 183 GLU B N 1
ATOM 2586 C CA . GLU B 1 155 ? 14.305 37.249 91.200 1.00 33.35 183 GLU B CA 1
ATOM 2587 C C . GLU B 1 155 ? 12.888 36.917 90.703 1.00 35.79 183 GLU B C 1
ATOM 2588 O O . GLU B 1 155 ? 12.313 35.904 91.081 1.00 51.59 183 GLU B O 1
ATOM 2594 N N . ASN B 1 156 ? 12.343 37.787 89.859 1.00 34.16 184 ASN B N 1
ATOM 2595 C CA . ASN B 1 156 ? 11.023 37.615 89.256 1.00 40.23 184 ASN B CA 1
ATOM 2596 C C . ASN B 1 156 ? 11.115 37.783 87.739 1.00 40.71 184 ASN B C 1
ATOM 2597 O O . ASN B 1 156 ? 12.109 38.291 87.222 1.00 48.35 184 ASN B O 1
ATOM 2602 N N . THR B 1 157 ? 10.084 37.361 87.021 1.00 43.32 185 THR B N 1
ATOM 2603 C CA . THR B 1 157 ? 10.150 37.317 85.566 1.00 35.78 185 THR B CA 1
ATOM 2604 C C . THR B 1 157 ? 10.014 38.715 84.987 1.00 48.03 185 THR B C 1
ATOM 2605 O O . THR B 1 157 ? 10.526 39.003 83.902 1.00 57.34 185 THR B O 1
ATOM 2609 N N . SER B 1 158 ? 9.357 39.600 85.726 1.00 49.11 186 SER B N 1
ATOM 2610 C CA . SER B 1 158 ? 9.214 40.981 85.281 1.00 49.24 186 SER B CA 1
ATOM 2611 C C . SER B 1 158 ? 10.589 41.650 85.138 1.00 42.41 186 SER B C 1
ATOM 2612 O O . SER B 1 158 ? 10.938 42.170 84.083 1.00 47.68 186 SER B O 1
ATOM 2615 N N . ALA B 1 159 ? 11.379 41.616 86.203 1.00 38.27 187 ALA B N 1
ATOM 2616 C CA . ALA B 1 159 ? 12.695 42.254 86.187 1.00 40.21 187 ALA B CA 1
ATOM 2617 C C . ALA B 1 159 ? 13.684 41.583 85.240 1.00 48.13 187 ALA B C 1
ATOM 2618 O O . ALA B 1 159 ? 14.485 42.258 84.592 1.00 40.32 187 ALA B O 1
ATOM 2620 N N . ILE B 1 160 ? 13.630 40.251 85.165 1.00 52.27 188 ILE B N 1
ATOM 2621 C CA . ILE B 1 160 ? 14.517 39.527 84.273 1.00 42.92 188 ILE B CA 1
ATOM 2622 C C . ILE B 1 160 ? 14.188 39.915 82.849 1.00 35.84 188 ILE B C 1
ATOM 2623 O O . ILE B 1 160 ? 15.075 40.275 82.090 1.00 38.23 188 ILE B O 1
ATOM 2628 N N . ALA B 1 161 ? 12.905 39.856 82.501 1.00 41.27 189 ALA B N 1
ATOM 2629 C CA . ALA B 1 161 ? 12.465 40.236 81.163 1.00 43.28 189 ALA B CA 1
ATOM 2630 C C . ALA B 1 161 ? 12.883 41.659 80.844 1.00 44.82 189 ALA B C 1
ATOM 2631 O O . ALA B 1 161 ? 13.477 41.933 79.790 1.00 45.52 189 ALA B O 1
ATOM 2633 N N . ALA B 1 162 ? 12.617 42.561 81.782 1.00 39.48 190 ALA B N 1
ATOM 2634 C CA . ALA B 1 162 ? 12.948 43.963 81.556 1.00 44.15 190 ALA B CA 1
ATOM 2635 C C . ALA B 1 162 ? 14.449 44.116 81.415 1.00 48.12 190 ALA B C 1
ATOM 2636 O O . ALA B 1 162 ? 14.918 44.834 80.535 1.00 60.92 190 ALA B O 1
ATOM 2638 N N . LYS B 1 163 ? 15.205 43.428 82.266 1.00 40.48 191 LYS B N 1
ATOM 2639 C CA . LYS B 1 163 ? 16.670 43.485 82.195 1.00 42.20 191 LYS B CA 1
ATOM 2640 C C . LYS B 1 163 ? 17.192 43.122 80.801 1.00 43.65 191 LYS B C 1
ATOM 2641 O O . LYS B 1 163 ? 18.216 43.634 80.351 1.00 51.69 191 LYS B O 1
ATOM 2647 N N . TYR B 1 164 ? 16.491 42.243 80.103 1.00 42.94 192 TYR B N 1
ATOM 2648 C CA . TYR B 1 164 ? 16.969 41.843 78.784 1.00 52.07 192 TYR B CA 1
ATOM 2649 C C . TYR B 1 164 ? 16.178 42.422 77.632 1.00 54.54 192 TYR B C 1
ATOM 2650 O O . TYR B 1 164 ? 16.437 42.093 76.485 1.00 42.01 192 TYR B O 1
ATOM 2659 N N . GLY B 1 165 ? 15.293 43.363 77.946 1.00 57.80 193 GLY B N 1
ATOM 2660 C CA . GLY B 1 165 ? 14.531 44.062 76.934 1.00 55.76 193 GLY B CA 1
ATOM 2661 C C . GLY B 1 165 ? 13.576 43.166 76.173 1.00 54.92 193 GLY B C 1
ATOM 2662 O O . GLY B 1 165 ? 13.434 43.273 74.957 1.00 53.98 193 GLY B O 1
ATOM 2663 N N . VAL B 1 166 ? 12.927 42.268 76.905 1.00 40.97 194 VAL B N 1
ATOM 2664 C CA . VAL B 1 166 ? 11.876 41.433 76.339 1.00 41.34 194 VAL B CA 1
ATOM 2665 C C . VAL B 1 166 ? 10.644 41.551 77.231 1.00 47.34 194 VAL B C 1
ATOM 2666 O O . VAL B 1 166 ? 10.732 41.863 78.425 1.00 50.76 194 VAL B O 1
ATOM 2670 N N . THR B 1 167 ? 9.487 41.333 76.636 1.00 46.46 195 THR B N 1
ATOM 2671 C CA . THR B 1 167 ? 8.245 41.342 77.379 1.00 51.53 195 THR B CA 1
ATOM 2672 C C . THR B 1 167 ? 8.209 40.153 78.338 1.00 58.38 195 THR B C 1
ATOM 2673 O O . THR B 1 167 ? 8.715 39.082 78.016 1.00 57.32 195 THR B O 1
ATOM 2677 N N . GLU B 1 168 ? 7.657 40.355 79.531 1.00 57.11 196 GLU B N 1
ATOM 2678 C CA . GLU B 1 168 ? 7.529 39.271 80.493 1.00 51.97 196 GLU B CA 1
ATOM 2679 C C . GLU B 1 168 ? 6.748 38.073 79.942 1.00 59.60 196 GLU B C 1
ATOM 2680 O O . GLU B 1 168 ? 7.080 36.922 80.223 1.00 69.85 196 GLU B O 1
ATOM 2686 N N . SER B 1 169 ? 5.713 38.342 79.157 1.00 54.69 197 SER B N 1
ATOM 2687 C CA . SER B 1 169 ? 4.915 37.277 78.550 1.00 60.50 197 SER B CA 1
ATOM 2688 C C . SER B 1 169 ? 5.726 36.455 77.533 1.00 51.95 197 SER B C 1
ATOM 2689 O O . SER B 1 169 ? 5.597 35.232 77.460 1.00 53.52 197 SER B O 1
ATOM 2692 N N . THR B 1 170 ? 6.551 37.140 76.754 1.00 46.68 198 THR B N 1
ATOM 2693 C CA . THR B 1 170 ? 7.504 36.491 75.863 1.00 53.81 198 THR B CA 1
ATOM 2694 C C . THR B 1 170 ? 8.375 35.513 76.649 1.00 54.34 198 THR B C 1
ATOM 2695 O O . THR B 1 170 ? 8.589 34.368 76.231 1.00 53.31 198 THR B O 1
ATOM 2699 N N . LEU B 1 171 ? 8.875 35.977 77.789 1.00 40.28 199 LEU B N 1
ATOM 2700 C CA . LEU B 1 171 ? 9.685 35.139 78.651 1.00 43.94 199 LEU B CA 1
ATOM 2701 C C . LEU B 1 171 ? 8.883 33.971 79.195 1.00 45.95 199 LEU B C 1
ATOM 2702 O O . LEU B 1 171 ? 9.357 32.836 79.220 1.00 51.09 199 LEU B O 1
ATOM 2707 N N . LEU B 1 172 ? 7.658 34.252 79.622 1.00 45.21 200 LEU B N 1
ATOM 2708 C CA . LEU B 1 172 ? 6.831 33.234 80.252 1.00 45.71 200 LEU B CA 1
ATOM 2709 C C . LEU B 1 172 ? 6.388 32.131 79.289 1.00 44.57 200 LEU B C 1
ATOM 2710 O O . LEU B 1 172 ? 6.366 30.944 79.648 1.00 44.50 200 LEU B O 1
ATOM 2715 N N . THR B 1 173 ? 6.036 32.519 78.070 1.00 32.51 201 THR B N 1
ATOM 2716 C CA . THR B 1 173 ? 5.605 31.532 77.104 1.00 49.90 201 THR B CA 1
ATOM 2717 C C . THR B 1 173 ? 6.800 30.758 76.551 1.00 46.71 201 THR B C 1
ATOM 2718 O O . THR B 1 173 ? 6.746 29.535 76.447 1.00 39.07 201 THR B O 1
ATOM 2722 N N . ARG B 1 174 ? 7.889 31.458 76.252 1.00 48.41 202 ARG B N 1
ATOM 2723 C CA . ARG B 1 174 ? 9.075 30.795 75.728 1.00 54.43 202 ARG B CA 1
ATOM 2724 C C . ARG B 1 174 ? 9.492 29.674 76.667 1.00 48.19 202 ARG B C 1
ATOM 2725 O O . ARG B 1 174 ? 9.851 28.585 76.222 1.00 39.67 202 ARG B O 1
ATOM 2733 N N . ASN B 1 175 ? 9.362 29.923 77.966 1.00 45.66 203 ASN B N 1
ATOM 2734 C CA . ASN B 1 175 ? 9.774 28.958 78.973 1.00 37.60 203 ASN B CA 1
ATOM 2735 C C . ASN B 1 175 ? 8.650 28.135 79.558 1.00 46.46 203 ASN B C 1
ATOM 2736 O O . ASN B 1 175 ? 8.838 27.432 80.551 1.00 50.08 203 ASN B O 1
ATOM 2741 N N . LYS B 1 176 ? 7.487 28.206 78.917 1.00 50.28 204 LYS B N 1
ATOM 2742 C CA . LYS B 1 176 ? 6.312 27.457 79.356 1.00 46.39 204 LYS B CA 1
ATOM 2743 C C . LYS B 1 176 ? 6.031 27.600 80.841 1.00 45.86 204 LYS B C 1
ATOM 2744 O O . LYS B 1 176 ? 5.922 26.620 81.565 1.00 53.10 204 LYS B O 1
ATOM 2750 N N . ILE B 1 177 ? 5.939 28.838 81.292 1.00 54.97 205 ILE B N 1
ATOM 2751 C CA . ILE B 1 177 ? 5.638 29.117 82.682 1.00 56.63 205 ILE B CA 1
ATOM 2752 C C . ILE B 1 177 ? 4.230 29.674 82.753 1.00 51.99 205 ILE B C 1
ATOM 2753 O O . ILE B 1 177 ? 3.966 30.772 82.250 1.00 52.23 205 ILE B O 1
ATOM 2758 N N . ASP B 1 178 ? 3.322 28.902 83.332 1.00 59.21 206 ASP B N 1
ATOM 2759 C CA . ASP B 1 178 ? 1.936 29.343 83.471 1.00 70.85 206 ASP B CA 1
ATOM 2760 C C . ASP B 1 178 ? 1.835 30.422 84.540 1.00 68.13 206 ASP B C 1
ATOM 2761 O O . ASP B 1 178 ? 1.207 31.458 84.337 1.00 72.03 206 ASP B O 1
ATOM 2766 N N . ASP B 1 179 ? 2.508 30.183 85.658 1.00 63.56 207 ASP B N 1
ATOM 2767 C CA . ASP B 1 179 ? 2.428 31.039 86.836 1.00 56.95 207 ASP B CA 1
ATOM 2768 C C . ASP B 1 179 ? 3.782 31.616 87.234 1.00 50.47 207 ASP B C 1
ATOM 2769 O O . ASP B 1 179 ? 4.601 30.919 87.819 1.00 51.02 207 ASP B O 1
ATOM 2774 N N . PRO B 1 180 ? 3.999 32.908 86.953 1.00 49.72 208 PRO B N 1
ATOM 2775 C CA . PRO B 1 180 ? 5.279 33.555 87.249 1.00 50.10 208 PRO B CA 1
ATOM 2776 C C . PRO B 1 180 ? 5.741 33.314 88.678 1.00 57.32 208 PRO B C 1
ATOM 2777 O O . PRO B 1 180 ? 6.921 33.027 88.874 1.00 63.01 208 PRO B O 1
ATOM 2781 N N . THR B 1 181 ? 4.825 33.361 89.642 1.00 58.49 209 THR B N 1
ATOM 2782 C CA . THR B 1 181 ? 5.174 33.228 91.060 1.00 53.48 209 THR B CA 1
ATOM 2783 C C . THR B 1 181 ? 5.814 31.887 91.363 1.00 52.25 209 THR B C 1
ATOM 2784 O O . THR B 1 181 ? 6.324 31.682 92.461 1.00 55.37 209 THR B O 1
ATOM 2788 N N . LYS B 1 182 ? 5.728 30.949 90.423 1.00 54.73 210 LYS B N 1
ATOM 2789 C CA . LYS B 1 182 ? 6.314 29.624 90.629 1.00 57.53 210 LYS B CA 1
ATOM 2790 C C . LYS B 1 182 ? 7.792 29.547 90.228 1.00 50.17 210 LYS B C 1
ATOM 2791 O O . LYS B 1 182 ? 8.402 28.488 90.318 1.00 49.54 210 LYS B O 1
ATOM 2797 N N . LEU B 1 183 ? 8.364 30.679 89.825 1.00 43.53 211 LEU B N 1
ATOM 2798 C CA . LEU B 1 183 ? 9.768 30.741 89.413 1.00 46.60 211 LEU B CA 1
ATOM 2799 C C . LEU B 1 183 ? 10.669 30.236 90.532 1.00 48.87 211 LEU B C 1
ATOM 2800 O O . LEU B 1 183 ? 10.529 30.625 91.685 1.00 51.24 211 LEU B O 1
ATOM 2805 N N . GLN B 1 184 ? 11.540 29.293 90.204 1.00 51.57 212 GLN B N 1
ATOM 2806 C CA . GLN B 1 184 ? 12.466 28.786 91.201 1.00 48.03 212 GLN B CA 1
ATOM 2807 C C . GLN B 1 184 ? 13.872 29.349 91.078 1.00 37.91 212 GLN B C 1
ATOM 2808 O O . GLN B 1 184 ? 14.348 29.647 89.985 1.00 46.63 212 GLN B O 1
ATOM 2814 N N . MET B 1 185 ? 14.529 29.491 92.219 1.00 38.00 213 MET B N 1
ATOM 2815 C CA . MET B 1 185 ? 15.950 29.780 92.229 1.00 40.97 213 MET B CA 1
ATOM 2816 C C . MET B 1 185 ? 16.662 28.673 91.462 1.00 41.03 213 MET B C 1
ATOM 2817 O O . MET B 1 185 ? 16.435 27.502 91.718 1.00 40.24 213 MET B O 1
ATOM 2822 N N . GLY B 1 186 ? 17.537 29.045 90.534 1.00 44.95 214 GLY B N 1
ATOM 2823 C CA . GLY B 1 186 ? 18.326 28.072 89.798 1.00 41.32 214 GLY B CA 1
ATOM 2824 C C . GLY B 1 186 ? 17.655 27.490 88.566 1.00 42.94 214 GLY B C 1
ATOM 2825 O O . GLY B 1 186 ? 18.264 26.743 87.814 1.00 46.67 214 GLY B O 1
ATOM 2826 N N . GLN B 1 187 ? 16.412 27.874 88.332 1.00 33.78 215 GLN B N 1
ATOM 2827 C CA . GLN B 1 187 ? 15.754 27.545 87.090 1.00 36.05 215 GLN B CA 1
ATOM 2828 C C . GLN B 1 187 ? 16.504 28.164 85.909 1.00 41.52 215 GLN B C 1
ATOM 2829 O O . GLN B 1 187 ? 16.940 29.312 85.959 1.00 43.02 215 GLN B O 1
ATOM 2835 N N . ILE B 1 188 ? 16.678 27.380 84.855 1.00 42.05 216 ILE B N 1
ATOM 2836 C CA . ILE B 1 188 ? 17.365 27.839 83.660 1.00 36.82 216 ILE B CA 1
ATOM 2837 C C . ILE B 1 188 ? 16.325 28.376 82.685 1.00 36.30 216 ILE B C 1
ATOM 2838 O O . ILE B 1 188 ? 15.420 27.662 82.292 1.00 41.61 216 ILE B O 1
ATOM 2843 N N . LEU B 1 189 ? 16.437 29.640 82.311 1.00 33.97 217 LEU B N 1
ATOM 2844 C CA . LEU B 1 189 ? 15.486 30.234 81.386 1.00 34.65 217 LEU B CA 1
ATOM 2845 C C . LEU B 1 189 ? 16.099 30.427 80.008 1.00 34.40 217 LEU B C 1
ATOM 2846 O O . LEU B 1 189 ? 17.289 30.730 79.866 1.00 37.75 217 LEU B O 1
ATOM 2851 N N . ASP B 1 190 ? 15.266 30.288 78.987 1.00 33.65 218 ASP B N 1
ATOM 2852 C CA . ASP B 1 190 ? 15.676 30.592 77.634 1.00 32.62 218 ASP B CA 1
ATOM 2853 C C . ASP B 1 190 ? 15.194 32.010 77.331 1.00 40.81 218 ASP B C 1
ATOM 2854 O O . ASP B 1 190 ? 14.009 32.238 77.078 1.00 47.98 218 ASP B O 1
ATOM 2859 N N . VAL B 1 191 ? 16.134 32.953 77.373 1.00 42.80 219 VAL B N 1
ATOM 2860 C CA . VAL B 1 191 ? 15.869 34.366 77.130 1.00 36.78 219 VAL B CA 1
ATOM 2861 C C . VAL B 1 191 ? 16.197 34.745 75.713 1.00 36.51 219 VAL B C 1
ATOM 2862 O O . VAL B 1 191 ? 17.361 34.854 75.359 1.00 43.41 219 VAL B O 1
ATOM 2866 N N . PRO B 1 192 ? 15.171 34.980 74.898 1.00 37.79 220 PRO B N 1
ATOM 2867 C CA . PRO B 1 192 ? 15.427 35.250 73.486 1.00 37.37 220 PRO B CA 1
ATOM 2868 C C . PRO B 1 192 ? 15.772 36.704 73.240 1.00 40.74 220 PRO B C 1
ATOM 2869 O O . PRO B 1 192 ? 14.872 37.520 73.120 1.00 41.78 220 PRO B O 1
ATOM 2873 N N . LEU B 1 193 ? 17.062 37.022 73.194 1.00 41.72 221 LEU B N 1
ATOM 2874 C CA . LEU B 1 193 ? 17.509 38.394 72.961 1.00 43.99 221 LEU B CA 1
ATOM 2875 C C . LEU B 1 193 ? 17.190 38.920 71.570 1.00 52.55 221 LEU B C 1
ATOM 2876 O O . LEU B 1 193 ? 17.673 38.390 70.586 1.00 53.68 221 LEU B O 1
ATOM 2881 N N . PRO B 1 194 ? 16.440 40.030 71.510 1.00 61.61 222 PRO B N 1
ATOM 2882 C CA . PRO B 1 194 ? 15.878 40.723 70.340 1.00 62.77 222 PRO B CA 1
ATOM 2883 C C . PRO B 1 194 ? 16.786 41.042 69.143 1.00 61.20 222 PRO B C 1
ATOM 2884 O O . PRO B 1 194 ? 16.223 41.108 68.045 1.00 77.94 222 PRO B O 1
ATOM 2888 N N . VAL B 1 195 ? 18.090 41.256 69.325 1.00 47.53 223 VAL B N 1
ATOM 2889 C CA . VAL B 1 195 ? 19.008 41.557 68.201 1.00 61.23 223 VAL B CA 1
ATOM 2890 C C . VAL B 1 195 ? 18.813 42.970 67.633 1.00 70.37 223 VAL B C 1
ATOM 2891 O O . VAL B 1 195 ? 17.906 43.222 66.833 1.00 71.31 223 VAL B O 1
ATOM 2895 N N . ALA C 1 1 ? 10.742 77.606 65.354 1.00 74.29 29 ALA C N 1
ATOM 2896 C CA . ALA C 1 1 ? 9.474 77.013 64.929 1.00 70.81 29 ALA C CA 1
ATOM 2897 C C . ALA C 1 1 ? 9.650 75.526 64.578 1.00 65.09 29 ALA C C 1
ATOM 2898 O O . ALA C 1 1 ? 10.464 75.204 63.714 1.00 56.64 29 ALA C O 1
ATOM 2900 N N . ASN C 1 2 ? 8.931 74.642 65.290 1.00 69.31 30 ASN C N 1
ATOM 2901 C CA . ASN C 1 2 ? 8.883 73.178 65.040 1.00 66.07 30 ASN C CA 1
ATOM 2902 C C . ASN C 1 2 ? 10.238 72.626 64.584 1.00 63.81 30 ASN C C 1
ATOM 2903 O O . ASN C 1 2 ? 11.251 72.858 65.242 1.00 68.13 30 ASN C O 1
ATOM 2908 N N . PHE C 1 3 ? 10.253 71.889 63.472 1.00 58.14 31 PHE C N 1
ATOM 2909 C CA . PHE C 1 3 ? 11.508 71.614 62.767 1.00 51.37 31 PHE C CA 1
ATOM 2910 C C . PHE C 1 3 ? 11.539 72.421 61.464 1.00 54.39 31 PHE C C 1
ATOM 2911 O O . PHE C 1 3 ? 10.591 72.386 60.686 1.00 52.41 31 PHE C O 1
ATOM 2919 N N . THR C 1 4 ? 12.651 73.089 61.179 1.00 56.62 32 THR C N 1
ATOM 2920 C CA . THR C 1 4 ? 12.749 73.858 59.944 1.00 56.78 32 THR C CA 1
ATOM 2921 C C . THR C 1 4 ? 12.928 72.952 58.712 1.00 54.50 32 THR C C 1
ATOM 2922 O O . THR C 1 4 ? 13.389 71.808 58.811 1.00 45.55 32 THR C O 1
ATOM 2926 N N . CYS C 1 5 ? 12.529 73.477 57.557 1.00 47.15 33 CYS C N 1
ATOM 2927 C CA . CYS C 1 5 ? 12.619 72.753 56.304 1.00 50.19 33 CYS C CA 1
ATOM 2928 C C . CYS C 1 5 ? 12.871 73.717 55.144 1.00 43.19 33 CYS C C 1
ATOM 2929 O O . CYS C 1 5 ? 12.099 74.646 54.934 1.00 50.80 33 CYS C O 1
ATOM 2932 N N . ALA C 1 6 ? 13.902 73.465 54.347 1.00 44.85 34 ALA C N 1
ATOM 2933 C CA . ALA C 1 6 ? 14.318 74.466 53.357 1.00 52.05 34 ALA C CA 1
ATOM 2934 C C . ALA C 1 6 ? 14.072 74.056 51.897 1.00 55.85 34 ALA C C 1
ATOM 2935 O O . ALA C 1 6 ? 14.556 74.710 50.967 1.00 48.91 34 ALA C O 1
ATOM 2937 N N . VAL C 1 7 ? 13.332 72.972 51.691 1.00 49.62 35 VAL C N 1
ATOM 2938 C CA . VAL C 1 7 ? 13.003 72.568 50.331 1.00 40.33 35 VAL C CA 1
ATOM 2939 C C . VAL C 1 7 ? 11.807 73.376 49.844 1.00 43.16 35 VAL C C 1
ATOM 2940 O O . VAL C 1 7 ? 11.274 74.215 50.571 1.00 48.04 35 VAL C O 1
ATOM 2944 N N . ALA C 1 8 ? 11.403 73.145 48.602 1.00 40.54 36 ALA C N 1
ATOM 2945 C CA . ALA C 1 8 ? 10.300 73.896 48.029 1.00 45.38 36 ALA C CA 1
ATOM 2946 C C . ALA C 1 8 ? 9.027 73.647 48.809 1.00 50.22 36 ALA C C 1
ATOM 2947 O O . ALA C 1 8 ? 8.715 72.519 49.172 1.00 55.34 36 ALA C O 1
ATOM 2949 N N . SER C 1 9 ? 8.307 74.718 49.088 1.00 48.34 37 SER C N 1
ATOM 2950 C CA . SER C 1 9 ? 7.016 74.622 49.737 1.00 49.67 37 SER C CA 1
ATOM 2951 C C . SER C 1 9 ? 6.098 73.668 48.947 1.00 46.96 37 SER C C 1
ATOM 2952 O O . SER C 1 9 ? 6.066 73.698 47.727 1.00 38.51 37 SER C O 1
ATOM 2955 N N . GLY C 1 10 ? 5.356 72.823 49.649 1.00 44.39 38 GLY C N 1
ATOM 2956 C CA . GLY C 1 10 ? 4.443 71.907 48.997 1.00 36.50 38 GLY C CA 1
ATOM 2957 C C . GLY C 1 10 ? 5.080 70.553 48.787 1.00 36.00 38 GLY C C 1
ATOM 2958 O O . GLY C 1 10 ? 4.421 69.614 48.370 1.00 42.66 38 GLY C O 1
ATOM 2959 N N . THR C 1 11 ? 6.378 70.470 49.047 1.00 37.06 39 THR C N 1
ATOM 2960 C CA . THR C 1 11 ? 7.073 69.199 49.027 1.00 43.60 39 THR C CA 1
ATOM 2961 C C . THR C 1 11 ? 6.590 68.339 50.194 1.00 51.56 39 THR C C 1
ATOM 2962 O O . THR C 1 11 ? 6.414 68.849 51.295 1.00 50.05 39 THR C O 1
ATOM 2966 N N . THR C 1 12 ? 6.340 67.056 49.942 1.00 51.02 40 THR C N 1
ATOM 2967 C CA . THR C 1 12 ? 6.041 66.092 51.007 1.00 43.11 40 THR C CA 1
ATOM 2968 C C . THR C 1 12 ? 7.037 64.948 51.003 1.00 39.21 40 THR C C 1
ATOM 2969 O O . THR C 1 12 ? 7.609 64.621 49.971 1.00 44.27 40 THR C O 1
ATOM 2973 N N . CYS C 1 13 ? 7.289 64.392 52.179 1.00 33.01 41 CYS C N 1
ATOM 2974 C CA . CYS C 1 13 ? 8.121 63.205 52.319 1.00 33.46 41 CYS C CA 1
ATOM 2975 C C . CYS C 1 13 ? 7.677 62.355 53.523 1.00 41.97 41 CYS C C 1
ATOM 2976 O O . CYS C 1 13 ? 6.736 62.715 54.238 1.00 39.47 41 CYS C O 1
ATOM 2979 N N . LYS C 1 14 ? 8.341 61.219 53.729 1.00 45.98 42 LYS C N 1
ATOM 2980 C CA . LYS C 1 14 ? 8.069 60.364 54.891 1.00 42.74 42 LYS C CA 1
ATOM 2981 C C . LYS C 1 14 ? 8.916 60.813 56.077 1.00 48.81 42 LYS C C 1
ATOM 2982 O O . LYS C 1 14 ? 10.120 60.979 55.951 1.00 46.54 42 LYS C O 1
ATOM 2988 N N . SER C 1 15 ? 8.283 61.042 57.217 1.00 56.19 43 SER C N 1
ATOM 2989 C CA . SER C 1 15 ? 9.011 61.299 58.460 1.00 57.35 43 SER C CA 1
ATOM 2990 C C . SER C 1 15 ? 8.366 60.446 59.553 1.00 61.60 43 SER C C 1
ATOM 2991 O O . SER C 1 15 ? 7.416 59.714 59.281 1.00 62.96 43 SER C O 1
ATOM 2994 N N . ALA C 1 16 ? 8.864 60.548 60.783 1.00 63.28 44 ALA C N 1
ATOM 2995 C CA . ALA C 1 16 ? 8.289 59.795 61.904 1.00 64.57 44 ALA C CA 1
ATOM 2996 C C . ALA C 1 16 ? 8.516 60.484 63.239 1.00 58.16 44 ALA C C 1
ATOM 2997 O O . ALA C 1 16 ? 9.365 61.370 63.357 1.00 53.42 44 ALA C O 1
ATOM 2999 N N . ILE C 1 17 ? 7.717 60.091 64.229 1.00 56.23 45 ILE C N 1
ATOM 3000 C CA . ILE C 1 17 ? 7.990 60.412 65.627 1.00 54.49 45 ILE C CA 1
ATOM 3001 C C . ILE C 1 17 ? 8.269 59.126 66.394 1.00 57.98 45 ILE C C 1
ATOM 3002 O O . ILE C 1 17 ? 7.728 58.056 66.061 1.00 48.84 45 ILE C O 1
ATOM 3007 N N . LEU C 1 18 ? 9.128 59.224 67.406 1.00 61.94 46 LEU C N 1
ATOM 3008 C CA . LEU C 1 18 ? 9.303 58.126 68.347 1.00 58.77 46 LEU C CA 1
ATOM 3009 C C . LEU C 1 18 ? 8.300 58.360 69.454 1.00 62.20 46 LEU C C 1
ATOM 3010 O O . LEU C 1 18 ? 8.493 59.213 70.327 1.00 60.34 46 LEU C O 1
ATOM 3015 N N . TYR C 1 19 ? 7.202 57.617 69.370 1.00 68.56 47 TYR C N 1
ATOM 3016 C CA . TYR C 1 19 ? 6.064 57.823 70.239 1.00 60.84 47 TYR C CA 1
ATOM 3017 C C . TYR C 1 19 ? 6.160 56.911 71.445 1.00 51.96 47 TYR C C 1
ATOM 3018 O O . TYR C 1 19 ? 6.387 55.703 71.319 1.00 44.77 47 TYR C O 1
ATOM 3027 N N . THR C 1 20 ? 6.000 57.510 72.614 1.00 51.90 48 THR C N 1
ATOM 3028 C CA . THR C 1 20 ? 5.942 56.760 73.856 1.00 58.03 48 THR C CA 1
ATOM 3029 C C . THR C 1 20 ? 4.472 56.639 74.274 1.00 53.71 48 THR C C 1
ATOM 3030 O O . THR C 1 20 ? 3.793 57.641 74.493 1.00 39.18 48 THR C O 1
ATOM 3034 N N . SER C 1 21 ? 3.967 55.412 74.329 1.00 61.05 49 SER C N 1
ATOM 3035 C CA . SER C 1 21 ? 2.555 55.199 74.651 1.00 63.31 49 SER C CA 1
ATOM 3036 C C . SER C 1 21 ? 2.278 55.442 76.134 1.00 58.48 49 SER C C 1
ATOM 3037 O O . SER C 1 21 ? 2.868 54.788 76.999 1.00 59.86 49 SER C O 1
ATOM 3040 N N . PRO C 1 22 ? 1.391 56.400 76.433 1.00 60.31 50 PRO C N 1
ATOM 3041 C CA . PRO C 1 22 ? 1.068 56.733 77.824 1.00 67.85 50 PRO C CA 1
ATOM 3042 C C . PRO C 1 22 ? 0.497 55.533 78.576 1.00 71.25 50 PRO C C 1
ATOM 3043 O O . PRO C 1 22 ? 0.779 55.353 79.757 1.00 71.93 50 PRO C O 1
ATOM 3047 N N . ASN C 1 23 ? -0.266 54.707 77.866 1.00 76.83 51 ASN C N 1
ATOM 3048 C CA . ASN C 1 23 ? -0.962 53.567 78.444 1.00 75.27 51 ASN C CA 1
ATOM 3049 C C . ASN C 1 23 ? -0.722 52.316 77.610 1.00 70.48 51 ASN C C 1
ATOM 3050 O O . ASN C 1 23 ? -0.096 52.385 76.548 1.00 68.40 51 ASN C O 1
ATOM 3055 N N . ALA C 1 24 ? -1.201 51.173 78.093 1.00 59.53 52 ALA C N 1
ATOM 3056 C CA . ALA C 1 24 ? -1.206 49.958 77.284 1.00 58.51 52 ALA C CA 1
ATOM 3057 C C . ALA C 1 24 ? -2.243 50.099 76.173 1.00 56.59 52 ALA C C 1
ATOM 3058 O O . ALA C 1 24 ? -3.316 50.661 76.392 1.00 52.10 52 ALA C O 1
ATOM 3060 N N . THR C 1 25 ? -1.889 49.627 74.979 1.00 56.58 53 THR C N 1
ATOM 3061 C CA . THR C 1 25 ? -2.770 49.645 73.809 1.00 63.59 53 THR C CA 1
ATOM 3062 C C . THR C 1 25 ? -2.366 48.517 72.884 1.00 62.34 53 THR C C 1
ATOM 3063 O O . THR C 1 25 ? -1.731 47.552 73.295 1.00 65.91 53 THR C O 1
ATOM 3067 N N . THR C 1 26 ? -2.734 48.659 71.619 1.00 59.41 54 THR C N 1
ATOM 3068 C CA . THR C 1 26 ? -2.371 47.704 70.591 1.00 50.33 54 THR C CA 1
ATOM 3069 C C . THR C 1 26 ? -1.857 48.464 69.372 1.00 59.17 54 THR C C 1
ATOM 3070 O O . THR C 1 26 ? -1.988 49.696 69.287 1.00 64.10 54 THR C O 1
ATOM 3074 N N . TYR C 1 27 ? -1.245 47.730 68.447 1.00 51.48 55 TYR C N 1
ATOM 3075 C CA . TYR C 1 27 ? -0.789 48.307 67.198 1.00 52.54 55 TYR C CA 1
ATOM 3076 C C . TYR C 1 27 ? -1.964 48.895 66.443 1.00 57.49 55 TYR C C 1
ATOM 3077 O O . TYR C 1 27 ? -1.883 49.99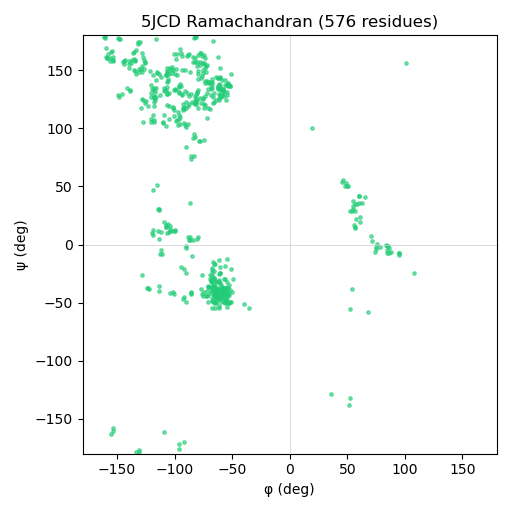8 65.916 1.00 65.20 55 TYR C O 1
ATOM 3086 N N . GLY C 1 28 ? -3.064 48.151 66.417 1.00 54.37 56 GLY C N 1
ATOM 3087 C CA . GLY C 1 28 ? -4.281 48.592 65.765 1.00 54.88 56 GLY C CA 1
ATOM 3088 C C . GLY C 1 28 ? -4.808 49.900 66.322 1.00 55.81 56 GLY C C 1
ATOM 3089 O O . GLY C 1 28 ? -5.238 50.781 65.576 1.00 57.17 56 GLY C O 1
ATOM 3090 N N . ASN C 1 29 ? -4.779 50.022 67.643 1.00 54.64 57 ASN C N 1
ATOM 3091 C CA . ASN C 1 29 ? -5.207 51.245 68.311 1.00 67.08 57 ASN C CA 1
ATOM 3092 C C . ASN C 1 29 ? -4.324 52.453 67.956 1.00 60.03 57 ASN C C 1
ATOM 3093 O O . ASN C 1 29 ? -4.820 53.578 67.826 1.00 54.54 57 ASN C O 1
ATOM 3098 N N . LEU C 1 30 ? -3.019 52.216 67.835 1.00 51.29 58 LEU C N 1
ATOM 3099 C CA . LEU C 1 30 ? -2.071 53.253 67.442 1.00 45.56 58 LEU C CA 1
ATOM 3100 C C . LEU C 1 30 ? -2.325 53.718 66.020 1.00 46.46 58 LEU C C 1
ATOM 3101 O O . LEU C 1 30 ? -2.315 54.907 65.746 1.00 53.75 58 LEU C O 1
ATOM 3106 N N . VAL C 1 31 ? -2.551 52.766 65.122 1.00 50.23 59 VAL C N 1
ATOM 3107 C CA . VAL C 1 31 ? -2.930 53.071 63.750 1.00 58.14 59 VAL C CA 1
ATOM 3108 C C . VAL C 1 31 ? -4.158 53.998 63.724 1.00 59.81 59 VAL C C 1
ATOM 3109 O O . VAL C 1 31 ? -4.219 54.938 62.929 1.00 69.18 59 VAL C O 1
ATOM 3113 N N . ALA C 1 32 ? -5.127 53.736 64.597 1.00 53.14 60 ALA C N 1
ATOM 3114 C CA . ALA C 1 32 ? -6.357 54.543 64.670 1.00 60.35 60 ALA C CA 1
ATOM 3115 C C . ALA C 1 32 ? -6.189 55.955 65.245 1.00 54.41 60 ALA C C 1
ATOM 3116 O O . ALA C 1 32 ? -6.799 56.902 64.752 1.00 57.04 60 ALA C O 1
ATOM 3118 N N . ARG C 1 33 ? -5.426 56.085 66.323 1.00 53.00 61 ARG C N 1
ATOM 3119 C CA . ARG C 1 33 ? -5.231 57.380 66.966 1.00 65.94 61 ARG C CA 1
ATOM 3120 C C . ARG C 1 33 ? -4.482 58.354 66.035 1.00 66.21 61 ARG C C 1
ATOM 3121 O O . ARG C 1 33 ? -4.724 59.567 66.044 1.00 66.96 61 ARG C O 1
ATOM 3129 N N . PHE C 1 34 ? -3.550 57.817 65.255 1.00 57.51 62 PHE C N 1
ATOM 3130 C CA . PHE C 1 34 ? -2.748 58.645 64.353 1.00 59.25 62 PHE C CA 1
ATOM 3131 C C . PHE C 1 34 ? -3.306 58.782 62.931 1.00 59.10 62 PHE C C 1
ATOM 3132 O O . PHE C 1 34 ? -3.379 59.889 62.402 1.00 61.92 62 PHE C O 1
ATOM 3140 N N . ASN C 1 35 ? -3.712 57.665 62.334 1.00 56.26 63 ASN C N 1
ATOM 3141 C CA . ASN C 1 35 ? -4.322 57.664 61.005 1.00 56.29 63 ASN C CA 1
ATOM 3142 C C . ASN C 1 35 ? -3.427 58.304 59.941 1.00 57.94 63 ASN C C 1
ATOM 3143 O O . ASN C 1 35 ? -3.904 58.939 58.995 1.00 57.86 63 ASN C O 1
ATOM 3148 N N . THR C 1 36 ? -2.125 58.107 60.108 1.00 52.51 64 THR C N 1
ATOM 3149 C CA . THR C 1 36 ? -1.129 58.675 59.219 1.00 50.64 64 THR C CA 1
ATOM 3150 C C . THR C 1 36 ? -0.457 57.551 58.448 1.00 52.96 64 THR C C 1
ATOM 3151 O O . THR C 1 36 ? 0.303 57.791 57.518 1.00 54.57 64 THR C O 1
ATOM 3155 N N . THR C 1 37 ? -0.755 56.314 58.827 1.00 53.85 65 THR C N 1
ATOM 3156 C CA . THR C 1 37 ? -0.060 55.170 58.262 1.00 51.77 65 THR C CA 1
ATOM 3157 C C . THR C 1 37 ? -0.899 53.903 58.366 1.00 63.09 65 THR C C 1
ATOM 3158 O O . THR C 1 37 ? -1.791 53.803 59.211 1.00 69.53 65 THR C O 1
ATOM 3162 N N . THR C 1 38 ? -0.596 52.923 57.520 1.00 54.98 66 THR C N 1
ATOM 3163 C CA . THR C 1 38 ? -1.284 51.653 57.589 1.00 45.00 66 THR C CA 1
ATOM 3164 C C . THR C 1 38 ? -0.515 50.779 58.563 1.00 55.42 66 THR C C 1
ATOM 3165 O O . THR C 1 38 ? 0.646 51.061 58.873 1.00 59.88 66 THR C O 1
ATOM 3169 N N . LEU C 1 39 ? -1.156 49.714 59.030 1.00 56.03 67 LEU C N 1
ATOM 3170 C CA . LEU C 1 39 ? -0.505 48.760 59.918 1.00 54.71 67 LEU C CA 1
ATOM 3171 C C . LEU C 1 39 ? 0.778 48.148 59.341 1.00 58.79 67 LEU C C 1
ATOM 3172 O O . LEU C 1 39 ? 1.820 48.189 60.008 1.00 58.53 67 LEU C O 1
ATOM 3177 N N . PRO C 1 40 ? 0.731 47.615 58.098 1.00 60.95 68 PRO C N 1
ATOM 3178 C CA . PRO C 1 40 ? 1.980 47.003 57.611 1.00 55.82 68 PRO C CA 1
ATOM 3179 C C . PRO C 1 40 ? 3.120 48.006 57.530 1.00 58.26 68 PRO C C 1
ATOM 3180 O O . PRO C 1 40 ? 4.283 47.614 57.707 1.00 57.38 68 PRO C O 1
ATOM 3184 N N . ASP C 1 41 ? 2.795 49.276 57.281 1.00 55.68 69 ASP C N 1
ATOM 3185 C CA . ASP C 1 41 ? 3.814 50.326 57.260 1.00 50.84 69 ASP C CA 1
ATOM 3186 C C . ASP C 1 41 ? 4.321 50.631 58.665 1.00 50.48 69 ASP C C 1
ATOM 3187 O O . ASP C 1 41 ? 5.527 50.832 58.866 1.00 47.28 69 ASP C O 1
ATOM 3192 N N . LEU C 1 42 ? 3.410 50.649 59.637 1.00 47.78 70 LEU C N 1
ATOM 3193 C CA . LEU C 1 42 ? 3.803 50.793 61.046 1.00 55.70 70 LEU C CA 1
ATOM 3194 C C . LEU C 1 42 ? 4.688 49.619 61.484 1.00 48.94 70 LEU C C 1
ATOM 3195 O O . LEU C 1 42 ? 5.742 49.800 62.103 1.00 45.41 70 LEU C O 1
ATOM 3200 N N . LEU C 1 43 ? 4.249 48.414 61.146 1.00 47.45 71 LEU C N 1
ATOM 3201 C CA . LEU C 1 43 ? 5.017 47.218 61.460 1.00 62.77 71 LEU C CA 1
ATOM 3202 C C . LEU C 1 43 ? 6.386 47.250 60.762 1.00 64.16 71 LEU C C 1
ATOM 3203 O O . LEU C 1 43 ? 7.412 46.987 61.378 1.00 60.36 71 LEU C O 1
ATOM 3208 N N . GLY C 1 44 ? 6.396 47.606 59.482 1.00 63.33 72 GLY C N 1
ATOM 3209 C CA . GLY C 1 44 ? 7.635 47.664 58.728 1.00 63.71 72 GLY C CA 1
ATOM 3210 C C . GLY C 1 44 ? 8.585 48.713 59.261 1.00 67.45 72 GLY C C 1
ATOM 3211 O O . GLY C 1 44 ? 9.785 48.479 59.371 1.00 69.72 72 GLY C O 1
ATOM 3212 N N . ALA C 1 45 ? 8.039 49.879 59.590 1.00 70.55 73 ALA C N 1
ATOM 3213 C CA . ALA C 1 45 ? 8.826 50.974 60.144 1.00 64.58 73 ALA C CA 1
ATOM 3214 C C . ALA C 1 45 ? 9.479 50.618 61.474 1.00 65.79 73 ALA C C 1
ATOM 3215 O O . ALA C 1 45 ? 10.500 51.191 61.828 1.00 64.77 73 ALA C O 1
ATOM 3217 N N . ASN C 1 46 ? 8.900 49.674 62.211 1.00 67.82 74 ASN C N 1
ATOM 3218 C CA . ASN C 1 46 ? 9.473 49.290 63.499 1.00 65.47 74 ASN C CA 1
ATOM 3219 C C . ASN C 1 46 ? 10.189 47.947 63.477 1.00 72.37 74 ASN C C 1
ATOM 3220 O O . ASN C 1 46 ? 10.448 47.368 64.532 1.00 82.56 74 ASN C O 1
ATOM 3225 N N . GLY C 1 47 ? 10.525 47.465 62.282 1.00 69.25 75 GLY C N 1
ATOM 3226 C CA . GLY C 1 47 ? 11.268 46.222 62.133 1.00 68.48 75 GLY C CA 1
ATOM 3227 C C . GLY C 1 47 ? 10.548 45.016 62.720 1.00 70.55 75 GLY C C 1
ATOM 3228 O O . GLY C 1 47 ? 11.166 44.104 63.262 1.00 77.26 75 GLY C O 1
ATOM 3229 N N . LEU C 1 48 ? 9.228 45.018 62.607 1.00 70.71 76 LEU C N 1
ATOM 3230 C CA . LEU C 1 48 ? 8.394 43.954 63.146 1.00 69.04 76 LEU C CA 1
ATOM 3231 C C . LEU C 1 48 ? 7.901 43.039 62.014 1.00 68.75 76 LEU C C 1
ATOM 3232 O O . LEU C 1 48 ? 7.786 43.472 60.855 1.00 61.92 76 LEU C O 1
ATOM 3237 N N . PRO C 1 49 ? 7.641 41.761 62.335 1.00 73.31 77 PRO C N 1
ATOM 3238 C CA . PRO C 1 49 ? 7.193 40.792 61.321 1.00 73.41 77 PRO C CA 1
ATOM 3239 C C . PRO C 1 49 ? 5.870 41.166 60.654 1.00 77.28 77 PRO C C 1
ATOM 3240 O O . PRO C 1 49 ? 5.022 41.840 61.243 1.00 70.44 77 PRO C O 1
ATOM 3244 N N . ASP C 1 50 ? 5.722 40.714 59.412 1.00 81.70 78 ASP C N 1
ATOM 3245 C CA . ASP C 1 50 ? 4.544 40.988 58.600 1.00 86.07 78 ASP C CA 1
ATOM 3246 C C . ASP C 1 50 ? 3.259 40.525 59.292 1.00 80.36 78 ASP C C 1
ATOM 3247 O O . ASP C 1 50 ? 2.208 41.160 59.178 1.00 78.63 78 ASP C O 1
ATOM 3252 N N . GLY C 1 51 ? 3.355 39.394 59.986 1.00 72.03 79 GLY C N 1
ATOM 3253 C CA . GLY C 1 51 ? 2.200 38.756 60.582 1.00 64.43 79 GLY C CA 1
ATOM 3254 C C . GLY C 1 51 ? 1.738 39.250 61.939 1.00 62.16 79 GLY C C 1
ATOM 3255 O O . GLY C 1 51 ? 0.794 38.687 62.493 1.00 65.87 79 GLY C O 1
ATOM 3256 N N . THR C 1 52 ? 2.362 40.299 62.473 1.00 53.86 80 THR C N 1
ATOM 3257 C CA . THR C 1 52 ? 1.959 40.810 63.782 1.00 47.74 80 THR C CA 1
ATOM 3258 C C . THR C 1 52 ? 0.515 41.281 63.716 1.00 53.31 80 THR C C 1
ATOM 3259 O O . THR C 1 52 ? 0.147 42.040 62.817 1.00 52.80 80 THR C O 1
ATOM 3263 N N . LEU C 1 53 ? -0.305 40.818 64.657 1.00 50.73 81 LEU C N 1
ATOM 3264 C CA . LEU C 1 53 ? -1.730 41.143 64.617 1.00 58.59 81 LEU C CA 1
ATOM 3265 C C . LEU C 1 53 ? -1.943 42.592 65.028 1.00 52.05 81 LEU C C 1
ATOM 3266 O O . LEU C 1 53 ? -1.152 43.150 65.782 1.00 50.57 81 LEU C O 1
ATOM 3271 N N . SER C 1 54 ? -3.010 43.200 64.530 1.00 49.07 82 SER C N 1
ATOM 3272 C CA . SER C 1 54 ? -3.316 44.562 64.921 1.00 52.73 82 SER C CA 1
ATOM 3273 C C . SER C 1 54 ? -3.703 44.571 66.395 1.00 52.33 82 SER C C 1
ATOM 3274 O O . SER C 1 54 ? -3.603 45.597 67.064 1.00 52.24 82 SER C O 1
ATOM 3277 N N . SER C 1 55 ? -4.094 43.403 66.904 1.00 53.26 83 SER C N 1
ATOM 3278 C CA . SER C 1 55 ? -4.506 43.260 68.303 1.00 53.58 83 SER C CA 1
ATOM 3279 C C . SER C 1 55 ? -3.335 42.915 69.237 1.00 61.00 83 SER C C 1
ATOM 3280 O O . SER C 1 55 ? -3.531 42.759 70.438 1.00 70.18 83 SER C O 1
ATOM 3283 N N . ALA C 1 56 ? -2.133 42.767 68.681 1.00 53.63 84 ALA C N 1
ATOM 3284 C CA . ALA C 1 56 ? -0.935 42.551 69.487 1.00 55.18 84 ALA C CA 1
ATOM 3285 C C . ALA C 1 56 ? -0.690 43.751 70.415 1.00 65.28 84 ALA C C 1
ATOM 3286 O O . ALA C 1 56 ? -0.864 44.897 70.003 1.00 65.54 84 ALA C O 1
ATOM 3288 N N . PRO C 1 57 ? -0.310 43.486 71.681 1.00 64.64 85 PRO C N 1
ATOM 3289 C CA . PRO C 1 57 ? -0.190 44.512 72.735 1.00 59.73 85 PRO C CA 1
ATOM 3290 C C . PRO C 1 57 ? 1.058 45.402 72.647 1.00 58.87 85 PRO C C 1
ATOM 3291 O O . PRO C 1 57 ? 2.115 44.944 72.204 1.00 66.65 85 PRO C O 1
ATOM 3295 N N . VAL C 1 58 ? 0.920 46.674 73.019 1.00 54.25 86 VAL C N 1
ATOM 3296 C CA . VAL C 1 58 ? 2.082 47.537 73.259 1.00 59.69 86 VAL C CA 1
ATOM 3297 C C . VAL C 1 58 ? 2.045 48.029 74.696 1.00 54.49 86 VAL C C 1
ATOM 3298 O O . VAL C 1 58 ? 1.025 48.585 75.139 1.00 45.98 86 VAL C O 1
ATOM 3302 N N . ALA C 1 59 ? 3.150 47.822 75.415 1.00 54.96 87 ALA C N 1
ATOM 3303 C CA . ALA C 1 59 ? 3.221 48.156 76.840 1.00 55.48 87 ALA C CA 1
ATOM 3304 C C . ALA C 1 59 ? 3.284 49.660 77.065 1.00 59.36 87 ALA C C 1
ATOM 3305 O O . ALA C 1 59 ? 3.849 50.386 76.250 1.00 65.02 87 ALA C O 1
ATOM 3307 N N . ALA C 1 60 ? 2.719 50.117 78.181 1.00 58.49 88 ALA C N 1
ATOM 3308 C CA . ALA C 1 60 ? 2.838 51.517 78.586 1.00 55.92 88 ALA C CA 1
ATOM 3309 C C . ALA C 1 60 ? 4.306 51.898 78.684 1.00 65.55 88 ALA C C 1
ATOM 3310 O O . ALA C 1 60 ? 5.115 51.119 79.184 1.00 64.69 88 ALA C O 1
ATOM 3312 N N . ASN C 1 61 ? 4.639 53.088 78.182 1.00 74.00 89 ASN C N 1
ATOM 3313 C CA . ASN C 1 61 ? 6.016 53.602 78.178 1.00 73.89 89 ASN C CA 1
ATOM 3314 C C . ASN C 1 61 ? 6.964 52.910 77.191 1.00 63.57 89 ASN C C 1
ATOM 3315 O O . ASN C 1 61 ? 8.158 53.207 77.161 1.00 63.66 89 ASN C O 1
ATOM 3320 N N . SER C 1 62 ? 6.454 51.970 76.402 1.00 60.42 90 SER C N 1
ATOM 3321 C CA . SER C 1 62 ? 7.290 51.382 75.362 1.00 59.88 90 SER C CA 1
ATOM 3322 C C . SER C 1 62 ? 7.252 52.342 74.176 1.00 64.39 90 SER C C 1
ATOM 3323 O O . SER C 1 62 ? 6.325 53.144 74.057 1.00 68.26 90 SER C O 1
ATOM 3326 N N . THR C 1 63 ? 8.260 52.283 73.313 1.00 65.72 91 THR C N 1
ATOM 3327 C CA . THR C 1 63 ? 8.340 53.238 72.214 1.00 68.55 91 THR C CA 1
ATOM 3328 C C . THR C 1 63 ? 8.010 52.590 70.877 1.00 69.22 91 THR C C 1
ATOM 3329 O O . THR C 1 63 ? 8.342 51.430 70.645 1.00 70.02 91 THR C O 1
ATOM 3333 N N . VAL C 1 64 ? 7.375 53.355 69.992 1.00 68.36 92 VAL C N 1
ATOM 3334 C CA . VAL C 1 64 ? 7.077 52.887 68.640 1.00 63.36 92 VAL C CA 1
ATOM 3335 C C . VAL C 1 64 ? 7.330 54.002 67.635 1.00 64.09 92 VAL C C 1
ATOM 3336 O O . VAL C 1 64 ? 6.907 55.146 67.852 1.00 55.44 92 VAL C O 1
ATOM 3340 N N . LYS C 1 65 ? 8.028 53.670 66.547 1.00 62.04 93 LYS C N 1
ATOM 3341 C CA . LYS C 1 65 ? 8.235 54.618 65.458 1.00 61.18 93 LYS C CA 1
ATOM 3342 C C . LYS C 1 65 ? 6.934 54.715 64.671 1.00 58.26 93 LYS C C 1
ATOM 3343 O O . LYS C 1 65 ? 6.375 53.699 64.264 1.00 51.02 93 LYS C O 1
ATOM 3349 N N . ILE C 1 66 ? 6.431 55.935 64.500 1.00 57.29 94 ILE C N 1
ATOM 3350 C CA . ILE C 1 66 ? 5.181 56.147 63.769 1.00 54.36 94 ILE C CA 1
ATOM 3351 C C . ILE C 1 66 ? 5.410 56.997 62.522 1.00 53.67 94 ILE C C 1
ATOM 3352 O O . ILE C 1 66 ? 5.606 58.209 62.607 1.00 54.96 94 ILE C O 1
ATOM 3357 N N . PRO C 1 67 ? 5.345 56.362 61.349 1.00 50.73 95 PRO C N 1
ATOM 3358 C CA . PRO C 1 67 ? 5.576 57.080 60.097 1.00 43.50 95 PRO C CA 1
ATOM 3359 C C . PRO C 1 67 ? 4.383 57.925 59.737 1.00 45.27 95 PRO C C 1
ATOM 3360 O O . PRO C 1 67 ? 3.242 57.613 60.083 1.00 41.55 95 PRO C O 1
ATOM 3364 N N . PHE C 1 68 ? 4.648 59.025 59.050 1.00 46.32 96 PHE C N 1
ATOM 3365 C CA . PHE C 1 68 ? 3.567 59.855 58.550 1.00 41.67 96 PHE C CA 1
ATOM 3366 C C . PHE C 1 68 ? 4.056 60.622 57.338 1.00 44.51 96 PHE C C 1
ATOM 3367 O O . PHE C 1 68 ? 5.255 60.692 57.063 1.00 46.03 96 PHE C O 1
ATOM 3375 N N . ARG C 1 69 ? 3.099 61.184 56.628 1.00 45.20 97 ARG C N 1
ATOM 3376 C CA . ARG C 1 69 ? 3.315 62.039 55.475 1.00 45.31 97 ARG C CA 1
ATOM 3377 C C . ARG C 1 69 ? 3.673 63.407 56.060 1.00 47.37 97 ARG C C 1
ATOM 3378 O O . ARG C 1 69 ? 2.910 63.983 56.824 1.00 40.44 97 ARG C O 1
ATOM 3386 N N . CYS C 1 70 ? 4.878 63.881 55.772 1.00 38.53 98 CYS C N 1
ATOM 3387 C CA . CYS C 1 70 ? 5.319 65.217 56.181 1.00 38.19 98 CYS C CA 1
ATOM 3388 C C . CYS C 1 70 ? 5.131 66.256 55.057 1.00 42.58 98 CYS C C 1
ATOM 3389 O O . CYS C 1 70 ? 5.452 65.975 53.921 1.00 44.40 98 CYS C O 1
ATOM 3392 N N . ARG C 1 71 ? 4.634 67.453 55.360 1.00 38.51 99 ARG C N 1
ATOM 3393 C CA . ARG C 1 71 ? 4.566 68.513 54.337 1.00 40.08 99 ARG C CA 1
ATOM 3394 C C . ARG C 1 71 ? 5.349 69.776 54.708 1.00 42.43 99 ARG C C 1
ATOM 3395 O O . ARG C 1 71 ? 5.174 70.333 55.791 1.00 49.93 99 ARG C O 1
ATOM 3403 N N . CYS C 1 72 ? 6.183 70.259 53.800 1.00 42.27 100 CYS C N 1
ATOM 3404 C CA . CYS C 1 72 ? 6.958 71.472 54.074 1.00 43.59 100 CYS C CA 1
ATOM 3405 C C . CYS C 1 72 ? 6.321 72.698 53.463 1.00 45.77 100 CYS C C 1
ATOM 3406 O O . CYS C 1 72 ? 5.918 72.702 52.301 1.00 52.08 100 CYS C O 1
ATOM 3409 N N . ASN C 1 73 ? 6.221 73.754 54.250 1.00 46.61 101 ASN C N 1
ATOM 3410 C CA . ASN C 1 73 ? 5.863 75.035 53.682 1.00 51.58 101 ASN C CA 1
ATOM 3411 C C . ASN C 1 73 ? 7.208 75.701 53.474 1.00 63.81 101 ASN C C 1
ATOM 3412 O O . ASN C 1 73 ? 8.241 75.051 53.689 1.00 81.06 101 ASN C O 1
ATOM 3417 N N . GLY C 1 74 ? 7.240 76.946 53.039 1.00 58.33 102 GLY C N 1
ATOM 3418 C CA . GLY C 1 74 ? 8.527 77.554 52.743 1.00 59.24 102 GLY C CA 1
ATOM 3419 C C . GLY C 1 74 ? 9.568 77.442 53.842 1.00 56.43 102 GLY C C 1
ATOM 3420 O O . GLY C 1 74 ? 10.766 77.483 53.572 1.00 55.61 102 GLY C O 1
ATOM 3421 N N . ASP C 1 75 ? 9.099 77.211 55.068 1.00 59.10 103 ASP C N 1
ATOM 3422 C CA . ASP C 1 75 ? 9.910 77.387 56.262 1.00 60.41 103 ASP C CA 1
ATOM 3423 C C . ASP C 1 75 ? 10.043 76.172 57.175 1.00 59.19 103 ASP C C 1
ATOM 3424 O O . ASP C 1 75 ? 11.118 75.930 57.746 1.00 56.70 103 ASP C O 1
ATOM 3429 N N . VAL C 1 76 ? 8.959 75.411 57.314 1.00 57.36 104 VAL C N 1
ATOM 3430 C CA . VAL C 1 76 ? 8.854 74.406 58.367 1.00 49.55 104 VAL C CA 1
ATOM 3431 C C . VAL C 1 76 ? 8.188 73.145 57.837 1.00 51.01 104 VAL C C 1
ATOM 3432 O O . VAL C 1 76 ? 7.376 73.211 56.915 1.00 52.17 104 VAL C O 1
ATOM 3436 N N . GLY C 1 77 ? 8.519 71.996 58.427 1.00 50.63 105 GLY C N 1
ATOM 3437 C CA . GLY C 1 77 ? 7.877 70.744 58.062 1.00 49.34 105 GLY C CA 1
ATOM 3438 C C . GLY C 1 77 ? 6.905 70.261 59.133 1.00 49.00 105 GLY C C 1
ATOM 3439 O O . GLY C 1 77 ? 7.257 70.172 60.302 1.00 52.94 105 GLY C O 1
ATOM 3440 N N . GLN C 1 78 ? 5.684 69.935 58.717 1.00 42.90 106 GLN C N 1
ATOM 3441 C CA . GLN C 1 78 ? 4.624 69.507 59.618 1.00 44.68 106 GLN C CA 1
ATOM 3442 C C . GLN C 1 78 ? 3.927 68.287 59.006 1.00 48.20 106 GLN C C 1
ATOM 3443 O O . GLN C 1 78 ? 3.876 68.130 57.776 1.00 42.17 106 GLN C O 1
ATOM 3449 N N . SER C 1 79 ? 3.413 67.414 59.860 1.00 42.61 107 SER C N 1
ATOM 3450 C CA . SER C 1 79 ? 2.669 66.270 59.384 1.00 42.51 107 SER C CA 1
ATOM 3451 C C . SER C 1 79 ? 1.474 66.814 58.602 1.00 49.54 107 SER C C 1
ATOM 3452 O O . SER C 1 79 ? 0.823 67.762 59.031 1.00 53.03 107 SER C O 1
ATOM 3455 N N . ASP C 1 80 ? 1.223 66.241 57.430 1.00 45.22 108 ASP C N 1
ATOM 3456 C CA . ASP C 1 80 ? 0.373 66.875 56.430 1.00 37.58 108 ASP C CA 1
ATOM 3457 C C . ASP C 1 80 ? -1.114 66.750 56.735 1.00 45.05 108 ASP C C 1
ATOM 3458 O O . ASP C 1 80 ? -1.744 65.807 56.304 1.00 50.39 108 ASP C O 1
ATOM 3463 N N . ARG C 1 81 ? -1.653 67.717 57.480 1.00 58.79 109 ARG C N 1
ATOM 3464 C CA . ARG C 1 81 ? -3.070 67.767 57.900 1.00 65.55 109 ARG C CA 1
ATOM 3465 C C . ARG C 1 81 ? -3.600 66.538 58.669 1.00 62.08 109 ARG C C 1
ATOM 3466 O O . ARG C 1 81 ? -4.811 66.334 58.796 1.00 60.07 109 ARG C O 1
ATOM 3474 N N . LEU C 1 82 ? -2.669 65.736 59.174 1.00 53.82 110 LEU C N 1
ATOM 3475 C CA . LEU C 1 82 ? -2.943 64.635 60.094 1.00 52.11 110 LEU C CA 1
ATOM 3476 C C . LEU C 1 82 ? -1.830 64.656 61.144 1.00 54.25 110 LEU C C 1
ATOM 3477 O O . LEU C 1 82 ? -0.737 65.145 60.863 1.00 52.40 110 LEU C O 1
ATOM 3482 N N . PRO C 1 83 ? -2.077 64.110 62.351 1.00 62.76 111 PRO C N 1
ATOM 3483 C CA . PRO C 1 83 ? -3.308 63.505 62.870 1.00 54.93 111 PRO C CA 1
ATOM 3484 C C . PRO C 1 83 ? -4.342 64.524 63.335 1.00 52.51 111 PRO C C 1
ATOM 3485 O O . PRO C 1 83 ? -4.032 65.695 63.557 1.00 58.52 111 PRO C O 1
ATOM 3489 N N . ILE C 1 84 ? -5.576 64.058 63.483 1.00 60.75 112 ILE C N 1
ATOM 3490 C CA . ILE C 1 84 ? -6.666 64.882 63.973 1.00 65.26 112 ILE C CA 1
ATOM 3491 C C . ILE C 1 84 ? -6.995 64.469 65.386 1.00 65.97 112 ILE C C 1
ATOM 3492 O O . ILE C 1 84 ? -7.010 63.282 65.705 1.00 69.11 112 ILE C O 1
ATOM 3497 N N . TYR C 1 85 ? -7.183 65.456 66.250 1.00 62.86 113 TYR C N 1
ATOM 3498 C CA . TYR C 1 85 ? -7.597 65.184 67.608 1.00 61.71 113 TYR C CA 1
ATOM 3499 C C . TYR C 1 85 ? -8.953 65.819 67.864 1.00 66.43 113 TYR C C 1
ATOM 3500 O O . TYR C 1 85 ? -9.134 67.013 67.611 1.00 74.69 113 TYR C O 1
ATOM 3509 N N . VAL C 1 86 ? -9.906 65.032 68.360 1.00 60.15 114 VAL C N 1
ATOM 3510 C CA . VAL C 1 86 ? -11.202 65.585 68.770 1.00 61.72 114 VAL C CA 1
ATOM 3511 C C . VAL C 1 86 ? -11.214 66.011 70.242 1.00 61.99 114 VAL C C 1
ATOM 3512 O O . VAL C 1 86 ? -10.909 65.217 71.130 1.00 56.11 114 VAL C O 1
ATOM 3516 N N . VAL C 1 87 ? -11.515 67.287 70.477 1.00 67.13 115 VAL C N 1
ATOM 3517 C CA . VAL C 1 87 ? -11.533 67.852 71.826 1.00 79.06 115 VAL C CA 1
ATOM 3518 C C . VAL C 1 87 ? -12.512 67.132 72.754 1.00 91.19 115 VAL C C 1
ATOM 3519 O O . VAL C 1 87 ? -13.694 66.986 72.440 1.00 91.52 115 VAL C O 1
ATOM 3523 N N . GLN C 1 88 ? -12.020 66.733 73.922 1.00 94.67 116 GLN C N 1
ATOM 3524 C CA . GLN C 1 88 ? -12.833 66.011 74.889 1.00 93.06 116 GLN C CA 1
ATOM 3525 C C . GLN C 1 88 ? -13.415 67.052 75.847 1.00 100.51 116 GLN C C 1
ATOM 3526 O O . GLN C 1 88 ? -12.911 68.173 75.902 1.00 100.03 116 GLN C O 1
ATOM 3532 N N . PRO C 1 89 ? -14.479 66.691 76.592 1.00 106.59 117 PRO C N 1
ATOM 3533 C CA . PRO C 1 89 ? -15.142 67.605 77.535 1.00 106.09 117 PRO C CA 1
ATOM 3534 C C . PRO C 1 89 ? -14.224 68.519 78.364 1.00 105.18 117 PRO C C 1
ATOM 3535 O O . PRO C 1 89 ? -14.442 69.733 78.373 1.00 103.91 117 PRO C O 1
ATOM 3539 N N . GLN C 1 90 ? -13.219 67.962 79.031 1.00 104.04 118 GLN C N 1
ATOM 3540 C CA . GLN C 1 90 ? -12.338 68.772 79.878 1.00 110.09 118 GLN C CA 1
ATOM 3541 C C . GLN C 1 90 ? -10.890 68.823 79.395 1.00 109.82 118 GLN C C 1
ATOM 3542 O O . GLN C 1 90 ? -9.960 68.526 80.144 1.00 111.54 118 GLN C O 1
ATOM 3548 N N . ASP C 1 91 ? -10.715 69.152 78.121 1.00 103.79 119 ASP C N 1
ATOM 3549 C CA . ASP C 1 91 ? -9.390 69.235 77.529 1.00 93.19 119 ASP C CA 1
ATOM 3550 C C . ASP C 1 91 ? -8.830 70.654 77.447 1.00 82.27 119 ASP C C 1
ATOM 3551 O O . ASP C 1 91 ? -9.571 71.636 77.324 1.00 77.38 119 ASP C O 1
ATOM 3556 N N . GLY C 1 92 ? -7.504 70.739 77.506 1.00 72.15 120 GLY C N 1
ATOM 3557 C CA . GLY C 1 92 ? -6.794 71.964 77.201 1.00 68.35 120 GLY C CA 1
ATOM 3558 C C . GLY C 1 92 ? -5.721 71.629 76.180 1.00 70.86 120 GLY C C 1
ATOM 3559 O O . GLY C 1 92 ? -5.187 70.512 76.184 1.00 72.73 120 GLY C O 1
ATOM 3560 N N . LEU C 1 93 ? -5.413 72.588 75.306 1.00 67.05 121 LEU C N 1
ATOM 3561 C CA . LEU C 1 93 ? -4.450 72.384 74.218 1.00 68.61 121 LEU C CA 1
ATOM 3562 C C . LEU C 1 93 ? -3.138 71.877 74.772 1.00 68.08 121 LEU C C 1
ATOM 3563 O O . LEU C 1 93 ? -2.522 70.948 74.235 1.00 57.57 121 LEU C O 1
ATOM 3568 N N . ASP C 1 94 ? -2.733 72.497 75.873 1.00 74.71 122 ASP C N 1
ATOM 3569 C CA . ASP C 1 94 ? -1.464 72.206 76.508 1.00 72.38 122 ASP C CA 1
ATOM 3570 C C . ASP C 1 94 ? -1.485 70.783 77.060 1.00 65.58 122 ASP C C 1
ATOM 3571 O O . ASP C 1 94 ? -0.491 70.051 76.952 1.00 65.59 122 ASP C O 1
ATOM 3576 N N . ALA C 1 95 ? -2.626 70.377 77.618 1.00 58.80 123 ALA C N 1
ATOM 3577 C CA . ALA C 1 95 ? -2.746 69.032 78.172 1.00 60.72 123 ALA C CA 1
ATOM 3578 C C . ALA C 1 95 ? -2.745 67.994 77.060 1.00 64.66 123 ALA C C 1
ATOM 3579 O O . ALA C 1 95 ? -2.174 66.912 77.200 1.00 61.93 123 ALA C O 1
ATOM 3581 N N . ILE C 1 96 ? -3.373 68.342 75.943 1.00 68.69 124 ILE C N 1
ATOM 3582 C CA . ILE C 1 96 ? -3.371 67.486 74.756 1.00 69.87 124 ILE C CA 1
ATOM 3583 C C . ILE C 1 96 ? -1.950 67.422 74.192 1.00 61.89 124 ILE C C 1
ATOM 3584 O O . ILE C 1 96 ? -1.402 66.338 73.926 1.00 58.15 124 ILE C O 1
ATOM 3589 N N . ALA C 1 97 ? -1.357 68.606 74.051 1.00 51.35 125 ALA C N 1
ATOM 3590 C CA . ALA C 1 97 ? 0.011 68.751 73.583 1.00 55.23 125 ALA C CA 1
ATOM 3591 C C . ALA C 1 97 ? 0.945 67.868 74.388 1.00 63.61 125 ALA C C 1
ATOM 3592 O O . ALA C 1 97 ? 1.733 67.108 73.818 1.00 62.94 125 ALA C O 1
ATOM 3594 N N . ARG C 1 98 ? 0.833 67.952 75.713 1.00 70.19 126 ARG C N 1
ATOM 3595 C CA . ARG C 1 98 ? 1.749 67.234 76.595 1.00 62.22 126 ARG C CA 1
ATOM 3596 C C . ARG C 1 98 ? 1.355 65.781 76.904 1.00 63.09 126 ARG C C 1
ATOM 3597 O O . ARG C 1 98 ? 2.212 64.885 76.896 1.00 56.49 126 ARG C O 1
ATOM 3605 N N . ASN C 1 99 ? 0.070 65.534 77.150 1.00 63.27 127 ASN C N 1
ATOM 3606 C CA . ASN C 1 99 ? -0.342 64.206 77.612 1.00 70.45 127 ASN C CA 1
ATOM 3607 C C . ASN C 1 99 ? -0.698 63.212 76.519 1.00 74.74 127 ASN C C 1
ATOM 3608 O O . ASN C 1 99 ? -0.600 62.006 76.723 1.00 77.40 127 ASN C O 1
ATOM 3613 N N . VAL C 1 100 ? -1.087 63.707 75.352 1.00 73.64 128 VAL C N 1
ATOM 3614 C CA . VAL C 1 100 ? -1.458 62.808 74.272 1.00 61.39 128 VAL C CA 1
ATOM 3615 C C . VAL C 1 100 ? -0.360 62.646 73.247 1.00 58.60 128 VAL C C 1
ATOM 3616 O O . VAL C 1 100 ? -0.080 61.533 72.806 1.00 60.96 128 VAL C O 1
ATOM 3620 N N . PHE C 1 101 ? 0.282 63.751 72.886 1.00 55.82 129 PHE C N 1
ATOM 3621 C CA . PHE C 1 101 ? 1.264 63.706 71.812 1.00 52.76 129 PHE C CA 1
ATOM 3622 C C . PHE C 1 101 ? 2.709 63.985 72.259 1.00 58.25 129 PHE C C 1
ATOM 3623 O O . PHE C 1 101 ? 3.506 64.512 71.482 1.00 63.21 129 PHE C O 1
ATOM 3631 N N . ASN C 1 102 ? 3.031 63.626 73.505 1.00 51.35 130 ASN C N 1
ATOM 3632 C CA . ASN C 1 102 ? 4.415 63.587 73.999 1.00 45.38 130 ASN C CA 1
ATOM 3633 C C . ASN C 1 102 ? 5.152 64.943 73.978 1.00 44.16 130 ASN C C 1
ATOM 3634 O O . ASN C 1 102 ? 6.385 64.988 73.900 1.00 41.78 130 ASN C O 1
ATOM 3639 N N . ALA C 1 103 ? 4.400 66.041 74.010 1.00 48.01 131 ALA C N 1
ATOM 3640 C CA . ALA C 1 103 ? 4.974 67.379 73.838 1.00 51.85 131 ALA C CA 1
ATOM 3641 C C . ALA C 1 103 ? 5.842 67.519 72.572 1.00 60.14 131 ALA C C 1
ATOM 3642 O O . ALA C 1 103 ? 6.784 68.304 72.551 1.00 62.02 131 ALA C O 1
ATOM 3644 N N . PHE C 1 104 ? 5.538 66.740 71.534 1.00 62.37 132 PHE C N 1
ATOM 3645 C CA . PHE C 1 104 ? 6.165 66.927 70.221 1.00 57.41 132 PHE C CA 1
ATOM 3646 C C . PHE C 1 104 ? 5.723 68.246 69.591 1.00 53.40 132 PHE C C 1
ATOM 3647 O O . PHE C 1 104 ? 6.385 68.774 68.699 1.00 55.34 132 PHE C O 1
ATOM 3655 N N . VAL C 1 105 ? 4.584 68.759 70.043 1.00 48.85 133 VAL C N 1
ATOM 3656 C CA . VAL C 1 105 ? 4.147 70.094 69.668 1.00 48.53 133 VAL C CA 1
ATOM 3657 C C . VAL C 1 105 ? 3.858 70.920 70.926 1.00 56.57 133 VAL C C 1
ATOM 3658 O O . VAL C 1 105 ? 3.585 70.363 71.988 1.00 46.65 133 VAL C O 1
ATOM 3662 N N . THR C 1 106 ? 3.915 72.244 70.817 1.00 66.69 134 THR C N 1
ATOM 3663 C CA . THR C 1 106 ? 3.475 73.095 71.921 1.00 64.94 134 THR C CA 1
ATOM 3664 C C . THR C 1 106 ? 2.058 73.527 71.628 1.00 63.56 134 THR C C 1
ATOM 3665 O O . THR C 1 106 ? 1.618 73.463 70.478 1.00 68.33 134 THR C O 1
ATOM 3669 N N . TYR C 1 107 ? 1.361 74.021 72.647 1.00 58.17 135 TYR C N 1
ATOM 3670 C CA . TYR C 1 107 ? -0.024 74.431 72.469 1.00 53.34 135 TYR C CA 1
ATOM 3671 C C . TYR C 1 107 ? -0.105 75.650 71.569 1.00 55.79 135 TYR C C 1
ATOM 3672 O O . TYR C 1 107 ? -1.124 75.889 70.915 1.00 58.18 135 TYR C O 1
ATOM 3681 N N . GLN C 1 108 ? 0.963 76.439 71.570 1.00 60.70 136 GLN C N 1
ATOM 3682 C CA . GLN C 1 108 ? 1.091 77.560 70.650 1.00 65.14 136 GLN C CA 1
ATOM 3683 C C . GLN C 1 108 ? 1.146 77.065 69.203 1.00 61.17 136 GLN C C 1
ATOM 3684 O O . GLN C 1 108 ? 0.556 77.666 68.310 1.00 47.69 136 GLN C O 1
ATOM 3690 N N . GLU C 1 109 ? 1.875 75.973 68.980 1.00 70.83 137 GLU C N 1
ATOM 3691 C CA . GLU C 1 109 ? 1.986 75.380 67.650 1.00 61.84 137 GLU C CA 1
ATOM 3692 C C . GLU C 1 109 ? 0.639 74.837 67.171 1.00 67.14 137 GLU C C 1
ATOM 3693 O O . GLU C 1 109 ? 0.277 75.010 66.004 1.00 73.62 137 GLU C O 1
ATOM 3699 N N . ILE C 1 110 ? -0.105 74.190 68.070 1.00 62.73 138 ILE C N 1
ATOM 3700 C CA . ILE C 1 110 ? -1.522 73.913 67.820 1.00 58.70 138 ILE C CA 1
ATOM 3701 C C . ILE C 1 110 ? -2.148 75.309 67.811 1.00 66.04 138 ILE C C 1
ATOM 3702 O O . ILE C 1 110 ? -1.460 76.280 68.067 1.00 78.31 138 ILE C O 1
ATOM 3707 N N . ALA C 1 111 ? -3.428 75.446 67.517 1.00 67.57 139 ALA C N 1
ATOM 3708 C CA . ALA C 1 111 ? -4.047 76.774 67.483 1.00 64.42 139 ALA C CA 1
ATOM 3709 C C . ALA C 1 111 ? -3.525 77.612 66.325 1.00 59.70 139 ALA C C 1
ATOM 3710 O O . ALA C 1 111 ? -4.309 78.065 65.500 1.00 67.38 139 ALA C O 1
ATOM 3712 N N . ALA C 1 112 ? -2.217 77.833 66.254 1.00 59.77 140 ALA C N 1
ATOM 3713 C CA . ALA C 1 112 ? -1.671 78.556 65.106 1.00 65.47 140 ALA C CA 1
ATOM 3714 C C . ALA C 1 112 ? -1.973 77.710 63.874 1.00 67.06 140 ALA C C 1
ATOM 3715 O O . ALA C 1 112 ? -2.347 78.219 62.818 1.00 74.48 140 ALA C O 1
ATOM 3717 N N . ALA C 1 113 ? -1.810 76.403 64.042 1.00 57.46 141 ALA C N 1
ATOM 3718 C CA . ALA C 1 113 ? -2.076 75.430 62.998 1.00 54.10 141 ALA C CA 1
ATOM 3719 C C . ALA C 1 113 ? -3.564 75.344 62.710 1.00 63.53 141 ALA C C 1
ATOM 3720 O O . ALA C 1 113 ? -3.973 75.039 61.592 1.00 72.14 141 ALA C O 1
ATOM 3722 N N . ASN C 1 114 ? -4.381 75.612 63.720 1.00 61.35 142 ASN C N 1
ATOM 3723 C CA . ASN C 1 114 ? -5.820 75.490 63.536 1.00 67.03 142 ASN C CA 1
ATOM 3724 C C . ASN C 1 114 ? -6.549 76.833 63.391 1.00 79.31 142 ASN C C 1
ATOM 3725 O O . ASN C 1 114 ? -7.779 76.888 63.460 1.00 72.84 142 ASN C O 1
ATOM 3730 N N . ASN C 1 115 ? -5.776 77.903 63.178 1.00 91.08 143 ASN C N 1
ATOM 3731 C CA . ASN C 1 115 ? -6.299 79.243 62.853 1.00 101.47 143 ASN C CA 1
ATOM 3732 C C . ASN C 1 115 ? -7.366 79.864 63.743 1.00 114.48 143 ASN C C 1
ATOM 3733 O O . ASN C 1 115 ? -7.169 80.959 64.270 1.00 119.76 143 ASN C O 1
ATOM 3738 N N . ILE C 1 116 ? -8.478 79.157 63.925 1.00 125.71 144 ILE C N 1
ATOM 3739 C CA . ILE C 1 116 ? -9.616 79.684 64.678 1.00 133.33 144 ILE C CA 1
ATOM 3740 C C . ILE C 1 116 ? -9.263 80.053 66.130 1.00 135.17 144 ILE C C 1
ATOM 3741 O O . ILE C 1 116 ? -9.746 81.072 66.639 1.00 137.64 144 ILE C O 1
ATOM 3746 N N . PRO C 1 117 ? -8.408 79.256 66.804 1.00 129.75 145 PRO C N 1
ATOM 3747 C CA . PRO C 1 117 ? -8.115 79.767 68.145 1.00 126.05 145 PRO C CA 1
ATOM 3748 C C . PRO C 1 117 ? -7.062 80.874 68.196 1.00 121.28 145 PRO C C 1
ATOM 3749 O O . PRO C 1 117 ? -5.980 80.766 67.618 1.00 118.87 145 PRO C O 1
ATOM 3753 N N . ASP C 1 118 ? -7.418 81.946 68.890 1.00 116.00 146 ASP C N 1
ATOM 3754 C CA . ASP C 1 118 ? -6.468 82.963 69.312 1.00 110.81 146 ASP C CA 1
ATOM 3755 C C . ASP C 1 118 ? -6.359 82.964 70.836 1.00 112.04 146 ASP C C 1
ATOM 3756 O O . ASP C 1 118 ? -5.256 83.112 71.373 1.00 111.86 146 ASP C O 1
ATOM 3761 N N . PRO C 1 119 ? -7.495 82.806 71.552 1.00 112.14 147 PRO C N 1
ATOM 3762 C CA . PRO C 1 119 ? -7.294 82.611 72.990 1.00 109.95 147 PRO C CA 1
ATOM 3763 C C . PRO C 1 119 ? -7.179 81.143 73.416 1.00 107.23 147 PRO C C 1
ATOM 3764 O O . PRO C 1 119 ? -7.084 80.250 72.576 1.00 98.61 147 PRO C O 1
ATOM 3768 N N . ASN C 1 120 ? -7.207 80.922 74.732 1.00 113.22 148 ASN C N 1
ATOM 3769 C CA . ASN C 1 120 ? -7.088 79.597 75.359 1.00 111.27 148 ASN C CA 1
ATOM 3770 C C . ASN C 1 120 ? -8.450 78.905 75.462 1.00 107.75 148 ASN C C 1
ATOM 3771 O O . ASN C 1 120 ? -8.725 78.197 76.417 1.00 104.10 148 ASN C O 1
ATOM 3776 N N . LYS C 1 121 ? -9.304 79.119 74.464 1.00 109.45 149 LYS C N 1
ATOM 3777 C CA . LYS C 1 121 ? -10.689 78.632 74.537 1.00 106.10 149 LYS C CA 1
ATOM 3778 C C . LYS C 1 121 ? -11.091 77.770 73.339 1.00 96.46 149 LYS C C 1
ATOM 3779 O O . LYS C 1 121 ? -11.099 78.252 72.203 1.00 90.26 149 LYS C O 1
ATOM 3785 N N . ILE C 1 122 ? -11.513 76.532 73.597 1.00 94.59 150 ILE C N 1
ATOM 3786 C CA . ILE C 1 122 ? -11.888 75.589 72.529 1.00 89.72 150 ILE C CA 1
ATOM 3787 C C . ILE C 1 122 ? -13.186 74.840 72.827 1.00 87.75 150 ILE C C 1
ATOM 3788 O O . ILE C 1 122 ? -13.597 74.751 73.978 1.00 94.14 150 ILE C O 1
ATOM 3793 N N . ASN C 1 123 ? -13.824 74.299 71.788 1.00 85.34 151 ASN C N 1
ATOM 3794 C CA . ASN C 1 123 ? -15.124 73.638 71.936 1.00 82.92 151 ASN C CA 1
ATOM 3795 C C . ASN C 1 123 ? -15.032 72.124 71.854 1.00 87.31 151 ASN C C 1
ATOM 3796 O O . ASN C 1 123 ? -14.267 71.576 71.064 1.00 88.75 151 ASN C O 1
ATOM 3801 N N . VAL C 1 124 ? -15.804 71.452 72.700 1.00 86.88 152 VAL C N 1
ATOM 3802 C CA . VAL C 1 124 ? -15.894 70.002 72.655 1.00 87.80 152 VAL C CA 1
ATOM 3803 C C . VAL C 1 124 ? -16.386 69.610 71.258 1.00 88.44 152 VAL C C 1
ATOM 3804 O O . VAL C 1 124 ? -17.237 70.304 70.670 1.00 86.24 152 VAL C O 1
ATOM 3808 N N . SER C 1 125 ? -15.830 68.515 70.741 1.00 84.43 153 SER C N 1
ATOM 3809 C CA . SER C 1 125 ? -16.128 67.983 69.407 1.00 85.34 153 SER C CA 1
ATOM 3810 C C . SER C 1 125 ? -15.435 68.735 68.268 1.00 85.21 153 SER C C 1
ATOM 3811 O O . SER C 1 125 ? -15.558 68.355 67.103 1.00 87.95 153 SER C O 1
ATOM 3814 N N . GLN C 1 126 ? -14.701 69.791 68.598 1.00 81.54 154 GLN C N 1
ATOM 3815 C CA . GLN C 1 126 ? -13.887 70.463 67.597 1.00 77.24 154 GLN C CA 1
ATOM 3816 C C . GLN C 1 126 ? -12.717 69.581 67.166 1.00 80.93 154 GLN C C 1
ATOM 3817 O O . GLN C 1 126 ? -12.082 68.916 67.989 1.00 77.65 154 GLN C O 1
ATOM 3823 N N . THR C 1 127 ? -12.426 69.599 65.869 1.00 84.23 155 THR C N 1
ATOM 3824 C CA . THR C 1 127 ? -11.328 68.819 65.314 1.00 73.99 155 THR C CA 1
ATOM 3825 C C . THR C 1 127 ? -10.098 69.693 65.195 1.00 63.89 155 THR C C 1
ATOM 3826 O O . THR C 1 127 ? -10.171 70.799 64.668 1.00 73.35 155 THR C O 1
ATOM 3830 N N . LEU C 1 128 ? -8.975 69.197 65.705 1.00 54.16 156 LEU C N 1
ATOM 3831 C CA . LEU C 1 128 ? -7.720 69.928 65.645 1.00 54.90 156 LEU C CA 1
ATOM 3832 C C . LEU C 1 128 ? -6.690 69.143 64.842 1.00 54.59 156 LEU C C 1
ATOM 3833 O O . LEU C 1 128 ? -6.552 67.933 65.018 1.00 55.37 156 LEU C O 1
ATOM 3838 N N . TRP C 1 129 ? -5.990 69.845 63.954 1.00 52.41 157 TRP C N 1
ATOM 3839 C CA . TRP C 1 129 ? -4.828 69.313 63.259 1.00 55.15 157 TRP C CA 1
ATOM 3840 C C . TRP C 1 129 ? -3.619 69.405 64.182 1.00 53.16 157 TRP C C 1
ATOM 3841 O O . TRP C 1 129 ? -3.296 70.473 64.703 1.00 54.61 157 TRP C O 1
ATOM 3852 N N . ILE C 1 130 ? -2.972 68.268 64.398 1.00 54.67 158 ILE C N 1
ATOM 3853 C CA . ILE C 1 130 ? -1.756 68.210 65.196 1.00 55.40 158 ILE C CA 1
ATOM 3854 C C . ILE C 1 130 ? -0.527 68.250 64.285 1.00 56.60 158 ILE C C 1
ATOM 3855 O O . ILE C 1 130 ? -0.234 67.284 63.584 1.00 51.71 158 ILE C O 1
ATOM 3860 N N . PRO C 1 131 ? 0.193 69.380 64.290 1.00 56.83 159 PRO C N 1
ATOM 3861 C CA . PRO C 1 131 ? 1.338 69.537 63.388 1.00 54.20 159 PRO C CA 1
ATOM 3862 C C . PRO C 1 131 ? 2.628 68.968 63.961 1.00 46.90 159 PRO C C 1
ATOM 3863 O O . PRO C 1 131 ? 3.513 69.731 64.363 1.00 45.71 159 PRO C O 1
ATOM 3867 N N . LEU C 1 132 ? 2.736 67.644 63.988 1.00 37.79 160 LEU C N 1
ATOM 3868 C CA . LEU C 1 132 ? 3.976 67.002 64.406 1.00 46.06 160 LEU C CA 1
ATOM 3869 C C . LEU C 1 132 ? 5.139 67.548 63.581 1.00 55.95 160 LEU C C 1
ATOM 3870 O O . LEU C 1 132 ? 5.016 67.731 62.365 1.00 51.73 160 LEU C O 1
ATOM 3875 N N . PRO C 1 133 ? 6.273 67.807 64.244 1.00 56.17 161 PRO C N 1
ATOM 3876 C CA . PRO C 1 133 ? 7.461 68.348 63.580 1.00 50.13 161 PRO C CA 1
ATOM 3877 C C . PRO C 1 133 ? 8.139 67.323 62.676 1.00 51.86 161 PRO C C 1
ATOM 3878 O O . PRO C 1 133 ? 8.282 66.152 63.035 1.00 53.76 161 PRO C O 1
ATOM 3882 N N . CYS C 1 134 ? 8.574 67.771 61.511 1.00 44.19 162 CYS C N 1
ATOM 3883 C CA . CYS C 1 134 ? 9.244 66.893 60.560 1.00 47.24 162 CYS C CA 1
ATOM 3884 C C . CYS C 1 134 ? 10.017 67.776 59.598 1.00 51.64 162 CYS C C 1
ATOM 3885 O O . CYS C 1 134 ? 9.983 68.998 59.706 1.00 47.75 162 CYS C O 1
ATOM 3888 N N . SER C 1 135 ? 10.713 67.153 58.662 1.00 54.13 163 SER C N 1
ATOM 3889 C CA . SER C 1 135 ? 11.451 67.885 57.645 1.00 53.46 163 SER C CA 1
ATOM 3890 C C . SER C 1 135 ? 11.688 66.973 56.460 1.00 53.24 163 SER C C 1
ATOM 3891 O O . SER C 1 135 ? 11.607 65.749 56.581 1.00 45.36 163 SER C O 1
ATOM 3894 N N . CYS C 1 136 ? 11.982 67.571 55.315 1.00 53.25 164 CYS C N 1
ATOM 3895 C CA . CYS C 1 136 ? 12.376 66.800 54.155 1.00 45.98 164 CYS C CA 1
ATOM 3896 C C . CYS C 1 136 ? 13.793 67.192 53.740 1.00 47.31 164 CYS C C 1
ATOM 3897 O O . CYS C 1 136 ? 14.283 66.764 52.697 1.00 46.98 164 CYS C O 1
ATOM 3900 N N . ASP C 1 137 ? 14.457 67.991 54.575 1.00 45.65 165 ASP C N 1
ATOM 3901 C CA . ASP C 1 137 ? 15.817 68.434 54.277 1.00 46.51 165 ASP C CA 1
ATOM 3902 C C . ASP C 1 137 ? 16.734 67.261 54.203 1.00 49.34 165 ASP C C 1
ATOM 3903 O O . ASP C 1 137 ? 16.613 66.311 54.978 1.00 48.88 165 ASP C O 1
ATOM 3908 N N . LYS C 1 138 ? 17.679 67.346 53.280 1.00 59.48 166 LYS C N 1
ATOM 3909 C CA . LYS C 1 138 ? 18.796 66.431 53.277 1.00 58.19 166 LYS C CA 1
ATOM 3910 C C . LYS C 1 138 ? 19.712 66.820 54.416 1.00 55.33 166 LYS C C 1
ATOM 3911 O O . LYS C 1 138 ? 19.653 67.942 54.920 1.00 49.08 166 LYS C O 1
ATOM 3917 N N . GLU C 1 139 ? 20.553 65.884 54.826 1.00 60.58 167 GLU C N 1
ATOM 3918 C CA . GLU C 1 139 ? 21.558 66.186 55.825 1.00 68.99 167 GLU C CA 1
ATOM 3919 C C . GLU C 1 139 ? 22.926 66.172 55.174 1.00 65.72 167 GLU C C 1
ATOM 3920 O O . GLU C 1 139 ? 23.444 65.112 54.831 1.00 60.72 167 GLU C O 1
ATOM 3926 N N . GLU C 1 140 ? 23.476 67.362 54.971 1.00 71.23 168 GLU C N 1
ATOM 3927 C CA . GLU C 1 140 ? 24.784 67.522 54.343 1.00 82.07 168 GLU C CA 1
ATOM 3928 C C . GLU C 1 140 ? 24.912 66.720 53.035 1.00 80.38 168 GLU C C 1
ATOM 3929 O O . GLU C 1 140 ? 25.867 65.967 52.843 1.00 74.70 168 GLU C O 1
ATOM 3935 N N . GLY C 1 141 ? 23.932 66.880 52.150 1.00 79.39 169 GLY C N 1
ATOM 3936 C CA . GLY C 1 141 ? 23.950 66.232 50.849 1.00 69.28 169 GLY C CA 1
ATOM 3937 C C . GLY C 1 141 ? 23.371 64.827 50.838 1.00 71.41 169 GLY C C 1
ATOM 3938 O O . GLY C 1 141 ? 23.185 64.240 49.771 1.00 78.60 169 GLY C O 1
ATOM 3939 N N . SER C 1 142 ? 23.062 64.288 52.015 1.00 63.06 170 SER C N 1
ATOM 3940 C CA . SER C 1 142 ? 22.589 62.912 52.108 1.00 62.12 170 SER C CA 1
ATOM 3941 C C . SER C 1 142 ? 21.097 62.815 52.405 1.00 66.02 170 SER C C 1
ATOM 3942 O O . SER C 1 142 ? 20.543 63.652 53.118 1.00 72.49 170 SER C O 1
ATOM 3945 N N . ASN C 1 143 ? 20.468 61.757 51.898 1.00 57.84 171 ASN C N 1
ATOM 3946 C CA . ASN C 1 143 ? 19.053 61.517 52.134 1.00 53.96 171 ASN C CA 1
ATOM 3947 C C . ASN C 1 143 ? 18.847 60.861 53.491 1.00 61.80 171 ASN C C 1
ATOM 3948 O O . ASN C 1 143 ? 19.450 59.830 53.790 1.00 59.17 171 ASN C O 1
ATOM 3953 N N . VAL C 1 144 ? 17.951 61.433 54.287 1.00 65.93 172 VAL C N 1
ATOM 3954 C CA . VAL C 1 144 ? 17.714 60.956 55.638 1.00 63.17 172 VAL C CA 1
ATOM 3955 C C . VAL C 1 144 ? 16.207 60.872 55.885 1.00 59.07 172 VAL C C 1
ATOM 3956 O O . VAL C 1 144 ? 15.430 61.502 55.176 1.00 54.84 172 VAL C O 1
ATOM 3960 N N . MET C 1 145 ? 15.782 60.067 56.854 1.00 53.36 173 MET C N 1
ATOM 3961 C CA . MET C 1 145 ? 14.413 60.194 57.353 1.00 44.82 173 MET C CA 1
ATOM 3962 C C . MET C 1 145 ? 14.471 60.866 58.701 1.00 49.99 173 MET C C 1
ATOM 3963 O O . MET C 1 145 ? 15.086 60.347 59.631 1.00 60.67 173 MET C O 1
ATOM 3968 N N . HIS C 1 146 ? 13.828 62.022 58.814 1.00 39.51 174 HIS C N 1
ATOM 3969 C CA . HIS C 1 146 ? 13.836 62.744 60.066 1.00 46.96 174 HIS C CA 1
ATOM 3970 C C . HIS C 1 146 ? 12.964 62.019 61.091 1.00 56.01 174 HIS C C 1
ATOM 3971 O O . HIS C 1 146 ? 11.835 61.614 60.793 1.00 59.60 174 HIS C O 1
ATOM 3978 N N . LEU C 1 147 ? 13.527 61.803 62.278 1.00 60.87 175 LEU C N 1
ATOM 3979 C CA . LEU C 1 147 ? 12.806 61.188 63.389 1.00 53.93 175 LEU C CA 1
ATOM 3980 C C . LEU C 1 147 ? 12.732 62.176 64.539 1.00 52.67 175 LEU C C 1
ATOM 3981 O O . LEU C 1 147 ? 13.757 62.628 65.034 1.00 54.59 175 LEU C O 1
ATOM 3986 N N . ALA C 1 148 ? 11.523 62.492 64.985 1.00 54.79 176 ALA C N 1
ATOM 3987 C CA . ALA C 1 148 ? 11.363 63.385 66.119 1.00 57.60 176 ALA C CA 1
ATOM 3988 C C . ALA C 1 148 ? 11.538 62.595 67.425 1.00 59.92 176 ALA C C 1
ATOM 3989 O O . ALA C 1 148 ? 10.911 61.560 67.613 1.00 60.93 176 ALA C O 1
ATOM 3991 N N . TYR C 1 149 ? 12.425 63.069 68.299 1.00 59.96 177 TYR C N 1
ATOM 3992 C CA . TYR C 1 149 ? 12.812 62.333 69.497 1.00 64.22 177 TYR C CA 1
ATOM 3993 C C . TYR C 1 149 ? 12.649 63.199 70.736 1.00 71.14 177 TYR C C 1
ATOM 3994 O O . TYR C 1 149 ? 13.203 64.297 70.812 1.00 69.74 177 TYR C O 1
ATOM 4003 N N . SER C 1 150 ? 11.881 62.709 71.705 1.00 73.17 178 SER C N 1
ATOM 4004 C CA . SER C 1 150 ? 11.788 63.372 72.996 1.00 69.40 178 SER C CA 1
ATOM 4005 C C . SER C 1 150 ? 12.884 62.771 73.863 1.00 68.88 178 SER C C 1
ATOM 4006 O O . SER C 1 150 ? 12.878 61.572 74.144 1.00 54.19 178 SER C O 1
ATOM 4009 N N . VAL C 1 151 ? 13.820 63.620 74.274 1.00 74.49 179 VAL C N 1
ATOM 4010 C CA . VAL C 1 151 ? 15.011 63.207 75.016 1.00 79.28 179 VAL C CA 1
ATOM 4011 C C . VAL C 1 151 ? 14.710 62.559 76.367 1.00 71.76 179 VAL C C 1
ATOM 4012 O O . VAL C 1 151 ? 14.022 63.158 77.202 1.00 62.62 179 VAL C O 1
ATOM 4016 N N . GLY C 1 152 ? 15.209 61.336 76.568 1.00 70.56 180 GLY C N 1
ATOM 4017 C CA . GLY C 1 152 ? 15.096 60.674 77.858 1.00 82.82 180 GLY C CA 1
ATOM 4018 C C . GLY C 1 152 ? 16.259 61.077 78.745 1.00 92.77 180 GLY C C 1
ATOM 4019 O O . GLY C 1 152 ? 17.355 61.314 78.241 1.00 90.33 180 GLY C O 1
ATOM 4020 N N . LYS C 1 153 ? 16.037 61.128 80.059 1.00 100.80 181 LYS C N 1
ATOM 4021 C CA . LYS C 1 153 ? 17.091 61.517 81.004 1.00 98.41 181 LYS C CA 1
ATOM 4022 C C . LYS C 1 153 ? 18.150 60.428 81.151 1.00 91.31 181 LYS C C 1
ATOM 4023 O O . LYS C 1 153 ? 17.828 59.281 81.458 1.00 88.06 181 LYS C O 1
ATOM 4029 N N . ASN C 1 156 ? 21.891 63.731 78.242 1.00 126.94 184 ASN C N 1
ATOM 4030 C CA . ASN C 1 156 ? 23.008 63.284 77.418 1.00 129.96 184 ASN C CA 1
ATOM 4031 C C . ASN C 1 156 ? 22.665 63.339 75.930 1.00 132.41 184 ASN C C 1
ATOM 4032 O O . ASN C 1 156 ? 21.496 63.281 75.559 1.00 138.81 184 ASN C O 1
ATOM 4037 N N . THR C 1 157 ? 23.683 63.436 75.080 1.00 125.75 185 THR C N 1
ATOM 4038 C CA . THR C 1 157 ? 23.471 63.589 73.645 1.00 117.17 185 THR C CA 1
ATOM 4039 C C . THR C 1 157 ? 24.273 62.555 72.874 1.00 115.95 185 THR C C 1
ATOM 4040 O O . THR C 1 157 ? 23.912 62.168 71.763 1.00 118.31 185 THR C O 1
ATOM 4044 N N . SER C 1 158 ? 25.362 62.106 73.484 1.00 109.84 186 SER C N 1
ATOM 4045 C CA . SER C 1 158 ? 26.244 61.131 72.867 1.00 104.42 186 SER C CA 1
ATOM 4046 C C . SER C 1 158 ? 25.529 59.812 72.594 1.00 100.91 186 SER C C 1
ATOM 4047 O O . SER C 1 158 ? 25.542 59.309 71.469 1.00 99.66 186 SER C O 1
ATOM 4050 N N . ALA C 1 159 ? 24.899 59.255 73.621 1.00 98.32 187 ALA C N 1
ATOM 4051 C CA . ALA C 1 159 ? 24.264 57.951 73.486 1.00 97.12 187 ALA C CA 1
ATOM 4052 C C . ALA C 1 159 ? 23.089 57.990 72.517 1.00 91.75 187 ALA C C 1
ATOM 4053 O O . ALA C 1 159 ? 22.847 57.023 71.800 1.00 90.23 187 ALA C O 1
ATOM 4055 N N . ILE C 1 160 ? 22.376 59.114 72.487 1.00 89.02 188 ILE C N 1
ATOM 4056 C CA . ILE C 1 160 ? 21.245 59.281 71.577 1.00 84.80 188 ILE C CA 1
ATOM 4057 C C . ILE C 1 160 ? 21.730 59.251 70.135 1.00 85.85 188 ILE C C 1
ATOM 4058 O O . ILE C 1 160 ? 21.190 58.520 69.298 1.00 81.71 188 ILE C O 1
ATOM 4063 N N . ALA C 1 161 ? 22.753 60.058 69.862 1.00 84.61 189 ALA C N 1
ATOM 4064 C CA . ALA C 1 161 ? 23.401 60.086 68.557 1.00 85.78 189 ALA C CA 1
ATOM 4065 C C . ALA C 1 161 ? 23.948 58.700 68.212 1.00 87.74 189 ALA C C 1
ATOM 4066 O O . ALA C 1 161 ? 23.822 58.235 67.081 1.00 84.86 189 ALA C O 1
ATOM 4068 N N . ALA C 1 162 ? 24.584 58.061 69.190 1.00 91.10 190 ALA C N 1
ATOM 4069 C CA . ALA C 1 162 ? 25.139 56.725 69.005 1.00 94.85 190 ALA C CA 1
ATOM 4070 C C . ALA C 1 162 ? 24.032 55.702 68.772 1.00 89.87 190 ALA C C 1
ATOM 4071 O O . ALA C 1 162 ? 24.140 54.837 67.898 1.00 84.08 190 ALA C O 1
ATOM 4073 N N . LYS C 1 163 ? 22.966 55.821 69.560 1.00 94.43 191 LYS C N 1
ATOM 4074 C CA . LYS C 1 163 ? 21.819 54.922 69.470 1.00 98.97 191 LYS C CA 1
ATOM 4075 C C . LYS C 1 163 ? 21.272 54.881 68.049 1.00 103.75 191 LYS C C 1
ATOM 4076 O O . LYS C 1 163 ? 20.862 53.827 67.558 1.00 105.34 191 LYS C O 1
ATOM 4082 N N . TYR C 1 164 ? 21.314 56.034 67.385 1.00 100.81 192 TYR C N 1
ATOM 4083 C CA . TYR C 1 164 ? 20.802 56.178 66.025 1.00 94.00 192 TYR C CA 1
ATOM 4084 C C . TYR C 1 164 ? 21.870 56.318 64.936 1.00 93.76 192 TYR C C 1
ATOM 4085 O O . TYR C 1 164 ? 21.570 56.754 63.824 1.00 89.06 192 TYR C O 1
ATOM 4094 N N . GLY C 1 165 ? 23.115 55.995 65.271 1.00 93.41 193 GLY C N 1
ATOM 4095 C CA . GLY C 1 165 ? 24.176 55.977 64.282 1.00 92.10 193 GLY C CA 1
ATOM 4096 C C . GLY C 1 165 ? 24.401 57.315 63.606 1.00 85.99 193 GLY C C 1
ATOM 4097 O O . GLY C 1 165 ? 24.587 57.389 62.396 1.00 88.62 193 GLY C O 1
ATOM 4098 N N . VAL C 1 166 ? 24.368 58.384 64.383 1.00 83.85 194 VAL C N 1
ATOM 4099 C CA . VAL C 1 166 ? 24.615 59.700 63.825 1.00 86.33 194 VAL C CA 1
ATOM 4100 C C . VAL C 1 166 ? 25.715 60.378 64.628 1.00 87.86 194 VAL C C 1
ATOM 4101 O O . VAL C 1 166 ? 25.885 60.110 65.822 1.00 89.54 194 VAL C O 1
ATOM 4105 N N . THR C 1 167 ? 26.468 61.248 63.968 1.00 84.03 195 THR C N 1
ATOM 4106 C CA . THR C 1 167 ? 27.539 61.958 64.634 1.00 87.72 195 THR C CA 1
ATOM 4107 C C . THR C 1 167 ? 26.920 62.925 65.646 1.00 93.48 195 THR C C 1
ATOM 4108 O O . THR C 1 167 ? 25.908 63.560 65.366 1.00 93.96 195 THR C O 1
ATOM 4112 N N . GLU C 1 168 ? 27.513 63.010 66.833 1.00 95.18 196 GLU C N 1
ATOM 4113 C CA . GLU C 1 168 ? 26.995 63.891 67.885 1.00 95.84 196 GLU C CA 1
ATOM 4114 C C . GLU C 1 168 ? 26.955 65.351 67.428 1.00 85.37 196 GLU C C 1
ATOM 4115 O O . GLU C 1 168 ? 26.038 66.108 67.773 1.00 74.13 196 GLU C O 1
ATOM 4121 N N . SER C 1 169 ? 27.958 65.734 66.648 1.00 82.37 197 SER C N 1
ATOM 4122 C CA . SER C 1 169 ? 28.010 67.071 66.074 1.00 82.03 197 SER C CA 1
ATOM 4123 C C . SER C 1 169 ? 26.869 67.313 65.077 1.00 81.30 197 SER C C 1
ATOM 4124 O O . SER C 1 169 ? 26.298 68.403 65.044 1.00 79.00 197 SER C O 1
ATOM 4127 N N . THR C 1 170 ? 26.541 66.290 64.283 1.00 76.63 198 THR C N 1
ATOM 4128 C CA . THR C 1 170 ? 25.401 66.336 63.366 1.00 79.36 198 THR C CA 1
ATOM 4129 C C . THR C 1 170 ? 24.122 66.769 64.083 1.00 79.22 198 THR C C 1
ATOM 4130 O O . THR C 1 170 ? 23.412 67.675 63.636 1.00 77.12 198 THR C O 1
ATOM 4134 N N . LEU C 1 171 ? 23.849 66.118 65.209 1.00 74.34 199 LEU C N 1
ATOM 4135 C CA . LEU C 1 171 ? 22.668 66.398 66.010 1.00 72.84 199 LEU C CA 1
ATOM 4136 C C . LEU C 1 171 ? 22.647 67.812 66.608 1.00 81.17 199 LEU C C 1
ATOM 4137 O O . LEU C 1 171 ? 21.623 68.502 66.548 1.00 82.68 199 LEU C O 1
ATOM 4142 N N . LEU C 1 172 ? 23.777 68.247 67.164 1.00 79.07 200 LEU C N 1
ATOM 4143 C CA . LEU C 1 172 ? 23.854 69.552 67.824 1.00 68.87 200 LEU C CA 1
ATOM 4144 C C . LEU C 1 172 ? 23.672 70.695 66.845 1.00 66.99 200 LEU C C 1
ATOM 4145 O O . LEU C 1 172 ? 23.099 71.728 67.191 1.00 63.57 200 LEU C O 1
ATOM 4150 N N . THR C 1 173 ? 24.197 70.529 65.637 1.00 65.67 201 THR C N 1
ATOM 4151 C CA . THR C 1 173 ? 24.039 71.555 64.615 1.00 77.08 201 THR C CA 1
ATOM 4152 C C . THR C 1 173 ? 22.626 71.546 64.031 1.00 78.19 201 THR C C 1
ATOM 4153 O O . THR C 1 173 ? 22.013 72.607 63.857 1.00 75.18 201 THR C O 1
ATOM 4157 N N . ARG C 1 174 ? 22.114 70.348 63.741 1.00 74.39 202 ARG C N 1
ATOM 4158 C CA . ARG C 1 174 ? 20.762 70.188 63.204 1.00 65.03 202 ARG C CA 1
ATOM 4159 C C . ARG C 1 174 ? 19.761 70.794 64.176 1.00 64.07 202 ARG C C 1
ATOM 4160 O O . ARG C 1 174 ? 18.781 71.427 63.779 1.00 65.35 202 ARG C O 1
ATOM 4168 N N . ASN C 1 175 ? 20.024 70.618 65.461 1.00 61.41 203 ASN C N 1
ATOM 4169 C CA . ASN C 1 175 ? 19.146 71.184 66.472 1.00 65.38 203 ASN C CA 1
ATOM 4170 C C . ASN C 1 175 ? 19.696 72.493 67.065 1.00 75.62 203 ASN C C 1
ATOM 4171 O O . ASN C 1 175 ? 19.181 73.003 68.065 1.00 74.93 203 ASN C O 1
ATOM 4176 N N . LYS C 1 176 ? 20.738 73.018 66.411 1.00 83.32 204 LYS C N 1
ATOM 4177 C CA . LYS C 1 176 ? 21.411 74.286 66.747 1.00 86.25 204 LYS C CA 1
ATOM 4178 C C . LYS C 1 176 ? 21.715 74.504 68.234 1.00 85.53 204 LYS C C 1
ATOM 4179 O O . LYS C 1 176 ? 21.352 75.534 68.804 1.00 86.17 204 LYS C O 1
ATOM 4185 N N . ILE C 1 177 ? 22.402 73.548 68.852 1.00 83.68 205 ILE C N 1
ATOM 4186 C CA . ILE C 1 177 ? 22.732 73.660 70.270 1.00 83.33 205 ILE C CA 1
ATOM 4187 C C . ILE C 1 177 ? 24.227 73.908 70.508 1.00 85.31 205 ILE C C 1
ATOM 4188 O O . ILE C 1 177 ? 25.091 73.294 69.873 1.00 85.41 205 ILE C O 1
ATOM 4193 N N . ASP C 1 179 ? 26.097 73.573 73.026 1.00 90.36 207 ASP C N 1
ATOM 4194 C CA . ASP C 1 179 ? 26.418 73.173 74.388 1.00 89.98 207 ASP C CA 1
ATOM 4195 C C . ASP C 1 179 ? 25.416 72.136 74.909 1.00 86.60 207 ASP C C 1
ATOM 4196 O O . ASP C 1 179 ? 24.315 72.496 75.330 1.00 92.31 207 ASP C O 1
ATOM 4201 N N . PRO C 1 180 ? 25.805 70.846 74.892 1.00 78.62 208 PRO C N 1
ATOM 4202 C CA . PRO C 1 180 ? 25.012 69.694 75.362 1.00 75.41 208 PRO C CA 1
ATOM 4203 C C . PRO C 1 180 ? 24.470 69.798 76.788 1.00 83.00 208 PRO C C 1
ATOM 4204 O O . PRO C 1 180 ? 23.358 69.351 77.040 1.00 89.63 208 PRO C O 1
ATOM 4208 N N . THR C 1 181 ? 25.240 70.366 77.705 1.00 84.52 209 THR C N 1
ATOM 4209 C CA . THR C 1 181 ? 24.871 70.360 79.120 1.00 86.39 209 THR C CA 1
ATOM 4210 C C . THR C 1 181 ? 23.547 71.054 79.453 1.00 92.70 209 THR C C 1
ATOM 4211 O O . THR C 1 181 ? 22.954 70.794 80.502 1.00 93.68 209 THR C O 1
ATOM 4215 N N . LYS C 1 182 ? 23.067 71.907 78.554 1.00 96.52 210 LYS C N 1
ATOM 4216 C CA . LYS C 1 182 ? 21.811 72.616 78.784 1.00 106.00 210 LYS C CA 1
ATOM 4217 C C . LYS C 1 182 ? 20.625 71.781 78.311 1.00 110.10 210 LYS C C 1
ATOM 4218 O O . LYS C 1 182 ? 19.489 72.265 78.258 1.00 108.84 210 LYS C O 1
ATOM 4224 N N . LEU C 1 183 ? 20.913 70.543 77.919 1.00 108.97 211 LEU C N 1
ATOM 4225 C CA . LEU C 1 183 ? 19.885 69.614 77.471 1.00 103.60 211 LEU C CA 1
ATOM 4226 C C . LEU C 1 183 ? 18.856 69.290 78.546 1.00 107.99 211 LEU C C 1
ATOM 4227 O O . LEU C 1 183 ? 19.204 68.855 79.646 1.00 111.22 211 LEU C O 1
ATOM 4232 N N . GLN C 1 184 ? 17.587 69.492 78.211 1.00 108.26 212 GLN C N 1
ATOM 4233 C CA . GLN C 1 184 ? 16.489 69.124 79.089 1.00 108.77 212 GLN C CA 1
ATOM 4234 C C . GLN C 1 184 ? 15.927 67.777 78.654 1.00 112.62 212 GLN C C 1
ATOM 4235 O O . GLN C 1 184 ? 15.922 67.457 77.464 1.00 116.26 212 GLN C O 1
ATOM 4241 N N . MET C 1 185 ? 15.475 66.984 79.619 1.00 112.40 213 MET C N 1
ATOM 4242 C CA . MET C 1 185 ? 14.758 65.754 79.311 1.00 111.48 213 MET C CA 1
ATOM 4243 C C . MET C 1 185 ? 13.480 66.135 78.562 1.00 110.22 213 MET C C 1
ATOM 4244 O O . MET C 1 185 ? 12.788 67.079 78.951 1.00 112.14 213 MET C O 1
ATOM 4249 N N . GLY C 1 186 ? 13.190 65.441 77.464 1.00 101.55 214 GLY C N 1
ATOM 4250 C CA . GLY C 1 186 ? 11.959 65.696 76.734 1.00 98.86 214 GLY C CA 1
ATOM 4251 C C . GLY C 1 186 ? 12.012 66.853 75.751 1.00 93.45 214 GLY C C 1
ATOM 4252 O O . GLY C 1 186 ? 11.020 67.166 75.083 1.00 89.15 214 GLY C O 1
ATOM 4253 N N . GLN C 1 187 ? 13.165 67.507 75.673 1.00 86.64 215 GLN C N 1
ATOM 4254 C CA . GLN C 1 187 ? 13.380 68.501 74.642 1.00 82.73 215 GLN C CA 1
ATOM 4255 C C . GLN C 1 187 ? 13.243 67.765 73.326 1.00 73.34 215 GLN C C 1
ATOM 4256 O O . GLN C 1 187 ? 13.749 66.653 73.184 1.00 72.37 215 GLN C O 1
ATOM 4262 N N . ILE C 1 188 ? 12.562 68.363 72.361 1.00 61.81 216 ILE C N 1
ATOM 4263 C CA . ILE C 1 188 ? 12.335 67.655 71.109 1.00 56.43 216 ILE C CA 1
ATOM 4264 C C . ILE C 1 188 ? 13.472 67.856 70.116 1.00 54.65 216 ILE C C 1
ATOM 4265 O O . ILE C 1 188 ? 13.787 68.971 69.726 1.00 57.65 216 ILE C O 1
ATOM 4270 N N . LEU C 1 189 ? 14.087 66.756 69.711 1.00 48.99 217 LEU C N 1
ATOM 4271 C CA . LEU C 1 189 ? 15.173 66.808 68.762 1.00 53.27 217 LEU C CA 1
ATOM 4272 C C . LEU C 1 189 ? 14.758 66.340 67.371 1.00 64.09 217 LEU C C 1
ATOM 4273 O O . LEU C 1 189 ? 13.905 65.461 67.216 1.00 71.58 217 LEU C O 1
ATOM 4278 N N . ASP C 1 190 ? 15.374 66.944 66.362 1.00 52.27 218 ASP C N 1
ATOM 4279 C CA . ASP C 1 190 ? 15.247 66.491 64.991 1.00 51.62 218 ASP C CA 1
ATOM 4280 C C . ASP C 1 190 ? 16.447 65.591 64.717 1.00 58.74 218 ASP C C 1
ATOM 4281 O O . ASP C 1 190 ? 17.563 66.074 64.535 1.00 61.32 218 ASP C O 1
ATOM 4286 N N . VAL C 1 191 ? 16.214 64.281 64.702 1.00 56.97 219 VAL C N 1
ATOM 4287 C CA . VAL C 1 191 ? 17.275 63.294 64.483 1.00 53.98 219 VAL C CA 1
ATOM 4288 C C . VAL C 1 191 ? 17.304 62.802 63.029 1.00 57.07 219 VAL C C 1
ATOM 4289 O O . VAL C 1 191 ? 16.445 62.019 62.620 1.00 63.22 219 VAL C O 1
ATOM 4293 N N . PRO C 1 192 ? 18.302 63.236 62.246 1.00 59.16 220 PRO C N 1
ATOM 4294 C CA . PRO C 1 192 ? 18.297 62.867 60.823 1.00 61.28 220 PRO C CA 1
ATOM 4295 C C . PRO C 1 192 ? 18.906 61.492 60.544 1.00 60.73 220 PRO C C 1
ATOM 4296 O O . PRO C 1 192 ? 20.109 61.359 60.305 1.00 60.90 220 PRO C O 1
ATOM 4300 N N . LEU C 1 193 ? 18.035 60.487 60.540 1.00 64.16 221 LEU C N 1
ATOM 4301 C CA . LEU C 1 193 ? 18.397 59.087 60.359 1.00 62.19 221 LEU C CA 1
ATOM 4302 C C . LEU C 1 193 ? 18.883 58.784 58.954 1.00 73.19 221 LEU C C 1
ATOM 4303 O O . LEU C 1 193 ? 18.108 58.902 58.004 1.00 71.80 221 LEU C O 1
ATOM 4308 N N . PRO C 1 194 ? 20.151 58.367 58.812 1.00 81.26 222 PRO C N 1
ATOM 4309 C CA . PRO C 1 194 ? 20.657 58.010 57.480 1.00 81.71 222 PRO C CA 1
ATOM 4310 C C . PRO C 1 194 ? 19.756 56.966 56.823 1.00 74.97 222 PRO C C 1
ATOM 4311 O O . PRO C 1 194 ? 19.407 55.993 57.477 1.00 77.61 222 PRO C O 1
ATOM 4315 N N . VAL C 1 195 ? 19.369 57.184 55.569 1.00 72.36 223 VAL C N 1
ATOM 4316 C CA . VAL C 1 195 ? 18.527 56.241 54.831 1.00 69.36 223 VAL C CA 1
ATOM 4317 C C . VAL C 1 195 ? 19.222 54.900 54.585 1.00 75.28 223 VAL C C 1
ATOM 4318 O O . VAL C 1 195 ? 20.081 54.776 53.705 1.00 78.78 223 VAL C O 1
#

Radius of gyration: 30.51 Å; Cα contacts (8 Å, |Δi|>4): 1264; chains: 3; bounding box: 61×79×83 Å

Organism: Oryza sativa subsp. japonica (NCBI:txid39947)

Sequence (582 aa):
ANFTCAVASGTTCKSAILYTSPNATTYGNLVARFNTTTLPDLLGANGLPDGTLSSAPVAANSTVKIPFRCRCNGDVGQSDRLPIYVVQPQDGLDAIARNVFNAFVTYQEIAAANNIPDPNKINVSQTLWIPLPCSCDKEEGSNVMHLAYSVGKGENTSAIAAKYGVTESTLLTRNKIDDPTKLQMGQILDVPLPVANFTCAVASGTTCKSAILYTSPNATTYGNLVARFNTTTLPDLLGANGLPDGTLSSAPVAANSTVKIPFRCRCNGDVGQSDRLPIYVVQPQDGLDAIARNVFNAFVTYQEIAAANNIPDPNKINVSQTLWIPLPCSCDKEEGSNVMHLAYSVGKGENTSAIAAKYGVTESTLLTRNKIDDPTKLQMGQILDVPLPVANFTCAVASGTTCKSAILYTSPNATTYGNLVARFNTTTLPDLLGANGLPDGTLSSAPVAANSTVKIPFRCRCNGDVGQSDRLPIYVVQPQDGLDAIARNVFNAFVTYQEIAAANNIPDPNKINVSQTLWIPLPCSCDKEEGSNVMHLAYSVGKNTSAIAAKYGVTESTLLTRNKIDPTKLQMGQILDVPLPV

Nearest PDB structures (foldseek):
  5jcd-assembly2_B  TM=1.005E+00  e=5.116E-45  Oryza sativa Japonica Group
  5jcd-assembly3_C  TM=9.913E-01  e=2.502E-39  Oryza sativa Japonica Group
  5jce-assembly1_A  TM=9.880E-01  e=6.212E-38  Oryza sativa Japonica Group
  7au7-assembly1_A  TM=7.915E-01  e=3.525E-13  Medicago truncatula
  5ls2-assembly1_A  TM=8.064E-01  e=4.758E-09  Lotus japonicus

Foldseek 3Di:
DFAWAADDFFDKDKAKEFDFAQAKFFQL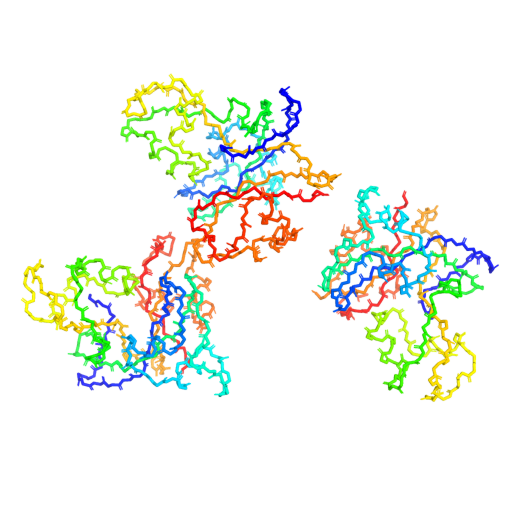VVCVQWVFDDSVVQCVQQPHDPVDDRRHIDHHRHTGIGMGMWGHGNTFIWGDQTDKDFAAPDDWLQCCCCVVGLVLDHSVVQQVQQVPDPDTDDDGRDITRDTRGAYQDAQVPAGFHKYKYFDAPPDFLCVVQVVLVHDSVSQCVSAVPPDRVPDDGSDIGTHTRND/DFQWAADEAFDKDKAKEWDAAQAKFFQLVVCVQWVFDDSQVQCVQAVHDSPGDRRHIDGHGDIGIGMGMWGHGNIFIWRDQDDKDFDAPPDALQCCCCVVVVVLDGLVVQCVQVVNPDSRDDDGRDMTRDTRGAYQDAQVPAGFHKYKYFAAPPDWLCCVCVVQVHHSVSQCVSAVNPDRVPDDGGDITTHTRRD/DQAWEADEAFDKDKAWEWDAAQAKDFQLVVCVQWVFDDSQVQCVQQVHDSPDDRRHMDHHRDIGIDMGIWGHGNIFIWGDQDDKDFAAPDDWLQCCCCVVGLVLDHSVRWCVQAVPDPDRDDDGRDITRDTRGAYQDAQPPAGFHKYKYQAAPDQVVVCVVQVHDSVSFCVSQVHPGVVDDGGDITTHTRGD

InterPro domains:
  IPR018392 LysM domain [PF01476] (113-159)
  IPR018392 LysM domain [PF01476] (177-220)
  IPR018392 LysM domain [PS51782] (111-158)
  IPR018392 LysM domain [PS51782] (175-219)
  IPR018392 LysM domain [SM00257] (112-159)
  IPR018392 LysM domain [SM00257] (176-220)
  IPR018392 LysM domain [cd00118] (112-158)
  IPR018392 LysM domain [cd00118] (177-219)
  IPR036779 LysM domain superfamily [G3DSA:3.10.350.10] (111-167)
  IPR036779 LysM domain superfamily [G3DSA:3.10.350.10] (168-231)
  IPR036779 LysM domain superfamily [SSF54106] (112-160)
  IPR036779 LysM domain superfamily [SSF54106] (176-221)

B-factor: mean 53.19, std 20.42, range [19.47, 153.91]

Solvent-accessible surface area: 29618 Å² total; per-residue (Å²): 122,36,13,66,2,88,52,78,74,30,44,75,37,129,0,0,0,33,0,25,1,56,104,79,21,36,20,20,81,0,29,71,82,1,96,21,25,80,46,93,86,0,7,51,35,41,69,64,92,151,71,32,131,51,71,14,116,6,62,39,51,41,72,1,37,1,8,4,132,0,110,0,75,40,116,12,0,35,0,19,157,59,0,76,32,68,2,85,105,177,41,31,5,57,41,1,0,132,98,31,1,27,37,8,2,59,73,96,39,0,13,77,20,23,131,131,13,131,62,77,147,46,110,79,84,47,83,0,25,0,0,0,2,0,0,18,15,110,28,166,65,66,98,28,36,2,0,0,19,35,5,24,108,45,72,78,2,59,58,6,1,74,162,37,54,22,79,61,66,21,0,30,97,49,30,166,25,150,49,45,120,142,22,126,96,37,64,42,1,6,0,1,16,72,104,117,41,13,83,2,89,47,77,73,37,46,60,33,106,0,2,0,29,0,28,1,57,105,80,22,33,23,19,83,2,31,76,94,0,94,21,24,76,42,94,87,1,7,53,28,39,72,50,95,135,67,28,127,51,76,22,109,6,62,39,60,42,74,6,54,2,8,4,128,0,79,0,49,46,110,14,0,40,0,47,149,63,0,77,32,65,4,84,84,189,47,29,7,55,43,2,0,134,97,27,1,25,38,7,3,62,73,100,46,0,7,81,23,31,135,25,133,58,42,133,147,34,107,91,80,49,83,0,27,0,2,0,2,1,0,23,16,123,27,155,46,38,95,28,25,3,0,1,8,35,5,21,99,44,65,81,2,62,56,1,1,74,113,45,56,20,74,57,66,30,0,22,92,50,29,177,24,150,57,48,114,147,20,127,120,35,56,41,0,5,0,1,25,69,147,114,36,13,88,2,91,48,75,70,39,49,68,39,170,0,1,0,16,0,51,1,57,101,77,27,42,26,22,64,1,31,75,67,0,91,20,22,76,38,91,83,1,4,52,34,38,66,56,34,145,62,32,125,54,75,22,112,8,58,52,122,40,73,8,52,2,21,6,134,0,98,0,52,46,110,14,0,38,0,28,152,38,0,82,29,65,5,90,105,178,42,29,4,50,42,2,0,144,100,30,0,20,36,5,2,63,77,106,44,0,16,76,13,23,122,152,14,139,76,100,141,41,114,83,86,42,87,0,27,0,0,0,2,1,1,24,17,122,30,165,64,60,97,30,58,2,0,1,20,31,4,45,177,90,5,62,59,10,2,73,130,39,58,23,82,63,66,30,2,28,90,56,32,194,61,87,48,115,156,22,131,125,25,72,40,2,4,0,0,19,84,116

GO terms:
  GO:0005515 protein binding (F, IPI)